Protein AF-A0A522YMT3-F1 (afdb_monomer)

Solvent-accessible surface area (backbone atoms only — not comparable to full-atom values): 23519 Å² total; per-residue (Å²): 140,83,77,77,66,69,64,59,54,52,54,52,51,53,52,50,52,50,51,50,51,53,52,51,53,53,52,53,56,50,51,54,50,54,50,53,52,52,52,50,53,54,42,41,54,51,7,38,56,36,5,52,51,39,43,53,51,49,51,53,46,39,51,68,35,76,82,63,41,25,32,60,92,71,73,17,79,80,50,38,48,77,54,80,50,92,79,24,22,24,40,31,32,35,45,77,33,61,83,97,36,57,79,24,37,34,39,40,6,37,3,15,26,50,30,82,94,62,53,82,31,46,20,41,36,37,40,39,32,39,58,51,71,77,81,43,22,29,38,21,71,42,34,40,36,33,36,65,15,64,87,40,62,54,36,40,34,46,26,35,28,20,56,26,28,31,36,79,80,81,86,70,63,57,42,78,79,66,24,26,22,73,50,90,80,36,27,74,37,43,91,52,89,85,45,46,44,43,78,35,81,57,84,79,43,44,73,40,64,67,52,47,44,58,72,20,56,89,40,55,45,83,70,49,46,76,40,58,60,70,88,34,59,46,76,79,48,75,46,29,41,32,37,70,49,86,49,74,53,59,68,61,57,91,96,41,57,52,65,39,30,28,41,37,36,51,49,87,63,86,80,63,81,90,48,82,74,44,66,67,35,43,22,26,31,68,41,77,78,46,38,36,33,34,31,43,44,68,76,58,92,86,66,86,82,72,94,70,87,90,61,79,90,57,50,30,35,42,31,29,44,41,45,62,38,79,66,49,63,50,34,19,32,56,23,31,39,36,43,36,19,68,87,35,41,26,37,32,30,20,39,37,24,63,23,38,38,36,44,43,40,56,30,77,37,32,39,34,30,60,59,95,64,31,53,52,42,27,37,33,24,52,62,15,37,41,40,23,74,42,54,47,33,68,81,54,70,71,50,26,14,63,27,29,28,30,57,19,32,36,40,20,61,64,11,40,34,34,38,22,27,34,28,33,18,32,44,32,21,20,34,37,38,39,27,43,30,37,39,32,52,48,51,74,79,34,55,51,52,53,42,45,51,32,71,77,53,63,82,50,76,50,86,106

pLDDT: mean 80.15, std 15.2, range [36.44, 97.12]

Mean predicted aligned error: 13.92 Å

Structure (mmCIF, N/CA/C/O backbone):
data_AF-A0A522YMT3-F1
#
_entry.id   AF-A0A522YMT3-F1
#
loop_
_atom_site.group_PDB
_atom_site.id
_atom_site.type_symbol
_atom_site.label_atom_id
_atom_site.label_alt_id
_atom_site.label_comp_id
_atom_site.label_asym_id
_atom_site.label_entity_id
_atom_site.label_seq_id
_atom_site.pdbx_PDB_ins_code
_atom_site.Cartn_x
_atom_site.Cartn_y
_atom_site.Cartn_z
_atom_site.occupancy
_atom_site.B_iso_or_equiv
_atom_site.auth_seq_id
_atom_site.auth_comp_id
_atom_site.auth_asym_id
_atom_site.auth_atom_id
_atom_site.pdbx_PDB_model_num
ATOM 1 N N . MET A 1 1 ? -97.194 -13.459 60.773 1.00 39.56 1 MET A N 1
ATOM 2 C CA . MET A 1 1 ? -95.753 -13.577 61.083 1.00 39.56 1 MET A CA 1
ATOM 3 C C . MET A 1 1 ? -94.976 -13.132 59.842 1.00 39.56 1 MET A C 1
ATOM 5 O O . MET A 1 1 ? -94.574 -13.954 59.036 1.00 39.56 1 MET A O 1
ATOM 9 N N . LEU A 1 2 ? -94.905 -11.817 59.603 1.00 44.44 2 LEU A N 1
ATOM 10 C CA . LEU A 1 2 ? -94.205 -11.226 58.455 1.00 44.44 2 LEU A CA 1
ATOM 11 C C . LEU A 1 2 ? -92.774 -10.915 58.904 1.00 44.44 2 LEU A C 1
ATOM 13 O O . LEU A 1 2 ? -92.545 -9.938 59.612 1.00 44.44 2 LEU A O 1
ATOM 17 N N . LEU A 1 3 ? -91.840 -11.805 58.567 1.00 50.72 3 LEU A N 1
ATOM 18 C CA . LEU A 1 3 ? -90.415 -11.624 58.831 1.00 50.72 3 LEU A CA 1
ATOM 19 C C . LEU A 1 3 ? -89.873 -10.420 58.043 1.00 50.72 3 LEU A C 1
ATOM 21 O O . LEU A 1 3 ? -90.204 -10.189 56.880 1.00 50.72 3 LEU A O 1
ATOM 25 N N . ASN A 1 4 ? -89.059 -9.626 58.728 1.00 55.38 4 ASN A N 1
ATOM 26 C CA . ASN A 1 4 ? -88.538 -8.329 58.319 1.00 55.38 4 ASN A CA 1
ATOM 27 C C . ASN A 1 4 ? -87.460 -8.457 57.214 1.00 55.38 4 ASN A C 1
ATOM 29 O O . ASN A 1 4 ? -86.267 -8.331 57.475 1.00 55.38 4 ASN A O 1
ATOM 33 N N . ASN A 1 5 ? -87.873 -8.699 55.965 1.00 58.09 5 AS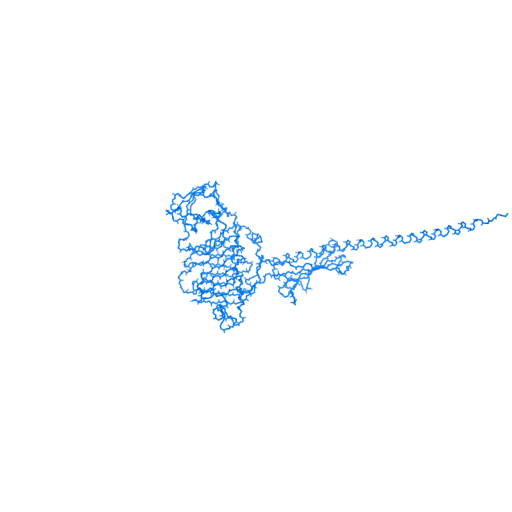N A N 1
ATOM 34 C CA . ASN A 1 5 ? -86.980 -8.882 54.803 1.00 58.09 5 ASN A CA 1
ATOM 35 C C . ASN A 1 5 ? -86.273 -7.596 54.317 1.00 58.09 5 ASN A C 1
ATOM 37 O O . ASN A 1 5 ? -85.415 -7.660 53.437 1.00 58.09 5 ASN A O 1
ATOM 41 N N . LYS A 1 6 ? -86.595 -6.420 54.878 1.00 58.47 6 LYS A N 1
ATOM 42 C CA . LYS A 1 6 ? -85.984 -5.138 54.475 1.00 58.47 6 LYS A CA 1
ATOM 43 C C . LYS A 1 6 ? -84.567 -4.942 55.033 1.00 58.47 6 LYS A C 1
ATOM 45 O O . LYS A 1 6 ? -83.756 -4.288 54.388 1.00 58.47 6 LYS A O 1
ATOM 50 N N . GLY A 1 7 ? -84.248 -5.543 56.185 1.00 63.38 7 GLY A N 1
ATOM 51 C CA . GLY A 1 7 ? -82.909 -5.463 56.786 1.00 63.38 7 GLY A CA 1
ATOM 52 C C . GLY A 1 7 ? -81.856 -6.291 56.040 1.00 63.38 7 GLY A C 1
ATOM 53 O O . GLY A 1 7 ? -80.730 -5.841 55.861 1.00 63.38 7 GLY A O 1
ATOM 54 N N . VAL A 1 8 ? -82.239 -7.470 55.536 1.00 74.75 8 VAL A N 1
ATOM 55 C CA . VAL A 1 8 ? -81.332 -8.374 54.804 1.00 74.75 8 VAL A CA 1
ATOM 56 C C . VAL A 1 8 ? -80.976 -7.812 53.423 1.00 74.75 8 VAL A C 1
ATOM 58 O O . VAL A 1 8 ? -79.814 -7.851 53.027 1.00 74.75 8 VAL A O 1
ATOM 61 N N . ALA A 1 9 ? -81.944 -7.221 52.715 1.00 78.19 9 ALA A N 1
ATOM 62 C CA . ALA A 1 9 ? -81.706 -6.601 51.411 1.00 78.19 9 ALA A CA 1
ATOM 63 C C . ALA A 1 9 ? -80.709 -5.428 51.485 1.00 78.19 9 ALA A C 1
ATOM 65 O O . ALA A 1 9 ? -79.844 -5.305 50.620 1.00 78.19 9 ALA A O 1
ATOM 66 N N . LEU A 1 10 ? -80.778 -4.603 52.538 1.00 80.12 10 LEU A N 1
ATOM 67 C CA . LEU A 1 10 ? -79.846 -3.489 52.744 1.00 80.12 10 LEU A CA 1
ATOM 68 C C . LEU A 1 10 ? -78.406 -3.982 52.949 1.00 80.12 10 LEU A C 1
ATOM 70 O O . LEU A 1 10 ? -77.478 -3.440 52.354 1.00 80.12 10 LEU A O 1
ATOM 74 N N . ILE A 1 11 ? -78.225 -5.034 53.753 1.00 83.56 11 ILE A N 1
ATOM 75 C CA . ILE A 1 11 ? -76.905 -5.617 54.028 1.00 83.56 11 ILE A CA 1
ATOM 76 C C . ILE A 1 11 ? -76.281 -6.162 52.738 1.00 83.56 11 ILE A C 1
ATOM 78 O O . ILE A 1 11 ? -75.111 -5.898 52.477 1.00 83.56 11 ILE A O 1
ATOM 82 N N . ILE A 1 12 ? -77.062 -6.851 51.899 1.00 85.88 12 ILE A N 1
ATOM 83 C CA . ILE A 1 12 ? -76.586 -7.387 50.613 1.00 85.88 12 ILE A CA 1
ATOM 84 C C . ILE A 1 12 ? -76.148 -6.258 49.671 1.00 85.88 12 ILE A C 1
ATOM 86 O O . ILE A 1 12 ? -75.102 -6.369 49.036 1.00 85.88 12 ILE A O 1
ATOM 90 N N . VAL A 1 13 ? -76.903 -5.157 49.601 1.00 89.19 13 VAL A N 1
ATOM 91 C CA . VAL A 1 13 ? -76.555 -4.005 48.751 1.00 89.19 13 VAL A CA 1
ATOM 92 C C . VAL A 1 13 ? -75.274 -3.323 49.230 1.00 89.19 13 VAL A C 1
ATOM 94 O O . VAL A 1 13 ? -74.415 -3.023 48.407 1.00 89.19 13 VAL A O 1
ATOM 97 N N . ILE A 1 14 ? -75.101 -3.131 50.541 1.00 87.69 14 ILE A N 1
ATOM 98 C CA . ILE A 1 14 ? -73.866 -2.562 51.105 1.00 87.69 14 ILE A CA 1
ATOM 99 C C . ILE A 1 14 ? -72.671 -3.472 50.799 1.00 87.69 14 ILE A C 1
ATOM 101 O O . ILE A 1 14 ? -71.615 -2.986 50.394 1.00 87.69 14 ILE A O 1
ATOM 105 N N . PHE A 1 15 ? -72.844 -4.789 50.931 1.00 91.38 15 PHE A N 1
ATOM 106 C CA . PHE A 1 15 ? -71.791 -5.758 50.632 1.00 91.38 15 PHE A CA 1
ATOM 107 C C . PHE A 1 15 ? -71.421 -5.762 49.144 1.00 91.38 15 PHE A C 1
ATOM 109 O O . PHE A 1 15 ? -70.242 -5.749 48.799 1.00 91.38 15 PHE A O 1
ATOM 116 N N . ALA A 1 16 ? -72.418 -5.710 48.256 1.00 89.25 16 ALA A N 1
ATOM 117 C CA . ALA A 1 16 ? -72.202 -5.603 46.818 1.00 89.25 16 ALA A CA 1
ATOM 118 C C . ALA A 1 16 ? -71.510 -4.282 46.445 1.00 89.25 16 ALA A C 1
ATOM 120 O O . ALA A 1 16 ? -70.560 -4.294 45.668 1.00 89.25 16 ALA A O 1
ATOM 121 N N . MET A 1 17 ? -71.923 -3.153 47.033 1.00 92.31 17 MET A N 1
ATOM 122 C CA . MET A 1 17 ? -71.279 -1.851 46.821 1.00 92.31 17 MET A CA 1
ATOM 123 C C . MET A 1 17 ? -69.824 -1.842 47.300 1.00 92.31 17 MET A C 1
ATOM 125 O O . MET A 1 17 ? -68.964 -1.335 46.585 1.00 92.31 17 MET A O 1
ATOM 129 N N . MET A 1 18 ? -69.521 -2.439 48.458 1.00 93.06 18 MET A N 1
ATOM 130 C CA . MET A 1 18 ? -68.135 -2.606 48.915 1.00 93.06 18 MET A CA 1
ATOM 131 C C . MET A 1 18 ? -67.325 -3.477 47.955 1.00 93.06 18 MET A C 1
ATOM 133 O O . MET A 1 18 ? -66.195 -3.131 47.623 1.00 93.06 18 MET A O 1
ATOM 137 N N . LEU A 1 19 ? -67.902 -4.576 47.472 1.00 93.75 19 LEU A N 1
ATOM 138 C CA . LEU A 1 19 ? -67.225 -5.477 46.544 1.00 93.75 19 LEU A CA 1
ATOM 139 C C . LEU A 1 19 ? -66.921 -4.783 45.206 1.00 93.75 19 LEU A C 1
ATOM 141 O O . LEU A 1 19 ? -65.804 -4.887 44.704 1.00 93.75 19 LEU A O 1
ATOM 145 N N . PHE A 1 20 ? -67.861 -3.998 44.673 1.00 92.31 20 PHE A N 1
ATOM 146 C CA . PHE A 1 20 ? -67.629 -3.178 43.481 1.00 92.31 20 PHE A CA 1
ATOM 147 C C . PHE A 1 20 ? -66.622 -2.049 43.717 1.00 92.31 20 PHE A C 1
ATOM 149 O O . PHE A 1 20 ? -65.826 -1.768 42.826 1.00 92.31 20 PHE A O 1
ATOM 156 N N . ALA A 1 21 ? -66.605 -1.430 44.900 1.00 91.62 21 ALA A N 1
ATOM 157 C CA . ALA A 1 21 ? -65.613 -0.410 45.236 1.00 91.62 21 ALA A CA 1
ATOM 158 C C . ALA A 1 21 ? -64.191 -0.994 45.275 1.00 91.62 21 ALA A C 1
ATOM 160 O O . ALA A 1 21 ? -63.265 -0.399 44.726 1.00 91.62 21 ALA A O 1
ATOM 161 N N . VAL A 1 22 ? -64.024 -2.188 45.856 1.00 91.19 22 VAL A N 1
ATOM 162 C CA . VAL A 1 22 ? -62.735 -2.895 45.882 1.00 91.19 22 VAL A CA 1
ATOM 163 C C . VAL A 1 22 ? -62.306 -3.308 44.470 1.00 91.19 22 VAL A C 1
ATOM 165 O O . VAL A 1 22 ? -61.157 -3.077 44.107 1.00 91.19 22 VAL A O 1
ATOM 168 N N . LEU A 1 23 ? -63.218 -3.848 43.651 1.00 90.56 23 LEU A N 1
ATOM 169 C CA . LEU A 1 23 ? -62.928 -4.209 42.255 1.00 90.56 23 LEU A CA 1
ATOM 170 C C . LEU A 1 23 ? -62.595 -2.993 41.378 1.00 90.56 23 LEU A C 1
ATOM 172 O O . LEU A 1 23 ? -61.711 -3.064 40.529 1.00 90.56 23 LEU A O 1
ATOM 176 N N . GLY A 1 24 ? -63.285 -1.869 41.575 1.00 89.56 24 GLY A N 1
ATOM 177 C CA . GLY A 1 24 ? -62.990 -0.625 40.865 1.00 89.56 24 GLY A CA 1
ATOM 178 C C . GLY A 1 24 ? -61.604 -0.089 41.221 1.00 89.56 24 GLY A C 1
ATOM 179 O O . GLY A 1 24 ? -60.842 0.295 40.337 1.00 89.56 24 GLY A O 1
ATOM 180 N N . TRP A 1 25 ? -61.243 -0.132 42.505 1.00 88.62 25 TRP A N 1
ATOM 181 C CA . TRP A 1 25 ? -59.925 0.286 42.978 1.00 88.62 25 TRP A CA 1
ATOM 182 C C . TRP A 1 25 ? -58.794 -0.587 42.421 1.00 88.62 25 TRP A C 1
ATOM 184 O O . TRP A 1 25 ? -57.767 -0.070 41.982 1.00 88.62 25 TRP A O 1
ATOM 194 N N . THR A 1 26 ? -58.966 -1.912 42.400 1.00 84.69 26 THR A N 1
ATOM 195 C CA . THR A 1 26 ? -57.947 -2.816 41.847 1.00 84.69 26 THR A CA 1
ATOM 196 C C . THR A 1 26 ? -57.768 -2.630 40.343 1.00 84.69 26 THR A C 1
ATOM 198 O O . THR A 1 26 ? -56.632 -2.625 39.876 1.00 84.69 26 THR A O 1
ATOM 201 N N . LEU A 1 27 ? -58.850 -2.410 39.589 1.00 86.56 27 LEU A N 1
ATOM 202 C CA . LEU A 1 27 ? -58.782 -2.187 38.142 1.00 86.56 27 LEU A CA 1
ATOM 203 C C . LEU A 1 27 ? -58.025 -0.897 37.782 1.00 86.56 27 LEU A C 1
ATOM 205 O O . LEU A 1 27 ? -57.193 -0.909 36.877 1.00 86.56 27 LEU A O 1
ATOM 209 N N . VAL A 1 28 ? -58.275 0.198 38.510 1.00 83.06 28 VAL A N 1
ATOM 210 C CA . VAL A 1 28 ? -57.586 1.485 38.297 1.00 83.06 28 VAL A CA 1
ATOM 211 C C . VAL A 1 28 ? -56.088 1.357 38.574 1.00 83.06 28 VAL A C 1
ATOM 213 O O . VAL A 1 28 ? -55.283 1.836 37.779 1.00 83.06 28 VAL A O 1
ATOM 216 N N . ASN A 1 29 ? -55.709 0.657 39.647 1.00 78.44 29 ASN A N 1
ATOM 217 C CA . ASN A 1 29 ? -54.298 0.449 39.983 1.00 78.44 29 ASN A CA 1
ATOM 218 C C . ASN A 1 29 ? -53.570 -0.465 38.983 1.00 78.44 29 ASN A C 1
ATOM 220 O O . ASN A 1 29 ? -52.380 -0.277 38.734 1.00 78.44 29 ASN A O 1
ATOM 224 N N . LEU A 1 30 ? -54.259 -1.451 38.398 1.00 77.19 30 LEU A N 1
ATOM 225 C CA . LEU A 1 30 ? -53.680 -2.295 37.349 1.00 77.19 30 LEU A CA 1
ATOM 226 C C . LEU A 1 30 ? -53.446 -1.487 36.068 1.00 77.19 30 LEU A C 1
ATOM 228 O O . LEU A 1 30 ? -52.342 -1.502 35.533 1.00 77.19 30 LEU A O 1
ATOM 232 N N . GLN A 1 31 ? -54.437 -0.701 35.635 1.00 76.75 31 GLN A N 1
ATOM 233 C CA . GLN A 1 31 ? -54.302 0.135 34.440 1.00 76.75 31 GLN A CA 1
ATOM 234 C C . GLN A 1 31 ? -53.188 1.177 34.576 1.00 76.75 31 GLN A C 1
ATOM 236 O O . GLN A 1 31 ? -52.403 1.340 33.645 1.00 76.75 31 GLN A O 1
ATOM 241 N N . SER A 1 32 ? -53.074 1.863 35.719 1.00 72.62 32 SER A N 1
ATOM 242 C CA . SER A 1 32 ? -51.990 2.834 35.929 1.00 72.62 32 SER A CA 1
ATOM 243 C C . SER A 1 32 ? -50.610 2.178 35.866 1.00 72.62 32 SER A C 1
ATOM 245 O O . SER A 1 32 ? -49.688 2.736 35.278 1.00 72.62 32 SER A O 1
ATOM 247 N N . THR A 1 33 ? -50.484 0.968 36.416 1.00 73.50 33 THR A N 1
ATOM 248 C CA . THR A 1 33 ? -49.226 0.209 36.408 1.00 73.50 33 THR A CA 1
ATOM 249 C C . THR A 1 33 ? -48.829 -0.206 34.987 1.00 73.50 33 THR A C 1
ATOM 251 O O . THR A 1 33 ? -47.665 -0.061 34.607 1.00 73.50 33 THR A O 1
ATOM 254 N N . ASP A 1 34 ? -49.790 -0.653 34.175 1.00 73.38 34 ASP A N 1
ATOM 255 C CA . ASP A 1 34 ? -49.546 -1.062 32.785 1.00 73.38 34 ASP A CA 1
ATOM 256 C C . ASP A 1 34 ? -49.177 0.125 31.878 1.00 73.38 34 ASP A C 1
ATOM 258 O O . ASP A 1 34 ? -48.291 0.012 31.022 1.00 73.38 34 ASP A O 1
ATOM 262 N N . PHE A 1 35 ? -49.807 1.290 32.080 1.00 76.94 35 PHE A N 1
ATOM 263 C CA . PHE A 1 35 ? -49.453 2.521 31.365 1.00 76.94 35 PHE A CA 1
ATOM 264 C C . PHE A 1 35 ? -48.043 3.001 31.716 1.00 76.94 35 PHE A C 1
ATOM 266 O O . PHE A 1 35 ? -47.268 3.314 30.810 1.00 76.94 35 PHE A O 1
ATOM 273 N N . ASP A 1 36 ? -47.681 3.010 32.999 1.00 77.81 36 ASP A N 1
ATOM 274 C CA . ASP A 1 36 ? -46.342 3.410 33.439 1.00 77.81 36 ASP A CA 1
ATOM 275 C C . ASP A 1 36 ? -45.262 2.450 32.922 1.00 77.81 36 ASP A C 1
ATOM 277 O O . ASP A 1 36 ? -44.194 2.892 32.490 1.00 77.81 36 ASP A O 1
ATOM 281 N N . SER A 1 37 ? -45.536 1.142 32.903 1.00 77.62 37 SER A N 1
ATOM 282 C CA . SER A 1 37 ? -44.632 0.149 32.311 1.00 77.62 37 SER A CA 1
ATOM 283 C C . SER A 1 37 ? -44.459 0.365 30.803 1.00 77.62 37 SER A C 1
ATOM 285 O O . SER A 1 37 ? -43.333 0.368 30.301 1.00 77.62 37 SER A O 1
ATOM 287 N N . SER A 1 38 ? -45.550 0.638 30.084 1.00 80.44 38 SER A N 1
ATOM 288 C CA . SER A 1 38 ? -45.520 0.890 28.639 1.00 80.44 38 SER A CA 1
ATOM 289 C C . SER A 1 38 ? -44.769 2.176 28.284 1.00 80.44 38 SER A C 1
ATOM 291 O O . SER A 1 38 ? -43.968 2.187 27.348 1.00 80.44 38 SER A O 1
ATOM 293 N N . LEU A 1 39 ? -44.976 3.253 29.050 1.00 82.19 39 LEU A N 1
ATOM 294 C CA . LEU A 1 39 ? -44.254 4.515 28.872 1.00 82.19 39 LEU A CA 1
ATOM 295 C C . LEU A 1 39 ? -42.759 4.353 29.142 1.00 82.19 39 LEU A C 1
ATOM 297 O O . LEU A 1 39 ? -41.946 4.870 28.377 1.00 82.19 39 LEU A O 1
ATOM 301 N N . ARG A 1 40 ? -42.389 3.592 30.178 1.00 82.94 40 ARG A N 1
ATOM 302 C CA . ARG A 1 40 ? -40.983 3.278 30.460 1.00 82.94 40 ARG A CA 1
ATOM 303 C C . ARG A 1 40 ? -40.341 2.510 29.318 1.00 82.94 40 ARG A C 1
ATOM 305 O O . ARG A 1 40 ? -39.268 2.911 28.890 1.00 82.94 40 ARG A O 1
ATOM 312 N N . ASN A 1 41 ? -40.998 1.482 28.781 1.00 85.94 41 ASN A N 1
ATOM 313 C CA . ASN A 1 41 ? -40.474 0.731 27.636 1.00 85.94 41 ASN A CA 1
ATOM 314 C C . ASN A 1 41 ? -40.274 1.635 26.414 1.00 85.94 41 ASN A C 1
ATOM 316 O O . ASN A 1 41 ? -39.229 1.594 25.772 1.00 85.94 41 ASN A O 1
ATOM 320 N N . PHE A 1 42 ? -41.235 2.511 26.128 1.00 88.62 42 PHE A N 1
ATOM 321 C CA . PHE A 1 42 ? -41.143 3.435 25.002 1.00 88.62 42 PHE A CA 1
ATOM 322 C C . PHE A 1 42 ? -40.020 4.472 25.153 1.00 88.62 42 PHE A C 1
ATOM 324 O O . PHE A 1 42 ? -39.274 4.728 24.207 1.00 88.62 42 PHE A O 1
ATOM 331 N N . ASP A 1 43 ? -39.867 5.060 26.339 1.00 89.94 43 ASP A N 1
ATOM 332 C CA . ASP A 1 43 ? -38.746 5.959 26.629 1.00 89.94 43 ASP A CA 1
ATOM 333 C C . ASP A 1 43 ? -37.404 5.223 26.612 1.00 89.94 43 ASP A C 1
ATOM 335 O O . ASP A 1 43 ? -36.387 5.801 26.234 1.00 89.94 43 ASP A O 1
ATOM 339 N N . SER A 1 44 ? -37.409 3.946 26.981 1.00 88.75 44 SER A N 1
ATOM 340 C CA . SER A 1 44 ? -36.240 3.079 26.960 1.00 88.75 44 SER A CA 1
ATOM 341 C C . SER A 1 44 ? -35.741 2.812 25.540 1.00 88.75 44 SER A C 1
ATOM 343 O O . SER A 1 44 ? -34.550 2.972 25.279 1.00 88.75 44 SER A O 1
ATOM 345 N N . GLU A 1 45 ? -36.637 2.525 24.594 1.00 90.06 45 GLU A N 1
ATOM 346 C CA . GLU A 1 45 ? -36.299 2.410 23.165 1.00 90.06 45 GLU A CA 1
ATOM 347 C C . GLU A 1 45 ? -35.812 3.743 22.576 1.00 90.06 45 GLU A C 1
ATOM 349 O O . GLU A 1 45 ? -34.858 3.794 21.800 1.00 90.06 45 GLU A O 1
ATOM 354 N N . ARG A 1 46 ? -36.415 4.865 22.984 1.00 90.81 46 ARG A N 1
ATOM 355 C CA . ARG A 1 46 ? -35.971 6.202 22.553 1.00 90.81 46 ARG A CA 1
ATOM 356 C C . ARG A 1 46 ? -34.578 6.549 23.068 1.00 90.81 46 ARG A C 1
ATOM 358 O O . ARG A 1 46 ? -33.771 7.093 22.318 1.00 90.81 46 ARG A O 1
ATOM 365 N N . ALA A 1 47 ? -34.297 6.240 24.332 1.00 92.00 47 ALA A N 1
ATOM 366 C CA . ALA A 1 47 ? -32.970 6.406 24.909 1.00 92.00 47 ALA A CA 1
ATOM 367 C C . ALA A 1 47 ? -31.942 5.526 24.181 1.00 92.00 47 ALA A C 1
ATOM 369 O O . ALA A 1 47 ? -30.826 5.982 23.939 1.00 92.00 47 ALA A O 1
ATOM 370 N N . LEU A 1 48 ? -32.318 4.307 23.774 1.00 91.88 48 LEU A N 1
ATOM 371 C CA . LEU A 1 48 ? -31.453 3.434 22.981 1.00 91.88 48 LEU A CA 1
ATOM 372 C C . LEU A 1 48 ? -31.145 4.042 21.608 1.00 91.88 48 LEU A C 1
ATOM 374 O O . LEU A 1 48 ? -29.976 4.161 21.256 1.00 91.88 48 LEU A O 1
ATOM 378 N N . GLY A 1 49 ? -32.159 4.517 20.881 1.00 90.88 49 GLY A N 1
ATOM 379 C CA . GLY A 1 49 ? -31.954 5.168 19.583 1.00 90.88 49 GLY A CA 1
ATOM 380 C C . GLY A 1 49 ? -31.045 6.403 19.660 1.00 90.88 49 GLY A C 1
ATOM 381 O O . GLY A 1 49 ? -30.232 6.635 18.766 1.00 90.88 49 GLY A O 1
ATOM 382 N N . LEU A 1 50 ? -31.119 7.176 20.751 1.00 93.94 50 LEU A N 1
ATOM 383 C CA . LEU A 1 50 ? -30.198 8.293 21.002 1.00 93.94 50 LEU A CA 1
ATOM 384 C C . LEU A 1 50 ? -28.761 7.819 21.274 1.00 93.94 50 LEU A C 1
ATOM 386 O O . LEU A 1 50 ? -27.819 8.425 20.764 1.00 93.94 50 LEU A O 1
ATOM 390 N N . ALA A 1 51 ? -28.587 6.744 22.048 1.00 92.12 51 ALA A N 1
ATOM 391 C CA . ALA A 1 51 ? -27.276 6.146 22.304 1.00 92.12 51 ALA A CA 1
ATOM 392 C C . ALA A 1 51 ? -26.640 5.595 21.011 1.00 92.12 51 ALA A C 1
ATOM 394 O O . ALA A 1 51 ? -25.463 5.824 20.740 1.00 92.12 51 ALA A O 1
ATOM 395 N N . GLU A 1 52 ? -27.419 4.919 20.165 1.00 89.88 52 GLU A N 1
ATOM 396 C CA . GLU A 1 52 ? -26.945 4.415 18.871 1.00 89.88 52 GLU A CA 1
ATOM 397 C C . GLU A 1 52 ? -26.553 5.550 17.921 1.00 89.88 52 GLU A C 1
ATOM 399 O O . GLU A 1 52 ? -25.510 5.470 17.2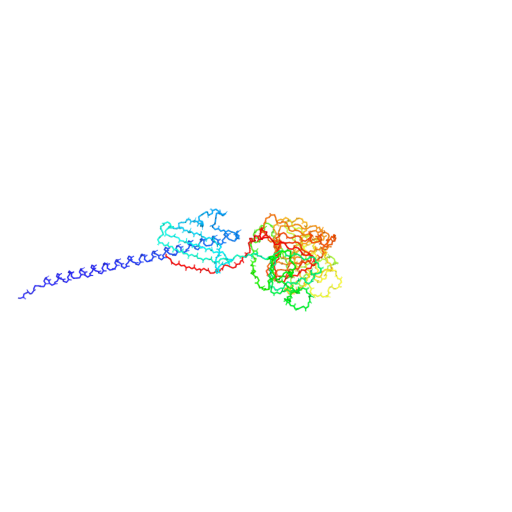68 1.00 89.88 52 GLU A O 1
ATOM 404 N N . ALA A 1 53 ? -27.329 6.638 17.882 1.00 89.88 53 ALA A N 1
ATOM 405 C CA . ALA A 1 53 ? -26.995 7.818 17.089 1.00 89.88 53 ALA A CA 1
ATOM 406 C C . ALA A 1 53 ? -25.659 8.443 17.525 1.00 89.88 53 ALA A C 1
ATOM 408 O O . ALA A 1 53 ? -24.825 8.780 16.680 1.00 89.88 53 ALA A O 1
ATOM 409 N N . GLY A 1 54 ? -25.418 8.553 18.836 1.00 91.69 54 GLY A N 1
ATOM 410 C CA . GLY A 1 54 ? -24.148 9.048 19.360 1.00 91.69 54 GLY A CA 1
ATOM 411 C C . GLY A 1 54 ? -22.970 8.138 19.022 1.00 91.69 54 GLY A C 1
ATOM 412 O O . GLY A 1 54 ? -21.919 8.624 18.601 1.00 91.69 54 GLY A O 1
ATOM 413 N N . ALA A 1 55 ? -23.158 6.823 19.121 1.00 88.06 55 ALA A N 1
ATOM 414 C CA . ALA A 1 55 ? -22.137 5.850 18.757 1.00 88.06 55 ALA A CA 1
ATOM 415 C C . ALA A 1 55 ? -21.813 5.873 17.248 1.00 88.06 55 ALA A C 1
ATOM 417 O O . ALA A 1 55 ? -20.642 5.853 16.869 1.00 88.06 55 ALA A O 1
ATOM 418 N N . GLN A 1 56 ? -22.823 5.992 16.377 1.00 86.31 56 GLN A N 1
ATOM 419 C CA . GLN A 1 56 ? -22.621 6.143 14.929 1.00 86.31 56 GLN A CA 1
ATOM 420 C C . GLN A 1 56 ? -21.884 7.436 14.579 1.00 86.31 56 GLN A C 1
ATOM 422 O O . GLN A 1 56 ? -20.979 7.422 13.743 1.00 86.31 56 GLN A O 1
ATOM 427 N N . TRP A 1 57 ? -22.230 8.543 15.238 1.00 89.25 57 TRP A N 1
ATOM 428 C CA . TRP A 1 57 ? -21.531 9.811 15.055 1.00 89.25 57 TRP A CA 1
ATOM 429 C C . TRP A 1 57 ? -20.055 9.708 15.461 1.00 89.25 57 TRP A C 1
ATOM 431 O O . TRP A 1 57 ? -19.187 10.178 14.733 1.00 89.25 57 TRP A O 1
ATOM 441 N N . ALA A 1 58 ? -19.750 9.031 16.570 1.00 88.06 58 ALA A N 1
ATOM 442 C CA . ALA A 1 58 ? -18.374 8.800 17.010 1.00 88.06 58 ALA A CA 1
ATOM 443 C C . ALA A 1 58 ? -17.568 7.969 16.006 1.00 88.06 58 ALA A C 1
ATOM 445 O O . ALA A 1 58 ? -16.427 8.298 15.703 1.00 88.06 58 ALA A O 1
ATOM 446 N N . ILE A 1 59 ? -18.173 6.910 15.459 1.00 81.06 59 ILE A N 1
ATOM 447 C CA . ILE A 1 59 ? -17.549 6.096 14.409 1.00 81.06 59 ILE A CA 1
ATOM 448 C C . ILE A 1 59 ? -17.272 6.950 13.169 1.00 81.06 59 ILE A C 1
ATOM 450 O O . ILE A 1 59 ? -16.229 6.793 12.546 1.00 81.06 59 ILE A O 1
ATOM 454 N N . PHE A 1 60 ? -18.181 7.855 12.804 1.00 77.94 60 PHE A N 1
ATOM 455 C CA . PHE A 1 60 ? -17.958 8.779 11.695 1.00 77.94 60 PHE A CA 1
ATOM 456 C C . PHE A 1 60 ? -16.773 9.725 11.954 1.00 77.94 60 PHE A C 1
ATOM 458 O O . PHE A 1 60 ? -15.951 9.914 11.058 1.00 77.94 60 PHE A O 1
ATOM 465 N N . GLN A 1 61 ? -16.637 10.256 13.176 1.00 80.88 61 GLN A N 1
ATOM 466 C CA . GLN A 1 61 ? -15.465 11.056 13.552 1.00 80.88 61 GLN A CA 1
ATOM 467 C C . GLN A 1 61 ? -14.177 10.232 13.461 1.00 80.88 61 GLN A C 1
ATOM 469 O O . GLN A 1 61 ? -13.259 10.640 12.765 1.00 80.88 61 GLN A O 1
ATOM 474 N N . LEU A 1 62 ? -14.153 9.025 14.039 1.00 72.62 62 LEU A N 1
ATOM 475 C CA . LEU A 1 62 ? -12.993 8.121 13.998 1.00 72.62 62 LEU A CA 1
ATOM 476 C C . LEU A 1 62 ? -12.593 7.676 12.584 1.00 72.62 62 LEU A C 1
ATOM 478 O O . LEU A 1 62 ? -11.438 7.341 12.344 1.00 72.62 62 LEU A O 1
ATOM 482 N N . LYS A 1 63 ? -13.542 7.637 11.642 1.00 61.38 63 LYS A N 1
ATOM 483 C CA . LYS A 1 63 ? -13.252 7.380 10.223 1.00 61.38 63 LYS A CA 1
ATOM 484 C C . LYS A 1 63 ? -12.592 8.569 9.532 1.00 61.38 63 LYS A C 1
ATOM 486 O O . LYS A 1 63 ? -11.842 8.363 8.585 1.00 61.38 63 LYS A O 1
ATOM 491 N N . THR A 1 64 ? -12.920 9.781 9.973 1.00 59.84 64 THR A N 1
ATOM 492 C CA . THR A 1 64 ? -12.419 11.038 9.400 1.00 59.84 64 THR A CA 1
ATOM 493 C C . THR A 1 64 ? -11.085 11.445 10.022 1.00 59.84 64 THR A C 1
ATOM 495 O O . THR A 1 64 ? -10.255 12.033 9.347 1.00 59.84 64 THR A O 1
ATOM 498 N N . ASP A 1 65 ? -10.882 11.127 11.296 1.00 62.56 65 ASP A N 1
ATOM 499 C CA . ASP A 1 65 ? -9.672 11.397 12.061 1.00 62.56 65 ASP A CA 1
ATOM 500 C C . ASP A 1 65 ? -9.460 10.227 13.030 1.00 62.56 65 ASP A C 1
ATOM 502 O O . ASP A 1 65 ? -10.219 10.030 13.985 1.00 62.56 65 ASP A O 1
ATOM 506 N N . SER A 1 66 ? -8.432 9.421 12.761 1.00 61.19 66 SER A N 1
ATOM 507 C CA . SER A 1 66 ? -8.128 8.226 13.553 1.00 61.19 66 SER A CA 1
ATOM 508 C C . SER A 1 66 ? -7.653 8.579 14.975 1.00 61.19 66 SER A C 1
ATOM 510 O O . SER A 1 66 ? -7.865 7.822 15.935 1.00 61.19 66 SER A O 1
ATOM 512 N N . GLY A 1 67 ? -7.076 9.771 15.142 1.00 67.38 67 GLY A N 1
ATOM 513 C CA . GLY A 1 67 ? -6.646 10.343 16.412 1.00 67.38 67 GLY A CA 1
ATOM 514 C C . GLY A 1 67 ? -7.783 10.938 17.241 1.00 67.38 67 GLY A C 1
ATOM 515 O O . GLY A 1 67 ? -7.575 11.214 18.423 1.00 67.38 67 GLY A O 1
ATOM 516 N N . TRP A 1 68 ? -8.993 11.072 16.686 1.00 79.81 68 TRP A N 1
ATOM 517 C CA . TRP A 1 68 ? -10.095 11.759 17.355 1.00 79.81 68 TRP A CA 1
ATOM 518 C C . TRP A 1 68 ? -10.473 11.119 18.694 1.00 79.81 68 TRP A C 1
ATOM 520 O O . TRP A 1 68 ? -10.832 9.938 18.776 1.00 79.81 68 TRP A O 1
ATOM 530 N N . ARG A 1 69 ? -10.458 11.916 19.761 1.00 85.75 69 ARG A N 1
ATOM 531 C CA . ARG A 1 69 ? -10.917 11.530 21.103 1.00 85.75 69 ARG A CA 1
ATOM 532 C C . ARG A 1 69 ? -11.809 12.621 21.671 1.00 85.75 69 ARG A C 1
ATOM 534 O O . ARG A 1 69 ? -11.734 13.780 21.275 1.00 85.75 69 ARG A O 1
ATOM 541 N N . THR A 1 70 ? -12.635 12.283 22.658 1.00 89.44 70 THR A N 1
ATOM 542 C CA . THR A 1 70 ? -13.353 13.311 23.424 1.00 89.44 70 THR A CA 1
ATOM 543 C C . THR A 1 70 ? -12.427 13.899 24.485 1.00 89.44 70 THR A C 1
ATOM 545 O O . THR A 1 70 ? -12.655 13.714 25.677 1.00 89.44 70 THR A O 1
ATOM 548 N N . ASP A 1 71 ? -11.360 14.567 24.054 1.00 84.00 71 ASP A N 1
ATOM 549 C CA . ASP A 1 71 ? -10.352 15.193 24.908 1.00 84.00 71 ASP A CA 1
ATOM 550 C C . ASP A 1 71 ? -10.236 16.704 24.644 1.00 84.00 71 ASP A C 1
ATOM 552 O O . ASP A 1 71 ? -10.922 17.279 23.797 1.00 84.00 71 ASP A O 1
ATOM 556 N N . SER A 1 72 ? -9.353 17.377 25.381 1.00 81.56 72 SER A N 1
ATOM 557 C CA . SER A 1 72 ? -9.120 18.811 25.212 1.00 81.56 72 SER A CA 1
ATOM 558 C C . SER A 1 72 ? -8.503 19.185 23.863 1.00 81.56 72 SER A C 1
ATOM 560 O O . SER A 1 72 ? -8.722 20.310 23.417 1.00 81.56 72 SER A O 1
ATOM 562 N N . ALA A 1 73 ? -7.744 18.286 23.225 1.00 70.69 73 ALA A N 1
ATOM 563 C CA . ALA A 1 73 ? -7.126 18.554 21.926 1.00 70.69 73 ALA A CA 1
ATOM 564 C C . ALA A 1 73 ? -8.192 18.708 20.831 1.00 70.69 73 ALA A C 1
ATOM 566 O O . ALA A 1 73 ? -8.054 19.555 19.954 1.00 70.69 73 ALA A O 1
ATOM 567 N N . HIS A 1 74 ? -9.308 17.989 20.969 1.00 77.06 74 HIS A N 1
ATOM 568 C CA . HIS A 1 74 ? -10.452 18.045 20.058 1.00 77.06 74 HIS A CA 1
ATOM 569 C C . HIS A 1 74 ? -11.600 18.933 20.576 1.00 77.06 74 HIS A C 1
ATOM 571 O O . HIS A 1 74 ? -12.728 18.851 20.094 1.00 77.06 74 HIS A O 1
ATOM 577 N N . GLY A 1 75 ? -11.333 19.800 21.563 1.00 81.56 75 GLY A N 1
ATOM 578 C CA . GLY A 1 75 ? -12.299 20.784 22.072 1.00 81.56 75 GLY A CA 1
ATOM 579 C C . GLY A 1 75 ? -13.248 20.283 23.170 1.00 81.56 75 GLY A C 1
ATOM 580 O O . GLY A 1 75 ? -14.143 21.021 23.585 1.00 81.56 75 GLY A O 1
ATOM 581 N N . TYR A 1 76 ? -13.040 19.076 23.699 1.00 85.81 76 TYR A N 1
ATOM 582 C CA . TYR A 1 76 ? -13.859 18.446 24.740 1.00 85.81 76 TYR A CA 1
ATOM 583 C C . TYR A 1 76 ? -13.122 18.383 26.084 1.00 85.81 76 TYR A C 1
ATOM 585 O O . TYR A 1 76 ? -12.793 17.315 26.600 1.00 85.81 76 TYR A O 1
ATOM 593 N N . GLY A 1 77 ? -12.901 19.543 26.710 1.00 73.69 77 GLY A N 1
ATOM 594 C CA . GLY A 1 77 ? -12.219 19.635 28.012 1.00 73.69 77 GLY A CA 1
ATOM 595 C C . GLY A 1 77 ? -12.906 18.889 29.169 1.00 73.69 77 GLY A C 1
ATOM 596 O O . GLY A 1 77 ? -12.296 18.687 30.215 1.00 73.69 77 GLY A O 1
ATOM 597 N N . SER A 1 78 ? -14.159 18.463 28.994 1.00 75.81 78 SER A N 1
ATOM 598 C CA . SER A 1 78 ? -14.923 17.670 29.963 1.00 75.81 78 SER A CA 1
ATOM 599 C C . SER A 1 78 ? -14.765 16.153 29.807 1.00 75.81 78 SER A C 1
ATOM 601 O O . SER A 1 78 ? -15.327 15.415 30.615 1.00 75.81 78 SER A O 1
ATOM 603 N N . GLY A 1 79 ? -14.043 15.671 28.788 1.00 84.19 79 GLY A N 1
ATOM 604 C CA . GLY A 1 79 ? -13.896 14.234 28.527 1.00 84.19 79 GLY A CA 1
ATOM 605 C C . GLY A 1 79 ? -15.087 13.598 27.794 1.00 84.19 79 GLY A C 1
ATOM 606 O O . GLY A 1 79 ? -15.182 12.373 27.714 1.00 84.19 79 GLY A O 1
ATOM 607 N N . TYR A 1 80 ? -16.042 14.405 27.315 1.00 87.75 80 TYR A N 1
ATOM 608 C CA . TYR A 1 80 ? -17.234 13.930 26.611 1.00 87.75 80 TYR A CA 1
ATOM 609 C C . TYR A 1 80 ? -17.796 14.980 25.645 1.00 87.75 80 TYR A C 1
ATOM 611 O O . TYR A 1 80 ? -17.690 16.183 25.889 1.00 87.75 80 TYR A O 1
ATOM 619 N N . ALA A 1 81 ? -18.466 14.515 24.592 1.00 90.44 81 ALA A N 1
ATOM 620 C CA . ALA A 1 81 ? -19.319 15.315 23.720 1.00 90.44 81 ALA A CA 1
ATOM 621 C C . ALA A 1 81 ? -20.792 15.155 24.134 1.00 90.44 81 ALA A C 1
ATOM 623 O O . ALA A 1 81 ? -21.209 14.077 24.562 1.00 90.44 81 ALA A O 1
ATOM 624 N N . ARG A 1 82 ? -21.596 16.217 24.017 1.00 91.00 82 ARG A N 1
ATOM 625 C CA . ARG A 1 82 ? -23.034 16.182 24.325 1.00 91.00 82 ARG A CA 1
ATOM 626 C C . ARG A 1 82 ? -23.828 16.824 23.203 1.00 91.00 82 ARG A C 1
ATOM 628 O O . ARG A 1 82 ? -23.540 17.957 22.831 1.00 91.00 82 ARG A O 1
ATOM 635 N N . HIS A 1 83 ? -24.859 16.128 22.736 1.00 92.31 83 HIS A N 1
ATOM 636 C CA . HIS A 1 83 ? -25.781 16.647 21.733 1.00 92.31 83 HIS A CA 1
ATOM 637 C C . HIS A 1 83 ? -27.224 16.404 22.167 1.00 92.31 83 HIS A C 1
ATOM 639 O O . HIS A 1 83 ? -27.585 15.305 22.591 1.00 92.31 83 HIS A O 1
ATOM 645 N N . SER A 1 84 ? -28.049 17.440 22.044 1.00 89.88 84 SER A N 1
ATOM 646 C CA . SER A 1 84 ? -29.444 17.421 22.477 1.00 89.88 84 SER A CA 1
ATOM 647 C C . SER A 1 84 ? -30.375 17.447 21.267 1.00 89.88 84 SER A C 1
ATOM 649 O O . SER A 1 84 ? -30.219 18.265 20.361 1.00 89.88 84 SER A O 1
ATOM 651 N N . PHE A 1 85 ? -31.369 16.565 21.277 1.00 85.81 85 PHE A N 1
ATOM 652 C CA . PHE A 1 85 ? -32.411 16.439 20.266 1.00 85.81 85 PHE A CA 1
ATOM 653 C C . PHE A 1 85 ? -33.783 16.430 20.956 1.00 85.81 85 PHE A C 1
ATOM 655 O O . PHE A 1 85 ? -33.901 16.294 22.171 1.00 85.81 85 PHE A O 1
ATOM 662 N N . SER A 1 86 ? -34.869 16.583 20.205 1.00 83.56 86 SER A N 1
ATOM 663 C CA . SER A 1 86 ? -36.186 16.218 20.737 1.00 83.56 86 SER A CA 1
ATOM 664 C C . SER A 1 86 ? -36.394 14.730 20.445 1.00 83.56 86 SER A C 1
ATOM 666 O O . SER A 1 86 ? -36.233 14.353 19.284 1.00 83.56 86 SER A O 1
ATOM 668 N N . PRO A 1 87 ? -36.720 13.860 21.420 1.00 83.25 87 PRO A N 1
ATOM 669 C CA . PRO A 1 87 ? -37.187 14.131 22.784 1.00 83.25 87 PRO A CA 1
ATOM 670 C C . PRO A 1 87 ? -36.129 13.994 23.904 1.00 83.25 87 PRO A C 1
ATOM 672 O O . PRO A 1 87 ? -36.513 13.976 25.074 1.00 83.25 87 PRO A O 1
ATOM 675 N N . GLY A 1 88 ? -34.834 13.885 23.588 1.00 92.06 88 GLY A N 1
ATOM 676 C CA . GLY A 1 88 ? -33.786 13.915 24.608 1.00 92.06 88 GLY A CA 1
ATOM 677 C C . GLY A 1 88 ? -32.358 14.030 24.085 1.00 92.06 88 GLY A C 1
ATOM 678 O O . GLY A 1 88 ? -32.133 14.438 22.953 1.00 92.06 88 GLY A O 1
ATOM 679 N N . GLU A 1 89 ? -31.362 13.708 24.901 1.00 94.62 89 GLU A N 1
ATOM 680 C CA . GLU A 1 89 ? -29.955 13.966 24.567 1.00 94.62 89 GLU A CA 1
ATOM 681 C C . GLU A 1 89 ? -29.075 12.735 24.700 1.00 94.62 89 GLU A C 1
ATOM 683 O O . GLU A 1 89 ? -29.413 11.803 25.425 1.00 94.62 89 GLU A O 1
ATOM 688 N N . TYR A 1 90 ? -27.932 12.738 24.019 1.00 94.62 90 TYR A N 1
ATOM 689 C CA . TYR A 1 90 ? -26.892 11.748 24.254 1.00 94.62 90 TYR A CA 1
ATOM 690 C C . TYR A 1 90 ? -25.597 12.400 24.724 1.00 94.62 90 TYR A C 1
ATOM 692 O O . TYR A 1 90 ? -25.252 13.525 24.351 1.00 94.62 90 TYR A O 1
ATOM 700 N N . GLN A 1 91 ? -24.870 11.650 25.542 1.00 94.56 91 GLN A N 1
ATOM 701 C CA . GLN A 1 91 ? -23.496 11.925 25.920 1.00 94.56 91 GLN A CA 1
ATOM 702 C C . GLN A 1 91 ? -22.603 10.855 25.304 1.00 94.56 91 GLN A C 1
ATOM 704 O O . GLN A 1 91 ? -22.972 9.686 25.235 1.00 94.56 91 GLN A O 1
ATOM 709 N N . LEU A 1 92 ? -21.437 11.265 24.835 1.00 94.06 92 LEU A N 1
ATOM 710 C CA . LEU A 1 92 ? -20.492 10.405 24.155 1.00 94.06 92 LEU A CA 1
ATOM 711 C C . LEU A 1 92 ? -19.108 10.587 24.759 1.00 94.06 92 LEU A C 1
ATOM 713 O O . LEU A 1 92 ? -18.652 11.716 24.912 1.00 94.06 92 LEU A O 1
ATOM 717 N N . THR A 1 93 ? -18.422 9.482 25.005 1.00 93.56 93 THR A N 1
ATOM 718 C CA . THR A 1 93 ? -17.015 9.458 25.383 1.00 93.56 93 THR A CA 1
ATOM 719 C C . THR A 1 93 ? -16.258 8.537 24.434 1.00 93.56 93 THR A C 1
ATOM 721 O O . THR A 1 93 ? -16.667 7.401 24.202 1.00 93.56 93 THR A O 1
ATOM 724 N N . CYS A 1 94 ? -15.155 9.036 23.888 1.00 90.81 94 CYS A N 1
ATOM 725 C CA . CYS A 1 94 ? -14.231 8.307 23.033 1.00 90.81 94 CYS A CA 1
ATOM 726 C C . CYS A 1 94 ? -12.834 8.386 23.649 1.00 90.81 94 CYS A C 1
ATOM 728 O O . CYS A 1 94 ? -12.296 9.483 23.815 1.00 90.81 94 CYS A O 1
ATOM 730 N N . LEU A 1 95 ? -12.275 7.235 24.019 1.00 88.81 95 LEU A N 1
ATOM 731 C CA . LEU A 1 95 ? -11.006 7.127 24.741 1.00 88.81 95 LEU A CA 1
ATOM 732 C C . LEU A 1 95 ? -10.201 5.910 24.288 1.00 88.81 95 LEU A C 1
ATOM 734 O O . LEU A 1 95 ? -10.759 4.948 23.757 1.00 88.81 95 LEU A O 1
ATOM 738 N N . ASP A 1 96 ? -8.895 5.937 24.533 1.00 80.75 96 ASP A N 1
ATOM 739 C CA . ASP A 1 96 ? -8.042 4.772 24.312 1.00 80.75 96 ASP A CA 1
ATOM 740 C C . ASP A 1 96 ? -8.341 3.675 25.339 1.00 80.75 96 ASP A C 1
ATOM 742 O O . ASP A 1 96 ? -8.500 3.921 26.539 1.00 80.75 96 ASP A O 1
ATOM 746 N N . GLY A 1 97 ? -8.426 2.440 24.857 1.00 74.69 97 GLY A N 1
ATOM 747 C CA . GLY A 1 97 ? -8.667 1.270 25.680 1.00 74.69 97 GLY A CA 1
ATOM 748 C C . GLY A 1 97 ? -7.486 0.949 26.592 1.00 74.69 97 GLY A C 1
ATOM 749 O O . GLY A 1 97 ? -6.321 1.195 26.283 1.00 74.69 97 GLY A O 1
ATOM 750 N N . SER A 1 98 ? -7.797 0.366 27.748 1.00 73.62 98 SER A N 1
ATOM 751 C CA . SER A 1 98 ? -6.815 -0.066 28.745 1.00 73.62 98 SER A CA 1
ATOM 752 C C . SER A 1 98 ? -7.043 -1.531 29.131 1.00 73.62 98 SER A C 1
ATOM 754 O O . SER A 1 98 ? -8.089 -2.115 28.839 1.00 73.62 98 SER A O 1
ATOM 756 N N . GLY A 1 99 ? -6.046 -2.167 29.752 1.00 75.81 99 GLY A N 1
ATOM 757 C CA . GLY A 1 99 ? -6.119 -3.584 30.126 1.00 75.81 99 GLY A CA 1
ATOM 758 C C . GLY A 1 99 ? -6.284 -4.512 28.914 1.00 75.81 99 GLY A C 1
ATOM 759 O O . GLY A 1 99 ? -5.407 -4.581 28.061 1.00 75.81 99 GLY A O 1
ATOM 760 N N . ALA A 1 100 ? -7.407 -5.232 28.834 1.00 63.69 100 ALA A N 1
ATOM 761 C CA . ALA A 1 100 ? -7.707 -6.151 27.726 1.00 63.69 100 ALA A CA 1
ATOM 762 C C . ALA A 1 100 ? -8.059 -5.443 26.397 1.00 63.69 100 ALA A C 1
ATOM 764 O O . ALA A 1 100 ? -8.142 -6.092 25.352 1.00 63.69 100 ALA A O 1
ATOM 765 N N . ASP A 1 101 ? -8.260 -4.122 26.435 1.00 61.78 101 ASP A N 1
ATOM 766 C CA . ASP A 1 101 ? -8.595 -3.287 25.278 1.00 61.78 101 ASP A CA 1
ATOM 767 C C . ASP A 1 101 ? -7.432 -2.381 24.832 1.00 61.78 101 ASP A C 1
ATOM 769 O O . ASP A 1 101 ? -7.644 -1.448 24.063 1.00 61.78 101 ASP A O 1
ATOM 773 N N . ILE A 1 102 ? -6.197 -2.649 25.282 1.00 60.75 102 ILE A N 1
ATOM 774 C CA . ILE A 1 102 ? -4.998 -1.936 24.802 1.00 60.75 102 ILE A CA 1
ATOM 775 C C . ILE A 1 102 ? -4.909 -2.031 23.270 1.00 60.75 102 ILE A C 1
ATOM 777 O O . ILE A 1 102 ? -5.073 -3.110 22.698 1.00 60.75 102 ILE A O 1
ATOM 781 N N . GLY A 1 103 ? -4.647 -0.896 22.613 1.00 54.78 103 GLY A N 1
ATOM 782 C CA . GLY A 1 103 ? -4.581 -0.795 21.148 1.00 54.78 103 GLY A CA 1
ATOM 783 C C . GLY A 1 103 ? -5.946 -0.681 20.458 1.00 54.78 103 GLY A C 1
ATOM 784 O O . GLY A 1 103 ? -6.030 -0.760 19.235 1.00 54.78 103 GLY A O 1
ATOM 785 N N . LYS A 1 104 ? -7.026 -0.504 21.224 1.00 70.00 104 LYS A N 1
ATOM 786 C CA . LYS A 1 104 ? -8.374 -0.245 20.709 1.00 70.00 104 LYS A CA 1
ATOM 787 C C . LYS A 1 104 ? -8.866 1.111 21.200 1.00 70.00 104 LYS A C 1
ATOM 789 O O . LYS A 1 104 ? -8.405 1.618 22.216 1.00 70.00 104 LYS A O 1
ATOM 794 N N . VAL A 1 105 ? -9.853 1.655 20.511 1.00 79.88 105 VAL A N 1
ATOM 795 C CA . VAL A 1 105 ? -10.626 2.820 20.926 1.00 79.88 105 VAL A CA 1
ATOM 796 C C . VAL A 1 105 ? -11.959 2.358 21.478 1.00 79.88 105 VAL A C 1
ATOM 798 O O . VAL A 1 105 ? -12.643 1.517 20.896 1.00 79.88 105 VAL A O 1
ATOM 801 N N . ILE A 1 106 ? -12.331 2.906 22.624 1.00 87.50 106 ILE A N 1
ATOM 802 C CA . ILE A 1 106 ? -13.597 2.624 23.278 1.00 87.50 106 ILE A CA 1
ATOM 803 C C . ILE A 1 106 ? -14.508 3.825 23.074 1.00 87.50 106 ILE A C 1
ATOM 805 O O . ILE A 1 106 ? -14.207 4.936 23.508 1.00 87.50 106 ILE A O 1
ATOM 809 N N . VAL A 1 107 ? -15.648 3.563 22.449 1.00 90.25 107 VAL A N 1
ATOM 810 C CA . VAL A 1 107 ? -16.738 4.511 22.266 1.00 90.25 107 VAL A CA 1
ATOM 811 C C . VAL A 1 107 ? -17.859 4.126 23.223 1.00 90.25 107 VAL A C 1
ATOM 813 O O . VAL A 1 107 ? -18.417 3.035 23.129 1.00 90.25 107 VAL A O 1
ATOM 816 N N . ILE A 1 108 ? -18.197 5.019 24.145 1.00 92.69 108 ILE A N 1
ATOM 817 C CA . ILE A 1 108 ? -19.320 4.863 25.070 1.00 92.69 108 ILE A CA 1
ATOM 818 C C . ILE A 1 108 ? -20.315 5.966 24.756 1.00 92.69 108 ILE A C 1
ATOM 820 O O . ILE A 1 108 ? -19.995 7.143 24.909 1.00 92.69 108 ILE A O 1
ATOM 824 N N . SER A 1 109 ? -21.514 5.596 24.317 1.00 94.50 109 SER A N 1
ATOM 825 C CA . SER A 1 109 ? -22.602 6.543 24.119 1.00 94.50 109 SER A CA 1
ATOM 826 C C . SER A 1 109 ? -23.766 6.221 25.040 1.00 94.50 109 SER A C 1
ATOM 828 O O . SER A 1 109 ? -24.282 5.106 25.042 1.00 94.50 109 SER A O 1
ATOM 830 N N . THR A 1 110 ? -24.190 7.216 25.811 1.00 94.44 110 THR A N 1
ATOM 831 C CA . THR A 1 110 ? -25.321 7.121 26.727 1.00 94.44 110 THR A CA 1
ATOM 832 C C . THR A 1 110 ? -26.433 8.039 26.239 1.00 94.44 110 THR A C 1
ATOM 834 O O . THR A 1 110 ? -26.246 9.252 26.163 1.00 94.44 110 THR A O 1
ATOM 837 N N . GLY A 1 111 ? -27.591 7.478 25.911 1.00 94.50 111 GLY A N 1
ATOM 838 C CA . GLY A 1 111 ? -28.799 8.221 25.574 1.00 94.50 111 GLY A CA 1
ATOM 839 C C . GLY A 1 111 ? -29.669 8.441 26.808 1.00 94.50 111 GLY A C 1
ATOM 840 O O . GLY A 1 111 ? -29.834 7.540 27.633 1.00 94.50 111 GLY A O 1
ATOM 841 N N . TYR A 1 112 ? -30.238 9.636 26.929 1.00 94.19 112 TYR A N 1
ATOM 842 C CA . TYR A 1 112 ? -31.050 10.077 28.057 1.00 94.19 112 TYR A CA 1
ATOM 843 C C . TYR A 1 112 ? -32.394 10.610 27.579 1.00 94.19 112 TYR A C 1
ATOM 845 O O . TYR A 1 112 ? -32.466 11.429 26.662 1.00 94.19 112 TYR A O 1
ATOM 853 N N . ILE A 1 113 ? -33.458 10.215 28.275 1.00 92.06 113 ILE A N 1
ATOM 854 C CA . ILE A 1 113 ? -34.788 10.804 28.120 1.00 92.06 113 ILE A CA 1
ATOM 855 C C . ILE A 1 113 ? -35.240 11.373 29.472 1.00 92.06 113 ILE A C 1
ATOM 857 O O . ILE A 1 113 ? -35.285 10.619 30.444 1.00 92.06 113 ILE A O 1
ATOM 861 N N . PRO A 1 114 ? -35.632 12.658 29.571 1.00 90.00 114 PRO A N 1
ATOM 862 C CA . PRO A 1 114 ? -35.490 13.697 28.550 1.00 90.00 114 PRO A CA 1
ATOM 863 C C . PRO A 1 114 ? -34.078 14.306 28.509 1.00 90.00 114 PRO A C 1
ATOM 865 O O . PRO A 1 114 ? -33.642 14.738 27.453 1.00 90.00 114 PRO A O 1
ATOM 868 N N . THR A 1 115 ? -33.355 14.374 29.630 1.00 91.25 115 THR A N 1
ATOM 869 C CA . THR A 1 115 ? -32.021 15.000 29.688 1.00 91.25 115 THR A CA 1
ATOM 870 C C . THR A 1 115 ? -31.090 14.251 30.637 1.00 91.25 115 THR A C 1
ATOM 872 O O . THR A 1 115 ? -31.542 13.594 31.572 1.00 91.25 115 THR A O 1
ATOM 875 N N . ALA A 1 116 ? -29.781 14.375 30.440 1.00 87.81 116 ALA A N 1
ATOM 876 C CA . ALA A 1 116 ? -28.741 13.801 31.289 1.00 87.81 116 ALA A CA 1
ATOM 877 C C . ALA A 1 116 ? -28.731 14.407 32.698 1.00 87.81 116 ALA A C 1
ATOM 879 O O . ALA A 1 116 ? -28.343 13.743 33.654 1.00 87.81 116 ALA A O 1
ATOM 880 N N . ALA A 1 117 ? -29.176 15.659 32.847 1.00 88.75 117 ALA A N 1
ATOM 881 C CA . ALA A 1 117 ? -29.292 16.311 34.152 1.00 88.75 117 ALA A CA 1
ATOM 882 C C . ALA A 1 117 ? -30.446 15.748 35.000 1.00 88.75 117 ALA A C 1
ATOM 884 O O . ALA A 1 117 ? -30.426 15.854 36.225 1.00 88.75 117 ALA A O 1
ATOM 885 N N . SER A 1 118 ? -31.482 15.188 34.370 1.00 88.50 118 SER A N 1
ATOM 886 C CA . SER A 1 118 ? -32.650 14.626 35.057 1.00 88.50 118 SER A CA 1
ATOM 887 C C . SER A 1 118 ? -33.273 13.495 34.230 1.00 88.50 118 SER A C 1
ATOM 889 O O . SER A 1 118 ? -34.366 13.663 33.678 1.00 88.50 118 SER A O 1
ATOM 891 N N . PRO A 1 119 ? -32.584 12.346 34.106 1.00 88.69 119 PRO A N 1
ATOM 892 C CA . PRO A 1 119 ? -33.050 11.268 33.255 1.00 88.69 119 PRO A CA 1
ATOM 893 C C . PRO A 1 119 ? -34.171 10.490 33.936 1.00 88.69 119 PRO A C 1
ATOM 895 O O . PRO A 1 119 ? -34.065 10.080 35.090 1.00 88.69 119 PRO A O 1
ATOM 898 N N . ARG A 1 120 ? -35.244 10.252 33.185 1.00 88.00 120 ARG A N 1
ATOM 899 C CA . ARG A 1 120 ? -36.267 9.259 33.517 1.00 88.00 120 ARG A CA 1
ATOM 900 C C . ARG A 1 120 ? -35.818 7.863 33.095 1.00 88.00 120 ARG A C 1
ATOM 902 O O . ARG A 1 120 ? -36.054 6.910 33.827 1.00 88.00 120 ARG A O 1
ATOM 909 N N . VAL A 1 121 ? -35.175 7.762 31.931 1.00 88.75 121 VAL A N 1
ATOM 910 C CA . VAL A 1 121 ? -34.552 6.534 31.423 1.00 88.75 121 VAL A CA 1
ATOM 911 C C . VAL A 1 121 ? -33.190 6.875 30.828 1.00 88.75 121 VAL A C 1
ATOM 913 O O . VAL A 1 121 ? -33.026 7.938 30.217 1.00 88.75 121 VAL A O 1
ATOM 916 N N . LYS A 1 122 ? -32.221 5.973 31.002 1.00 92.06 122 LYS A N 1
ATOM 917 C CA . LYS A 1 122 ? -30.920 6.026 30.337 1.00 92.06 122 LYS A CA 1
ATOM 918 C C . LYS A 1 122 ? -30.584 4.680 29.698 1.00 92.06 122 LYS A C 1
ATOM 920 O O . LYS A 1 122 ? -30.927 3.624 30.223 1.00 92.06 122 LYS A O 1
ATOM 925 N N . ARG A 1 123 ? -29.906 4.730 28.556 1.00 90.75 123 ARG A N 1
ATOM 926 C CA . ARG A 1 123 ? -29.399 3.559 27.835 1.00 90.75 123 ARG A CA 1
ATOM 927 C C . ARG A 1 123 ? -27.967 3.798 27.438 1.00 90.75 123 ARG A C 1
ATOM 929 O O . ARG A 1 123 ? -27.644 4.895 27.000 1.00 90.75 123 ARG A O 1
ATOM 936 N N . GLU A 1 124 ? -27.136 2.777 27.565 1.00 92.19 124 GLU A N 1
ATOM 937 C CA . GLU A 1 124 ? -25.732 2.861 27.191 1.00 92.19 124 GLU A CA 1
ATOM 938 C C . GLU A 1 124 ? -25.395 1.831 26.117 1.00 92.19 124 GLU A C 1
ATOM 940 O O . GLU A 1 124 ? -25.779 0.661 26.202 1.00 92.19 124 GLU A O 1
ATOM 945 N N . VAL A 1 125 ? -24.664 2.301 25.112 1.00 89.12 125 VAL A N 1
ATOM 946 C CA . VAL A 1 125 ? -24.059 1.508 24.052 1.00 89.12 125 VAL A CA 1
ATOM 947 C C . VAL A 1 125 ? -22.552 1.676 24.165 1.00 89.12 125 VAL A C 1
ATOM 949 O O . VAL A 1 125 ? -22.027 2.784 24.038 1.00 89.12 125 VAL A O 1
ATOM 952 N N . LYS A 1 126 ? -21.850 0.563 24.379 1.00 88.56 126 LYS A N 1
ATOM 953 C CA . LYS A 1 126 ? -20.390 0.504 24.300 1.00 88.56 126 LYS A CA 1
ATOM 954 C C . LYS A 1 126 ? -19.985 -0.194 23.006 1.00 88.56 126 LYS A C 1
ATOM 956 O O . LYS A 1 126 ? -20.430 -1.313 22.751 1.00 88.56 126 LYS A O 1
ATOM 961 N N . ILE A 1 127 ? -19.130 0.462 22.227 1.00 84.00 127 ILE A N 1
ATOM 962 C CA . ILE A 1 127 ? -18.506 -0.075 21.017 1.00 84.00 127 ILE A CA 1
ATOM 963 C C . ILE A 1 127 ? -16.997 -0.053 21.208 1.00 84.00 127 ILE A C 1
ATOM 965 O O . ILE A 1 127 ? -16.421 0.972 21.575 1.00 84.00 127 ILE A O 1
ATOM 969 N N . THR A 1 128 ? -16.353 -1.174 20.912 1.00 79.88 128 THR A N 1
ATOM 970 C CA . THR A 1 128 ? -14.900 -1.236 20.832 1.00 79.88 128 THR A CA 1
ATOM 971 C C . THR A 1 128 ? -14.482 -1.211 19.363 1.00 79.88 128 THR A C 1
ATOM 973 O O . THR A 1 128 ? -14.819 -2.090 18.566 1.00 79.88 128 THR A O 1
ATOM 976 N N . VAL A 1 129 ? -13.758 -0.164 18.991 1.00 71.06 129 VAL A N 1
ATOM 977 C CA . VAL A 1 129 ? -13.220 0.050 17.651 1.00 71.06 129 VAL A CA 1
ATOM 978 C C . VAL A 1 129 ? -11.745 -0.305 17.697 1.00 71.06 129 VAL A C 1
ATOM 980 O O . VAL A 1 129 ? -10.972 0.322 18.411 1.00 71.06 129 VAL A O 1
ATOM 983 N N . THR A 1 130 ? -11.320 -1.318 16.956 1.00 63.38 130 THR A N 1
ATOM 984 C CA . THR A 1 130 ? -9.891 -1.451 16.675 1.00 63.38 130 THR A CA 1
ATOM 985 C C . THR A 1 130 ? -9.566 -0.391 15.628 1.00 63.38 130 THR A C 1
ATOM 987 O O . THR A 1 130 ? -10.300 -0.262 14.656 1.00 63.38 130 THR A O 1
ATOM 990 N N . LEU A 1 131 ? -8.533 0.417 15.858 1.00 60.19 131 LEU A N 1
ATOM 991 C CA . LEU A 1 131 ? -7.973 1.271 14.813 1.00 60.19 131 LEU A CA 1
ATOM 992 C C . LEU A 1 131 ? -6.796 0.529 14.191 1.00 60.19 131 LEU A C 1
ATOM 994 O O . LEU A 1 131 ? -6.091 -0.217 14.872 1.00 60.19 131 LEU A O 1
ATOM 998 N N . GLY A 1 132 ? -6.602 0.679 12.884 1.00 53.84 132 GLY A N 1
ATOM 999 C CA . GLY A 1 132 ? -5.413 0.163 12.222 1.00 53.84 132 GLY A CA 1
ATOM 1000 C C . GLY A 1 132 ? -4.207 0.984 12.655 1.00 53.84 132 GLY A C 1
ATOM 1001 O O . GLY A 1 132 ? -3.906 1.983 12.020 1.00 53.84 132 GLY A O 1
ATOM 1002 N N . THR A 1 133 ? -3.530 0.612 13.740 1.00 54.03 133 THR A N 1
ATOM 1003 C CA . THR A 1 133 ? -2.283 1.283 14.114 1.00 54.03 133 THR A CA 1
ATOM 1004 C C . THR A 1 133 ? -1.149 0.723 13.277 1.00 54.03 133 THR A C 1
ATOM 1006 O O . THR A 1 133 ? -0.818 -0.460 13.379 1.00 54.03 133 THR A O 1
ATOM 1009 N N . PHE A 1 134 ? -0.521 1.575 12.479 1.00 68.62 134 PHE A N 1
ATOM 1010 C CA . PHE A 1 134 ? 0.794 1.281 11.936 1.00 68.62 134 PHE A CA 1
ATOM 1011 C C . PHE A 1 134 ? 1.774 1.531 13.076 1.00 68.62 134 PHE A C 1
ATOM 1013 O O . PHE A 1 134 ? 1.830 2.640 13.592 1.00 68.62 134 PHE A O 1
ATOM 1020 N N . THR A 1 135 ? 2.447 0.487 13.558 1.00 70.81 135 THR A N 1
ATOM 1021 C CA . THR A 1 135 ? 3.462 0.587 14.630 1.00 70.81 135 THR A CA 1
ATOM 1022 C C . THR A 1 135 ? 4.846 0.160 14.162 1.00 70.81 135 THR A C 1
ATOM 1024 O O . THR A 1 135 ? 5.841 0.371 14.857 1.00 70.81 135 THR A O 1
ATOM 1027 N N . ASP A 1 136 ? 4.897 -0.452 12.982 1.00 83.69 136 ASP A N 1
ATOM 1028 C CA . ASP A 1 136 ? 6.062 -1.126 12.445 1.00 83.69 136 ASP A CA 1
ATOM 1029 C C . ASP A 1 136 ? 6.479 -0.448 11.138 1.00 83.69 136 ASP A C 1
ATOM 1031 O O . ASP A 1 136 ? 5.648 -0.065 10.314 1.00 83.69 136 ASP A O 1
ATOM 1035 N N . SER A 1 137 ? 7.791 -0.349 10.920 1.00 89.44 137 SER A N 1
ATOM 1036 C CA . SER A 1 137 ? 8.360 0.073 9.634 1.00 89.44 137 SER A CA 1
ATOM 1037 C C . SER A 1 137 ? 7.962 -0.867 8.502 1.00 89.44 137 SER A C 1
ATOM 1039 O O . SER A 1 137 ? 7.809 -0.445 7.357 1.00 89.44 137 SER A O 1
ATOM 1041 N N . MET A 1 138 ? 7.787 -2.150 8.822 1.00 92.06 138 MET A N 1
ATOM 1042 C CA . MET A 1 138 ? 7.260 -3.129 7.894 1.00 92.06 138 MET A CA 1
ATOM 1043 C C . MET A 1 138 ? 6.377 -4.132 8.612 1.00 92.06 138 MET A C 1
ATOM 1045 O O . MET A 1 138 ? 6.785 -4.731 9.609 1.00 92.06 138 MET A O 1
ATOM 1049 N N . GLN A 1 139 ? 5.208 -4.375 8.037 1.00 91.00 139 GLN A N 1
ATOM 1050 C CA . GLN A 1 139 ? 4.324 -5.440 8.471 1.00 91.00 139 GLN A CA 1
ATOM 1051 C C . GLN A 1 139 ? 3.987 -6.329 7.281 1.00 91.00 139 GLN A C 1
ATOM 1053 O O . GLN A 1 139 ? 3.530 -5.844 6.245 1.00 91.00 139 GLN A O 1
ATOM 1058 N N . ILE A 1 140 ? 4.243 -7.631 7.406 1.00 93.31 140 ILE A N 1
ATOM 1059 C CA . ILE A 1 140 ? 4.263 -8.552 6.260 1.00 93.31 140 ILE A CA 1
ATOM 1060 C C . ILE A 1 140 ? 3.367 -9.764 6.546 1.00 93.31 140 ILE A C 1
ATOM 1062 O O . ILE A 1 140 ? 3.468 -10.346 7.623 1.00 93.31 140 ILE A O 1
ATOM 1066 N N . LYS A 1 141 ? 2.445 -10.129 5.633 1.00 91.62 141 LYS A N 1
ATOM 1067 C CA . LYS A 1 141 ? 1.484 -11.228 5.896 1.00 91.62 141 LYS A CA 1
ATOM 1068 C C . LYS A 1 141 ? 2.108 -12.608 5.746 1.00 91.62 141 LYS A C 1
ATOM 1070 O O . LYS A 1 141 ? 1.573 -13.561 6.299 1.00 91.62 141 LYS A O 1
ATOM 1075 N N . ASN A 1 142 ? 3.169 -12.734 4.955 1.00 94.50 142 ASN A N 1
ATOM 1076 C CA . ASN A 1 142 ? 3.754 -14.026 4.629 1.00 94.50 142 ASN A CA 1
ATOM 1077 C C . ASN A 1 142 ? 5.283 -14.022 4.701 1.00 94.50 142 ASN A C 1
ATOM 1079 O O . ASN A 1 142 ? 5.827 -14.619 5.626 1.00 94.50 142 ASN A O 1
ATOM 1083 N N . LEU A 1 143 ? 5.969 -13.373 3.755 1.00 95.38 143 LEU A N 1
ATOM 1084 C CA . LEU A 1 143 ? 7.423 -13.490 3.593 1.00 95.38 143 LEU A CA 1
ATOM 1085 C C . LEU A 1 143 ? 8.099 -12.132 3.397 1.00 95.38 143 LEU A C 1
ATOM 1087 O O . LEU A 1 143 ? 7.723 -11.379 2.497 1.00 95.38 143 LEU A O 1
ATOM 1091 N N . LEU A 1 144 ? 9.126 -11.862 4.203 1.00 96.94 144 LEU A N 1
ATOM 1092 C CA . LEU A 1 144 ? 10.144 -10.853 3.932 1.00 96.94 144 LEU A CA 1
ATOM 1093 C C . LEU A 1 144 ? 11.360 -11.513 3.280 1.00 96.94 144 LEU A C 1
ATOM 1095 O O . LEU A 1 144 ? 12.148 -12.162 3.966 1.00 96.94 144 LEU A O 1
ATOM 1099 N N . ASP A 1 145 ? 11.540 -11.291 1.983 1.00 96.62 145 ASP A N 1
ATOM 1100 C CA . ASP A 1 145 ? 12.751 -11.681 1.264 1.00 96.62 145 ASP A CA 1
ATOM 1101 C C . ASP A 1 145 ? 13.656 -10.461 1.085 1.00 96.62 145 ASP A C 1
ATOM 1103 O O . ASP A 1 145 ? 13.334 -9.509 0.369 1.00 96.62 145 ASP A O 1
ATOM 1107 N N . TRP A 1 146 ? 14.806 -10.482 1.748 1.00 95.62 146 TRP A N 1
ATOM 1108 C CA . TRP A 1 146 ? 15.834 -9.451 1.618 1.00 95.62 146 TRP A CA 1
ATOM 1109 C C . TRP A 1 146 ? 17.174 -10.029 1.154 1.00 95.62 146 TRP A C 1
ATOM 1111 O O . TRP A 1 146 ? 18.202 -9.354 1.246 1.00 95.62 146 TRP A O 1
ATOM 1121 N N . THR A 1 147 ? 17.161 -11.235 0.579 1.00 94.94 147 THR A N 1
ATOM 1122 C CA . THR A 1 147 ? 18.347 -11.948 0.077 1.00 94.94 147 THR A CA 1
ATOM 1123 C C . THR A 1 147 ? 19.156 -11.094 -0.890 1.00 94.94 147 THR A C 1
ATOM 1125 O O . THR A 1 147 ? 20.367 -10.924 -0.756 1.00 94.94 147 THR A O 1
ATOM 1128 N N . SER A 1 148 ? 18.468 -10.479 -1.853 1.00 93.38 148 SER A N 1
ATOM 1129 C CA . SER A 1 148 ? 19.107 -9.628 -2.863 1.00 93.38 148 SER A CA 1
ATOM 1130 C C . SER A 1 148 ? 19.574 -8.280 -2.305 1.00 93.38 148 SER A C 1
ATOM 1132 O O . SER A 1 148 ? 20.451 -7.645 -2.890 1.00 93.38 148 SER A O 1
ATOM 1134 N N . ALA A 1 149 ? 18.998 -7.818 -1.194 1.00 93.25 149 ALA A N 1
ATOM 1135 C CA . ALA A 1 149 ? 19.392 -6.581 -0.524 1.00 93.25 149 ALA A CA 1
ATOM 1136 C C . ALA A 1 149 ? 20.539 -6.787 0.478 1.00 93.25 149 ALA A C 1
ATOM 1138 O O . ALA A 1 149 ? 21.252 -5.832 0.776 1.00 93.25 149 ALA A O 1
ATOM 1139 N N . ALA A 1 150 ? 20.773 -8.012 0.961 1.00 87.44 150 ALA A N 1
ATOM 1140 C CA . ALA A 1 150 ? 21.804 -8.318 1.956 1.00 87.44 150 ALA A CA 1
ATOM 1141 C C . ALA A 1 150 ? 23.233 -7.949 1.504 1.00 87.44 150 ALA A C 1
ATOM 1143 O O . ALA A 1 150 ? 24.088 -7.646 2.335 1.00 87.44 150 ALA A O 1
ATOM 1144 N N . ALA A 1 151 ? 23.485 -7.918 0.190 1.00 88.69 151 ALA A N 1
ATOM 1145 C CA . ALA A 1 151 ? 24.754 -7.477 -0.397 1.00 88.69 151 ALA A CA 1
ATOM 1146 C C . ALA A 1 151 ? 24.930 -5.940 -0.446 1.00 88.69 151 ALA A C 1
ATOM 1148 O O . ALA A 1 151 ? 25.979 -5.451 -0.868 1.00 88.69 151 ALA A O 1
ATOM 1149 N N . TYR A 1 152 ? 23.919 -5.170 -0.036 1.00 92.75 152 TYR A N 1
ATOM 1150 C CA . TYR A 1 152 ? 23.866 -3.711 -0.133 1.00 92.75 152 TYR A CA 1
ATOM 1151 C C . TYR A 1 152 ? 23.660 -3.053 1.239 1.00 92.75 152 TYR A C 1
ATOM 1153 O O . TYR A 1 152 ? 23.495 -3.699 2.271 1.00 92.75 152 TYR A O 1
ATOM 1161 N N . SER A 1 153 ? 23.666 -1.716 1.262 1.00 91.31 153 SER A N 1
ATOM 1162 C CA . SER A 1 153 ? 23.317 -0.959 2.465 1.00 91.31 153 SER A CA 1
ATOM 1163 C C . SER A 1 153 ? 21.813 -1.059 2.732 1.00 91.31 153 SER A C 1
ATOM 1165 O O . SER A 1 153 ? 21.019 -0.480 1.985 1.00 91.31 153 SER A O 1
ATOM 1167 N N . VAL A 1 154 ? 21.462 -1.773 3.805 1.00 92.12 154 VAL A N 1
ATOM 1168 C CA . VAL A 1 154 ? 20.109 -1.906 4.359 1.00 92.12 154 VAL A CA 1
ATOM 1169 C C . VAL A 1 154 ? 20.074 -1.228 5.725 1.00 92.12 154 VAL A C 1
ATOM 1171 O O . VAL A 1 154 ? 20.842 -1.585 6.616 1.00 92.12 154 VAL A O 1
ATOM 1174 N N . ASN A 1 155 ? 19.199 -0.241 5.888 1.00 92.38 155 ASN A N 1
ATOM 1175 C CA . ASN A 1 155 ? 18.937 0.424 7.159 1.00 92.38 155 ASN A CA 1
ATOM 1176 C C . ASN A 1 155 ? 17.427 0.552 7.360 1.00 92.38 155 ASN A C 1
ATOM 1178 O O . ASN A 1 155 ? 16.778 1.325 6.662 1.00 92.38 155 ASN A O 1
ATOM 1182 N N . ILE A 1 156 ? 16.870 -0.199 8.304 1.00 93.19 156 ILE A N 1
ATOM 1183 C CA . ILE A 1 156 ? 15.431 -0.196 8.575 1.00 93.19 156 ILE A CA 1
ATOM 1184 C C . ILE A 1 156 ? 15.217 0.223 10.021 1.00 93.19 156 ILE A C 1
ATOM 1186 O O . ILE A 1 156 ? 15.433 -0.575 10.934 1.00 93.19 156 ILE A O 1
ATOM 1190 N N . ARG A 1 157 ? 14.831 1.489 10.204 1.00 90.75 157 ARG A N 1
ATOM 1191 C CA . ARG A 1 157 ? 14.509 2.078 11.504 1.00 90.75 157 ARG A CA 1
ATOM 1192 C C . ARG A 1 157 ? 13.029 1.889 11.790 1.00 90.75 157 ARG A C 1
ATOM 1194 O O . ARG A 1 157 ? 12.198 2.351 11.011 1.00 90.75 157 ARG A O 1
ATOM 1201 N N . GLY A 1 158 ? 12.739 1.253 12.912 1.00 89.06 158 GLY A N 1
ATOM 1202 C CA . GLY A 1 158 ? 11.422 0.796 13.321 1.00 89.06 158 GLY A CA 1
ATOM 1203 C C . GLY A 1 158 ? 11.341 -0.728 13.380 1.00 89.06 158 GLY A C 1
ATOM 1204 O O . GLY A 1 158 ? 12.236 -1.461 12.939 1.00 89.06 158 GLY A O 1
ATOM 1205 N N . ASN A 1 159 ? 10.246 -1.208 13.959 1.00 90.44 159 ASN A N 1
ATOM 1206 C CA . ASN A 1 159 ? 9.988 -2.634 14.102 1.00 90.44 159 ASN A CA 1
ATOM 1207 C C . ASN A 1 159 ? 9.671 -3.278 12.750 1.00 90.44 159 ASN A C 1
ATOM 1209 O O . ASN A 1 159 ? 9.210 -2.607 11.822 1.00 90.44 159 ASN A O 1
ATOM 1213 N N . ILE A 1 160 ? 9.928 -4.578 12.645 1.00 93.00 160 ILE A N 1
ATOM 1214 C CA . ILE A 1 160 ? 9.462 -5.415 11.539 1.00 93.00 160 ILE A CA 1
ATOM 1215 C C . ILE A 1 160 ? 8.703 -6.591 12.141 1.00 93.00 160 ILE A C 1
ATOM 1217 O O . ILE A 1 160 ? 9.225 -7.252 13.043 1.00 93.00 160 ILE A O 1
ATOM 1221 N N . THR A 1 161 ? 7.525 -6.879 11.596 1.00 92.38 161 THR A N 1
ATOM 1222 C CA . THR A 1 161 ? 6.760 -8.088 11.909 1.00 92.38 161 THR A CA 1
ATOM 1223 C C . THR A 1 161 ? 6.471 -8.858 10.625 1.00 92.38 161 THR A C 1
ATOM 1225 O O . THR A 1 161 ? 5.840 -8.333 9.705 1.00 92.38 161 THR A O 1
ATOM 1228 N N . ALA A 1 162 ? 6.932 -10.107 10.559 1.00 94.38 162 ALA A N 1
ATOM 1229 C CA . ALA A 1 162 ? 6.699 -11.008 9.433 1.00 94.38 162 ALA A CA 1
ATOM 1230 C C . ALA A 1 162 ? 6.640 -12.467 9.918 1.00 94.38 162 ALA A C 1
ATOM 1232 O O . ALA A 1 162 ? 7.415 -12.834 10.801 1.00 94.38 162 ALA A O 1
ATOM 1233 N N . PRO A 1 163 ? 5.778 -13.332 9.357 1.00 94.69 163 PRO A N 1
ATOM 1234 C CA . PRO A 1 163 ? 5.791 -14.756 9.690 1.00 94.69 163 PRO A CA 1
ATOM 1235 C C . PRO A 1 163 ? 7.046 -15.482 9.209 1.00 94.69 163 PRO A C 1
ATOM 1237 O O . PRO A 1 163 ? 7.483 -16.429 9.859 1.00 94.69 163 PRO A O 1
ATOM 1240 N N . ASN A 1 164 ? 7.619 -15.050 8.083 1.00 96.75 164 ASN A N 1
ATOM 1241 C CA . ASN A 1 164 ? 8.809 -15.651 7.494 1.00 96.75 164 ASN A CA 1
ATOM 1242 C C . ASN A 1 164 ? 9.812 -14.575 7.067 1.00 96.75 164 ASN A C 1
ATOM 1244 O O . ASN A 1 164 ? 9.432 -13.581 6.445 1.00 96.75 164 ASN A O 1
ATOM 1248 N N . TYR A 1 165 ? 11.085 -14.811 7.367 1.00 97.12 165 TYR A N 1
ATOM 1249 C CA . TYR A 1 165 ? 12.236 -14.039 6.907 1.00 97.12 165 TYR A CA 1
ATOM 1250 C C . TYR A 1 165 ? 13.149 -14.941 6.071 1.00 97.12 165 TYR A C 1
ATOM 1252 O O . TYR A 1 165 ? 13.352 -16.096 6.438 1.00 97.12 165 TYR A O 1
ATOM 1260 N N . GLU A 1 166 ? 13.715 -14.394 4.996 1.00 96.31 166 GLU A N 1
ATOM 1261 C CA . GLU A 1 166 ? 14.656 -15.061 4.085 1.00 96.31 166 GLU A CA 1
ATOM 1262 C C . GLU A 1 166 ? 15.767 -14.074 3.684 1.00 96.31 166 GLU A C 1
ATOM 1264 O O . GLU A 1 166 ? 15.479 -12.958 3.230 1.00 96.31 166 GLU A O 1
ATOM 1269 N N . ALA A 1 167 ? 17.030 -14.455 3.894 1.00 94.81 167 ALA A N 1
ATOM 1270 C CA . ALA A 1 167 ? 18.200 -13.617 3.609 1.00 94.81 167 ALA A CA 1
ATOM 1271 C C . ALA A 1 167 ? 19.280 -14.279 2.745 1.00 94.81 167 ALA A C 1
ATOM 1273 O O . ALA A 1 167 ? 20.259 -13.610 2.394 1.00 94.81 167 ALA A O 1
ATOM 1274 N N . ASN A 1 168 ? 19.179 -15.574 2.451 1.00 93.69 168 ASN A N 1
ATOM 1275 C CA . ASN A 1 168 ? 20.250 -16.339 1.810 1.00 93.69 168 ASN A CA 1
ATOM 1276 C C . ASN A 1 168 ? 19.792 -17.136 0.571 1.00 93.69 168 ASN A C 1
ATOM 1278 O O . ASN A 1 168 ? 20.640 -17.635 -0.173 1.00 93.69 168 ASN A O 1
ATOM 1282 N N . GLY A 1 169 ? 18.485 -17.208 0.316 1.00 92.62 169 GLY A N 1
ATOM 1283 C CA . GLY A 1 169 ? 17.878 -17.869 -0.833 1.00 92.62 169 GLY A CA 1
ATOM 1284 C C . GLY A 1 169 ? 17.932 -19.396 -0.778 1.00 92.62 169 GLY A C 1
ATOM 1285 O O . GLY A 1 169 ? 17.875 -20.035 -1.831 1.00 92.62 169 GLY A O 1
ATOM 1286 N N . ASN A 1 170 ? 18.086 -19.994 0.407 1.00 94.38 170 ASN A N 1
ATOM 1287 C CA . ASN A 1 170 ? 18.161 -21.446 0.573 1.00 94.38 170 ASN A CA 1
ATOM 1288 C C . ASN A 1 170 ? 16.774 -22.109 0.719 1.00 94.38 170 ASN A C 1
ATOM 1290 O O . ASN A 1 170 ? 16.692 -23.340 0.684 1.00 94.38 170 ASN A O 1
ATOM 1294 N N . GLY A 1 171 ? 15.695 -21.324 0.854 1.00 91.94 171 GLY A N 1
ATOM 1295 C CA . GLY A 1 171 ? 14.322 -21.819 0.983 1.00 91.94 171 GLY A CA 1
ATOM 1296 C C . GLY A 1 171 ? 13.959 -22.324 2.384 1.00 91.94 171 GLY A C 1
ATOM 1297 O O . GLY A 1 171 ? 12.888 -22.906 2.565 1.00 91.94 171 GLY A O 1
ATOM 1298 N N . THR A 1 172 ? 14.838 -22.122 3.365 1.00 95.12 172 THR A N 1
ATOM 1299 C CA . THR A 1 172 ? 14.594 -22.317 4.795 1.00 95.12 172 THR A CA 1
ATOM 1300 C C . THR A 1 172 ? 14.392 -20.947 5.416 1.00 95.12 172 THR A C 1
ATOM 1302 O O . THR A 1 172 ? 15.227 -20.072 5.261 1.00 95.12 172 THR A O 1
ATOM 1305 N N . TYR A 1 173 ? 13.277 -20.757 6.116 1.00 95.94 173 TYR A N 1
ATOM 1306 C CA . TYR A 1 173 ? 12.920 -19.452 6.667 1.00 95.94 173 TYR A CA 1
ATOM 1307 C C . TYR A 1 173 ? 13.174 -19.374 8.168 1.00 95.94 173 TYR A C 1
ATOM 1309 O O . TYR A 1 173 ? 13.070 -20.373 8.885 1.00 95.94 173 TYR A O 1
ATOM 1317 N N . ASN A 1 174 ? 13.364 -18.147 8.654 1.00 95.69 174 ASN A N 1
ATOM 1318 C CA . ASN A 1 174 ? 13.503 -17.822 10.075 1.00 95.69 174 ASN A CA 1
ATOM 1319 C C . ASN A 1 174 ? 14.733 -18.463 10.745 1.00 95.69 174 ASN A C 1
ATOM 1321 O O . ASN A 1 174 ? 14.702 -18.805 11.930 1.00 95.69 174 ASN A O 1
ATOM 1325 N N . GLU A 1 175 ? 15.842 -18.602 10.027 1.00 94.56 175 GLU A N 1
ATOM 1326 C CA . GLU A 1 175 ? 17.117 -19.008 10.607 1.00 94.56 175 GLU A CA 1
ATOM 1327 C C . GLU A 1 175 ? 17.688 -17.868 11.479 1.00 94.56 175 GLU A C 1
ATOM 1329 O O . GLU A 1 175 ? 18.110 -16.817 10.984 1.00 94.56 175 GLU A O 1
ATOM 1334 N N . ILE A 1 176 ? 17.707 -18.051 12.806 1.00 93.00 176 ILE A N 1
ATOM 1335 C CA . ILE A 1 176 ? 18.217 -17.040 13.751 1.00 93.00 176 ILE A CA 1
ATOM 1336 C C . ILE A 1 176 ? 19.689 -16.733 13.460 1.00 93.00 176 ILE A C 1
ATOM 1338 O O . ILE A 1 176 ? 20.530 -17.623 13.363 1.00 93.00 176 ILE A O 1
ATOM 1342 N N . GLY A 1 177 ? 20.018 -15.447 13.372 1.00 90.19 177 GLY A N 1
ATOM 1343 C CA . GLY A 1 177 ? 21.363 -14.972 13.068 1.00 90.19 177 GLY A CA 1
ATOM 1344 C C . GLY A 1 177 ? 21.724 -15.065 11.586 1.00 90.19 177 GLY A C 1
ATOM 1345 O O . GLY A 1 177 ? 22.803 -14.601 11.217 1.00 90.19 177 GLY A O 1
ATOM 1346 N N . ILE A 1 178 ? 20.839 -15.584 10.730 1.00 92.25 178 ILE A N 1
ATOM 1347 C CA . ILE A 1 178 ? 21.004 -15.653 9.275 1.00 92.25 178 ILE A CA 1
ATOM 1348 C C . ILE A 1 178 ? 19.919 -14.802 8.609 1.00 92.25 178 ILE A C 1
ATOM 1350 O O . ILE A 1 178 ? 20.256 -13.726 8.111 1.00 92.25 178 ILE A O 1
ATOM 1354 N N . ASP A 1 179 ? 18.655 -15.216 8.710 1.00 91.94 179 ASP A N 1
ATOM 1355 C CA . ASP A 1 179 ? 17.501 -14.547 8.098 1.00 91.94 179 ASP A CA 1
ATOM 1356 C C . ASP A 1 179 ? 16.988 -13.387 8.934 1.00 91.94 179 ASP A C 1
ATOM 1358 O O . ASP A 1 179 ? 16.668 -12.312 8.417 1.00 91.94 179 ASP A O 1
ATOM 1362 N N . TYR A 1 180 ? 16.934 -13.612 10.248 1.00 92.00 180 TYR A N 1
ATOM 1363 C CA . TYR A 1 180 ? 16.486 -12.625 11.214 1.00 92.00 180 TYR A CA 1
ATOM 1364 C C . TYR A 1 180 ? 17.299 -12.680 12.507 1.00 92.00 180 TYR A C 1
ATOM 1366 O O . TYR A 1 180 ? 17.943 -13.676 12.831 1.00 92.00 180 TYR A O 1
ATOM 1374 N N . SER A 1 181 ? 17.291 -11.585 13.261 1.00 89.06 181 SER A N 1
ATOM 1375 C CA . SER A 1 181 ? 17.845 -11.540 14.614 1.00 89.06 181 SER A CA 1
ATOM 1376 C C . SER A 1 181 ? 17.042 -10.561 15.452 1.00 89.06 181 SER A C 1
ATOM 1378 O O . SER A 1 181 ? 16.849 -9.419 15.034 1.00 89.06 181 SER A O 1
ATOM 1380 N N . SER A 1 182 ? 16.611 -10.999 16.635 1.00 80.19 182 SER A N 1
ATOM 1381 C CA . SER A 1 182 ? 15.953 -10.160 17.642 1.00 80.19 182 SER A CA 1
ATOM 1382 C C . SER A 1 182 ? 16.942 -9.517 18.623 1.00 80.19 182 SER A C 1
ATOM 1384 O O . SER A 1 182 ? 16.534 -8.776 19.512 1.00 80.19 182 SER A O 1
ATOM 1386 N N . THR A 1 183 ? 18.239 -9.806 18.485 1.00 80.56 183 THR A N 1
ATOM 1387 C CA . THR A 1 183 ? 19.325 -9.202 19.266 1.00 80.56 183 THR A CA 1
ATOM 1388 C C . THR A 1 183 ? 20.310 -8.487 18.345 1.00 80.56 183 THR A C 1
ATOM 1390 O O . THR A 1 183 ? 20.410 -8.786 17.155 1.00 80.56 183 THR A O 1
ATOM 1393 N N . VAL A 1 184 ? 21.035 -7.504 18.879 1.00 77.62 184 VAL A N 1
ATOM 1394 C CA . VAL A 1 184 ? 22.022 -6.736 18.108 1.00 77.62 184 VAL A CA 1
ATOM 1395 C C . VAL A 1 184 ? 23.246 -7.618 17.786 1.00 77.62 184 VAL A C 1
ATOM 1397 O O . VAL A 1 184 ? 23.771 -8.252 18.701 1.00 77.62 184 VAL A O 1
ATOM 1400 N N . PRO A 1 185 ? 23.753 -7.632 16.535 1.00 81.75 185 PRO A N 1
ATOM 1401 C CA . PRO A 1 185 ? 23.251 -6.898 15.373 1.00 81.75 185 PRO A CA 1
ATOM 1402 C C . PRO A 1 185 ? 21.941 -7.489 14.832 1.00 81.75 185 PRO A C 1
ATOM 1404 O O . PRO A 1 185 ? 21.855 -8.681 14.538 1.00 81.75 185 PRO A O 1
ATOM 1407 N N . LEU A 1 186 ? 20.929 -6.628 14.675 1.00 84.69 186 LEU A N 1
ATOM 1408 C CA . LEU A 1 186 ? 19.626 -7.020 14.140 1.00 84.69 186 LEU A CA 1
ATOM 1409 C C . LEU A 1 186 ? 19.752 -7.458 12.677 1.00 84.69 186 LEU A C 1
ATOM 1411 O O . LEU A 1 186 ? 20.595 -6.953 11.930 1.00 84.69 186 LEU A O 1
ATOM 1415 N N . LYS A 1 187 ? 18.867 -8.365 12.264 1.00 88.44 187 LYS A N 1
ATOM 1416 C CA . LYS A 1 187 ? 18.710 -8.793 10.872 1.00 88.44 187 LYS A CA 1
ATOM 1417 C C . LYS A 1 187 ? 17.219 -8.808 10.512 1.00 88.44 187 LYS A C 1
ATOM 1419 O O . LYS A 1 187 ? 16.460 -9.423 11.260 1.00 88.44 187 LYS A O 1
ATOM 1424 N N . PRO A 1 188 ? 16.782 -8.131 9.433 1.00 91.44 188 PRO A N 1
ATOM 1425 C CA . PRO A 1 188 ? 17.513 -7.116 8.663 1.00 91.44 188 PRO A CA 1
ATOM 1426 C C . PRO A 1 188 ? 18.072 -5.963 9.531 1.00 91.44 188 PRO A C 1
ATOM 1428 O O . PRO A 1 188 ? 17.467 -5.647 10.562 1.00 91.44 188 PRO A O 1
ATOM 1431 N N . PRO A 1 189 ? 19.186 -5.308 9.144 1.00 90.44 189 PRO A N 1
ATOM 1432 C CA . PRO A 1 189 ? 19.862 -4.323 9.994 1.00 90.44 189 PRO A CA 1
ATOM 1433 C C . PRO A 1 189 ? 19.024 -3.081 10.346 1.00 90.44 189 PRO A C 1
ATOM 1435 O O . PRO A 1 189 ? 18.281 -2.553 9.516 1.00 90.44 189 PRO A O 1
ATOM 1438 N N . SER A 1 190 ? 19.201 -2.581 11.574 1.00 88.12 190 SER A N 1
ATOM 1439 C CA . SER A 1 190 ? 18.768 -1.247 12.024 1.00 88.12 190 SER A CA 1
ATOM 1440 C C . SER A 1 190 ? 19.931 -0.505 12.680 1.00 88.12 190 SER A C 1
ATOM 1442 O O . SER A 1 190 ? 20.804 -1.122 13.291 1.00 88.12 190 SER A O 1
ATOM 1444 N N . THR A 1 191 ? 19.917 0.827 12.601 1.00 80.31 191 THR A N 1
ATOM 1445 C CA . THR A 1 191 ? 20.785 1.698 13.410 1.00 80.31 191 THR A CA 1
ATOM 1446 C C . THR A 1 191 ? 20.260 1.956 14.827 1.00 80.31 191 THR A C 1
ATOM 1448 O O . THR A 1 191 ? 20.960 2.583 15.616 1.00 80.31 191 THR A O 1
ATOM 1451 N N . SER A 1 192 ? 19.031 1.542 15.146 1.00 82.06 192 SER A N 1
ATOM 1452 C CA . SER A 1 192 ? 18.390 1.743 16.450 1.00 82.06 192 SER A CA 1
ATOM 1453 C C . SER A 1 192 ? 18.401 0.443 17.253 1.00 82.06 192 SER A C 1
ATOM 1455 O O . SER A 1 192 ? 17.981 -0.607 16.771 1.00 82.06 192 SER A O 1
ATOM 1457 N N . SER A 1 193 ? 18.888 0.509 18.494 1.00 77.06 193 SER A N 1
A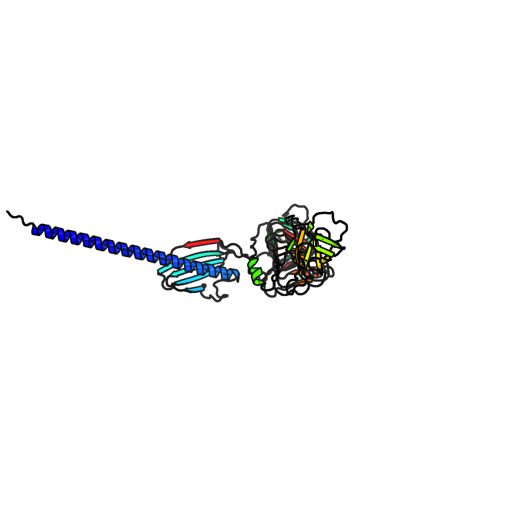TOM 1458 C CA . SER A 1 193 ? 18.971 -0.647 19.393 1.00 77.06 193 SER A CA 1
ATOM 1459 C C . SER A 1 193 ? 17.648 -0.991 20.083 1.00 77.06 193 SER A C 1
ATOM 1461 O O . SER A 1 193 ? 17.584 -2.010 20.761 1.00 77.06 193 SER A O 1
ATOM 1463 N N . SER A 1 194 ? 16.625 -0.137 19.965 1.00 82.88 194 SER A N 1
ATOM 1464 C CA . SER A 1 194 ? 15.278 -0.390 20.499 1.00 82.88 194 SER A CA 1
ATOM 1465 C C . SER A 1 194 ? 14.356 -1.090 19.503 1.00 82.88 194 SER A C 1
ATOM 1467 O O . SER A 1 194 ? 13.255 -1.485 19.875 1.00 82.88 194 SER A O 1
ATOM 1469 N N . ASP A 1 195 ? 14.775 -1.214 18.244 1.00 87.88 195 ASP A N 1
ATOM 1470 C CA . ASP A 1 195 ? 13.958 -1.822 17.200 1.00 87.88 195 ASP A CA 1
ATOM 1471 C C . ASP A 1 195 ? 13.903 -3.344 17.356 1.00 87.88 195 ASP A C 1
ATOM 1473 O O . ASP A 1 195 ? 14.861 -3.980 17.797 1.00 87.88 195 ASP A O 1
ATOM 1477 N N . MET A 1 196 ? 12.794 -3.942 16.925 1.00 88.62 196 MET A N 1
ATOM 1478 C CA . MET A 1 196 ? 12.583 -5.387 16.981 1.00 88.62 196 MET A CA 1
ATOM 1479 C C . MET A 1 196 ? 12.382 -6.012 15.596 1.00 88.62 196 MET A C 1
ATOM 1481 O O . MET A 1 196 ? 12.006 -5.352 14.622 1.00 88.62 196 MET A O 1
ATOM 1485 N N . ARG A 1 197 ? 12.665 -7.317 15.523 1.00 92.44 197 ARG A N 1
ATOM 1486 C CA . ARG A 1 197 ? 12.439 -8.202 14.372 1.00 92.44 197 ARG A CA 1
ATOM 1487 C C . ARG A 1 197 ? 11.621 -9.381 14.868 1.00 92.44 197 ARG A C 1
ATOM 1489 O O . ARG A 1 197 ? 12.160 -10.314 15.463 1.00 92.44 197 ARG A O 1
ATOM 1496 N N . THR A 1 198 ? 10.313 -9.272 14.712 1.00 90.94 198 THR A N 1
ATOM 1497 C CA . THR A 1 198 ? 9.354 -10.207 15.285 1.00 90.94 198 THR A CA 1
ATOM 1498 C C . THR A 1 198 ? 8.955 -11.223 14.230 1.00 90.94 198 THR A C 1
ATOM 1500 O O . THR A 1 198 ? 8.518 -10.854 13.136 1.00 90.94 198 THR A O 1
ATOM 1503 N N . VAL A 1 199 ? 9.094 -12.505 14.571 1.00 92.12 199 VAL A N 1
ATOM 1504 C CA . VAL A 1 199 ? 8.484 -13.600 13.815 1.00 92.12 199 VAL A CA 1
ATOM 1505 C C . VAL A 1 199 ? 7.047 -13.743 14.294 1.00 92.12 199 VAL A C 1
ATOM 1507 O O . VAL A 1 199 ? 6.804 -14.097 15.447 1.00 92.12 199 VAL A O 1
ATOM 1510 N N . GLY A 1 200 ? 6.088 -13.419 13.433 1.00 87.88 200 GLY A N 1
ATOM 1511 C CA . GLY A 1 200 ? 4.678 -13.424 13.800 1.00 87.88 200 GLY A CA 1
ATOM 1512 C C . GLY A 1 200 ? 3.788 -12.741 12.775 1.00 87.88 200 GLY A C 1
ATOM 1513 O O . GLY A 1 200 ? 4.256 -12.135 11.816 1.00 87.88 200 GLY A O 1
ATOM 1514 N N . SER A 1 201 ? 2.479 -12.855 12.979 1.00 77.19 201 SER A N 1
ATOM 1515 C CA . SER A 1 201 ? 1.483 -12.157 12.165 1.00 77.19 201 SER A CA 1
ATOM 1516 C C . SER A 1 201 ? 1.159 -10.803 12.794 1.00 77.19 201 SER A C 1
ATOM 1518 O O . SER A 1 201 ? 0.739 -10.754 13.948 1.00 77.19 201 SER A O 1
ATOM 1520 N N . GLY A 1 202 ? 1.354 -9.718 12.044 1.00 67.12 202 GLY A N 1
ATOM 1521 C CA . GLY A 1 202 ? 0.903 -8.383 12.443 1.00 67.12 202 GLY A CA 1
ATOM 1522 C C . GLY A 1 202 ? -0.585 -8.154 12.150 1.00 67.12 202 GLY A C 1
ATOM 1523 O O . GLY A 1 202 ? -1.221 -8.938 11.441 1.00 67.12 202 GLY A O 1
ATOM 1524 N N . SER A 1 203 ? -1.155 -7.073 12.682 1.00 70.94 203 SER A N 1
ATOM 1525 C CA . SER A 1 203 ? -2.546 -6.671 12.433 1.00 70.94 203 SER A CA 1
ATOM 1526 C C . SER A 1 203 ? -2.677 -5.913 11.116 1.00 70.94 203 SER A C 1
ATOM 1528 O O . SER A 1 203 ? -2.273 -4.756 11.025 1.00 70.94 203 SER A O 1
ATOM 1530 N N . PHE A 1 204 ? -3.225 -6.535 10.076 1.00 75.38 204 PHE A N 1
ATOM 1531 C CA . PHE A 1 204 ? -3.369 -5.890 8.768 1.00 75.38 204 PHE A CA 1
ATOM 1532 C C . PHE A 1 204 ? -4.708 -5.156 8.651 1.00 75.38 204 PHE A C 1
ATOM 1534 O O . PHE A 1 204 ? -5.734 -5.833 8.569 1.00 75.38 204 PHE A O 1
ATOM 1541 N N . PRO A 1 205 ? -4.732 -3.809 8.632 1.00 76.00 205 PRO A N 1
ATOM 1542 C CA . PRO A 1 205 ? -5.948 -3.073 8.318 1.00 76.00 205 PRO A CA 1
ATOM 1543 C C . PRO A 1 205 ? -6.403 -3.346 6.891 1.00 76.00 205 PRO A C 1
ATOM 1545 O O . PRO A 1 205 ? -5.570 -3.595 6.023 1.00 76.00 205 PRO A O 1
ATOM 1548 N N . THR A 1 206 ? -7.711 -3.265 6.654 1.00 80.81 206 THR A N 1
ATOM 1549 C CA . THR A 1 206 ? -8.302 -3.294 5.312 1.00 80.81 206 THR A CA 1
ATOM 1550 C C . THR A 1 206 ? -8.410 -1.865 4.797 1.00 80.81 206 THR A C 1
ATOM 1552 O O . THR A 1 206 ? -8.881 -0.969 5.503 1.00 80.81 206 THR A O 1
ATOM 1555 N N . ILE A 1 207 ? -7.994 -1.654 3.553 1.00 78.94 207 ILE A N 1
ATOM 1556 C CA . ILE A 1 207 ? -8.129 -0.362 2.885 1.00 78.94 207 ILE A CA 1
ATOM 1557 C C . ILE A 1 207 ? -9.575 -0.133 2.417 1.00 78.94 207 ILE A C 1
ATOM 1559 O O . ILE A 1 207 ? -10.173 -0.994 1.760 1.00 78.94 207 ILE A O 1
ATOM 1563 N N . ASN A 1 208 ? -10.153 1.032 2.727 1.00 80.44 208 ASN A N 1
ATOM 1564 C CA . ASN A 1 208 ? -11.442 1.442 2.178 1.00 80.44 208 ASN A CA 1
ATOM 1565 C C . ASN A 1 208 ? -11.254 2.183 0.847 1.00 80.44 208 ASN A C 1
ATOM 1567 O O . ASN A 1 208 ? -11.133 3.405 0.794 1.00 80.44 208 ASN A O 1
ATOM 1571 N N . MET A 1 209 ? -11.266 1.426 -0.250 1.00 81.50 209 MET A N 1
ATOM 1572 C CA . MET A 1 209 ? -11.090 1.965 -1.603 1.00 81.50 209 MET A CA 1
ATOM 1573 C C . MET A 1 209 ? -12.131 3.042 -1.966 1.00 81.50 209 MET A C 1
ATOM 1575 O O . MET A 1 209 ? -11.799 4.003 -2.651 1.00 81.50 209 MET A O 1
ATOM 1579 N N . ALA A 1 210 ? -13.370 2.925 -1.473 1.00 79.81 210 ALA A N 1
ATOM 1580 C CA . ALA A 1 210 ? -14.438 3.882 -1.776 1.00 79.81 210 ALA A CA 1
ATOM 1581 C C . ALA A 1 210 ? -14.210 5.260 -1.127 1.00 79.81 210 ALA A C 1
ATOM 1583 O O . ALA A 1 210 ? -14.579 6.285 -1.709 1.00 79.81 210 ALA A O 1
ATOM 1584 N N . ASP A 1 211 ? -13.577 5.294 0.049 1.00 78.75 211 ASP A N 1
ATOM 1585 C CA . ASP A 1 211 ? -13.216 6.552 0.707 1.00 78.75 211 ASP A CA 1
ATOM 1586 C C . ASP A 1 211 ? -12.147 7.274 -0.122 1.00 78.75 211 ASP A C 1
ATOM 1588 O O . ASP A 1 211 ? -12.320 8.446 -0.449 1.00 78.75 211 ASP A O 1
ATOM 1592 N N . TYR A 1 212 ? -11.112 6.560 -0.579 1.00 82.06 212 TYR A N 1
ATOM 1593 C CA . TYR A 1 212 ? -10.080 7.139 -1.447 1.00 82.06 212 TYR A CA 1
ATOM 1594 C C . TYR A 1 212 ? -10.608 7.568 -2.820 1.00 82.06 212 TYR A C 1
ATOM 1596 O O . TYR A 1 212 ? -10.176 8.600 -3.331 1.00 82.06 212 TYR A O 1
ATOM 1604 N N . GLU A 1 213 ? -11.563 6.838 -3.409 1.00 84.50 213 GLU A N 1
ATOM 1605 C CA . GLU A 1 213 ? -12.248 7.286 -4.630 1.00 84.50 213 GLU A CA 1
ATOM 1606 C C . GLU A 1 213 ? -12.960 8.627 -4.399 1.00 84.50 213 GLU A C 1
ATOM 1608 O O . GLU A 1 213 ? -12.869 9.534 -5.227 1.00 84.50 213 GLU A O 1
ATOM 1613 N N . THR A 1 214 ? -13.623 8.775 -3.249 1.00 79.88 214 THR A N 1
ATOM 1614 C CA . THR A 1 214 ? -14.323 10.011 -2.874 1.00 79.88 214 THR A CA 1
ATOM 1615 C C . THR A 1 214 ? -13.341 11.157 -2.616 1.00 79.88 214 THR A C 1
ATOM 1617 O O . THR A 1 214 ? -13.546 12.262 -3.118 1.00 79.88 214 THR A O 1
ATOM 1620 N N . MET A 1 215 ? -12.254 10.899 -1.880 1.00 80.56 215 MET A N 1
ATOM 1621 C CA . MET A 1 215 ? -11.221 11.893 -1.553 1.00 80.56 215 MET A CA 1
ATOM 1622 C C . MET A 1 215 ? -10.454 12.373 -2.789 1.00 80.56 215 MET A C 1
ATOM 1624 O O . MET A 1 215 ? -10.105 13.549 -2.868 1.00 80.56 215 MET A O 1
ATOM 1628 N N . ALA A 1 216 ? -10.232 11.502 -3.779 1.00 85.38 216 ALA A N 1
ATOM 1629 C CA . ALA A 1 216 ? -9.588 11.881 -5.036 1.00 85.38 216 ALA A CA 1
ATOM 1630 C C . ALA A 1 216 ? -10.415 12.902 -5.844 1.00 85.38 216 ALA A C 1
ATOM 1632 O O . ALA A 1 216 ? -9.869 13.607 -6.696 1.00 85.38 216 ALA A O 1
ATOM 1633 N N . GLY A 1 217 ? -11.725 13.017 -5.591 1.00 85.12 217 GLY A N 1
ATOM 1634 C CA . GLY A 1 217 ? -12.588 14.024 -6.204 1.00 85.12 217 GLY A CA 1
ATOM 1635 C C . GLY A 1 217 ? -12.570 13.959 -7.735 1.00 85.12 217 GLY A C 1
ATOM 1636 O O . GLY A 1 217 ? -13.063 13.009 -8.338 1.00 85.12 217 GLY A O 1
ATOM 1637 N N . SER A 1 218 ? -12.010 14.980 -8.392 1.00 87.75 218 SER A N 1
ATOM 1638 C CA . SER A 1 218 ? -11.885 15.012 -9.858 1.00 87.75 218 SER A CA 1
ATOM 1639 C C . SER A 1 218 ? -10.765 14.126 -10.418 1.00 87.75 218 SER A C 1
ATOM 1641 O O . SER A 1 218 ? -10.739 13.889 -11.625 1.00 87.75 218 SER A O 1
ATOM 1643 N N . ASN A 1 219 ? -9.856 13.624 -9.580 1.00 89.62 219 ASN A N 1
ATOM 1644 C CA . ASN A 1 219 ? -8.696 12.817 -9.975 1.00 89.62 219 ASN A CA 1
ATOM 1645 C C . ASN A 1 219 ? -9.000 11.309 -9.972 1.00 89.62 219 ASN A C 1
ATOM 1647 O O . ASN A 1 219 ? -8.188 10.484 -9.545 1.00 89.62 219 ASN A O 1
ATOM 1651 N N . VAL A 1 220 ? -10.191 10.941 -10.444 1.00 90.62 220 VAL A N 1
ATOM 1652 C CA . VAL A 1 220 ? -10.620 9.546 -10.582 1.00 90.62 220 VAL A CA 1
ATOM 1653 C C . VAL A 1 220 ? -10.461 9.108 -12.035 1.00 90.62 220 VAL A C 1
ATOM 1655 O O . VAL A 1 220 ? -11.101 9.647 -12.939 1.00 90.62 220 VAL A O 1
ATOM 1658 N N . TRP A 1 221 ? -9.644 8.081 -12.272 1.00 89.88 221 TRP A N 1
ATOM 1659 C CA . TRP A 1 221 ? -9.520 7.445 -13.581 1.00 89.88 221 TRP A CA 1
ATOM 1660 C C . TRP A 1 221 ? -10.336 6.153 -13.629 1.00 89.88 221 TRP A C 1
ATOM 1662 O O . TRP A 1 221 ? -9.990 5.155 -13.004 1.00 89.88 221 TRP A O 1
ATOM 1672 N N . ASN A 1 222 ? -11.421 6.156 -14.402 1.00 84.88 222 ASN A N 1
ATOM 1673 C CA . ASN A 1 222 ? -12.419 5.082 -14.446 1.00 84.88 222 ASN A CA 1
ATOM 1674 C C . ASN A 1 222 ? -12.488 4.365 -15.807 1.00 84.88 222 ASN A C 1
ATOM 1676 O O . ASN A 1 222 ? -13.564 3.974 -16.258 1.00 84.88 222 ASN A O 1
ATOM 1680 N N . ARG A 1 223 ? -11.349 4.233 -16.499 1.00 75.00 223 ARG A N 1
ATOM 1681 C CA . ARG A 1 223 ? -11.307 3.768 -17.898 1.00 75.00 223 ARG A CA 1
ATOM 1682 C C . ARG A 1 223 ? -10.619 2.430 -18.111 1.00 75.00 223 ARG A C 1
ATOM 1684 O O . ARG A 1 223 ? -10.372 2.073 -19.268 1.00 75.00 223 ARG A O 1
ATOM 1691 N N . ALA A 1 224 ? -10.335 1.683 -17.047 1.00 69.44 224 ALA A N 1
ATOM 1692 C CA . ALA A 1 224 ? -9.852 0.326 -17.228 1.00 69.44 224 ALA A CA 1
ATOM 1693 C C . ALA A 1 224 ? -10.877 -0.453 -18.038 1.00 69.44 224 ALA A C 1
ATOM 1695 O O . ALA A 1 224 ? -12.039 -0.606 -17.666 1.00 69.44 224 ALA A O 1
ATOM 1696 N N . THR A 1 225 ? -10.431 -0.885 -19.206 1.00 72.00 225 THR A N 1
ATOM 1697 C CA . THR A 1 225 ? -11.230 -1.664 -20.132 1.00 72.00 225 THR A CA 1
ATOM 1698 C C . THR A 1 225 ? -10.475 -2.949 -20.376 1.00 72.00 225 THR A C 1
ATOM 1700 O O . THR A 1 225 ? -9.271 -2.935 -20.645 1.00 72.00 225 THR A O 1
ATOM 1703 N N . LYS A 1 226 ? -11.202 -4.057 -20.284 1.00 71.88 226 LYS A N 1
ATOM 1704 C CA . LYS A 1 226 ? -10.683 -5.400 -20.508 1.00 71.88 226 LYS A CA 1
ATOM 1705 C C . LYS A 1 226 ? -11.292 -5.950 -21.785 1.00 71.88 226 LYS A C 1
ATOM 1707 O O . LYS A 1 226 ? -12.499 -5.847 -22.000 1.00 71.88 226 LYS A O 1
ATOM 1712 N N . ILE A 1 227 ? -10.462 -6.532 -22.640 1.00 69.12 227 ILE A N 1
ATOM 1713 C CA . ILE A 1 227 ? -10.917 -7.312 -23.790 1.00 69.12 227 ILE A CA 1
ATOM 1714 C C . ILE A 1 227 ? -10.606 -8.762 -23.500 1.00 69.12 227 ILE A C 1
ATOM 1716 O O . ILE A 1 227 ? -9.444 -9.141 -23.415 1.00 69.12 227 ILE A O 1
ATOM 1720 N N . THR A 1 228 ? -11.647 -9.576 -23.412 1.00 64.00 228 THR A N 1
ATOM 1721 C CA . THR A 1 228 ? -11.546 -11.018 -23.164 1.00 64.00 228 THR A CA 1
ATOM 1722 C C . THR A 1 228 ? -11.526 -11.839 -24.455 1.00 64.00 228 THR A C 1
ATOM 1724 O O . THR A 1 228 ? -11.118 -12.994 -24.448 1.00 64.00 228 THR A O 1
ATOM 1727 N N . THR A 1 229 ? -11.939 -11.268 -25.595 1.00 64.25 229 THR A N 1
ATOM 1728 C CA . THR A 1 229 ? -12.042 -12.002 -26.870 1.00 64.25 229 THR A CA 1
ATOM 1729 C C . THR A 1 229 ? -10.777 -11.852 -27.736 1.00 64.25 229 THR A C 1
ATOM 1731 O O . THR A 1 229 ? -10.522 -10.756 -28.244 1.00 64.25 229 THR A O 1
ATOM 1734 N N . PRO A 1 230 ? -10.013 -12.933 -28.007 1.00 57.03 230 PRO A N 1
ATOM 1735 C CA . PRO A 1 230 ? -8.740 -12.858 -28.739 1.00 57.03 230 PRO A CA 1
ATOM 1736 C C . PRO A 1 230 ? -8.866 -12.401 -30.200 1.00 57.03 230 PRO A C 1
ATOM 1738 O O . PRO A 1 230 ? -7.935 -11.815 -30.753 1.00 57.03 230 PRO A O 1
ATOM 1741 N N . SER A 1 231 ? -10.010 -12.657 -30.847 1.00 60.72 231 SER A N 1
ATOM 1742 C CA . SER A 1 231 ? -10.272 -12.248 -32.237 1.00 60.72 231 SER A CA 1
ATOM 1743 C C . SER A 1 231 ? -10.381 -10.735 -32.407 1.00 60.72 231 SER A C 1
ATOM 1745 O O . SER A 1 231 ? -10.352 -10.248 -33.535 1.00 60.72 231 SER A O 1
ATOM 1747 N N . ASN A 1 232 ? -10.488 -9.990 -31.301 1.00 64.19 232 ASN A N 1
ATOM 1748 C CA . ASN A 1 232 ? -10.638 -8.547 -31.339 1.00 64.19 232 ASN A CA 1
ATOM 1749 C C . ASN A 1 232 ? -9.320 -7.778 -31.451 1.00 64.19 232 ASN A C 1
ATOM 1751 O O . ASN A 1 232 ? -9.351 -6.552 -31.455 1.00 64.19 232 ASN A O 1
ATOM 1755 N N . VAL A 1 233 ? -8.178 -8.461 -31.554 1.00 70.69 233 VAL A N 1
ATOM 1756 C CA . VAL A 1 233 ? -6.849 -7.841 -31.586 1.00 70.69 233 VAL A CA 1
ATOM 1757 C C . VAL A 1 233 ? -6.112 -8.263 -32.848 1.00 70.69 233 VAL A C 1
ATOM 1759 O O . VAL A 1 233 ? -5.807 -9.439 -33.046 1.00 70.69 233 VAL A O 1
ATOM 1762 N N . ASN A 1 234 ? -5.788 -7.291 -33.693 1.00 73.56 234 ASN A N 1
ATOM 1763 C CA . ASN A 1 234 ? -5.021 -7.478 -34.915 1.00 73.56 234 ASN A CA 1
ATOM 1764 C C . ASN A 1 234 ? -3.853 -6.490 -34.929 1.00 73.56 234 ASN A C 1
ATOM 1766 O O . ASN A 1 234 ? -4.051 -5.280 -34.966 1.00 73.56 234 ASN A O 1
ATOM 1770 N N . VAL A 1 235 ? -2.625 -6.990 -34.894 1.00 70.56 235 VAL A N 1
ATOM 1771 C CA . VAL A 1 235 ? -1.444 -6.132 -34.939 1.00 70.56 235 VAL A CA 1
ATOM 1772 C C . VAL A 1 235 ? -1.083 -5.881 -36.408 1.00 70.56 235 VAL A C 1
ATOM 1774 O O . VAL A 1 235 ? -0.771 -6.804 -37.152 1.00 70.56 235 VAL A O 1
ATOM 1777 N N . GLN A 1 236 ? -1.159 -4.621 -36.838 1.00 70.31 236 GLN A N 1
ATOM 1778 C CA . GLN A 1 236 ? -1.019 -4.226 -38.244 1.00 70.31 236 GLN A CA 1
ATOM 1779 C C . GLN A 1 236 ? 0.432 -3.943 -38.657 1.00 70.31 236 GLN A C 1
ATOM 1781 O O . GLN A 1 236 ? 0.760 -4.037 -39.835 1.00 70.31 236 GLN A O 1
ATOM 1786 N N . ALA A 1 237 ? 1.285 -3.556 -37.706 1.00 69.88 237 ALA A N 1
ATOM 1787 C CA . ALA A 1 237 ? 2.717 -3.314 -37.898 1.00 69.88 237 ALA A CA 1
ATOM 1788 C C . ALA A 1 237 ? 3.462 -3.472 -36.561 1.00 69.88 237 ALA A C 1
ATOM 1790 O O . ALA A 1 237 ? 2.829 -3.631 -35.520 1.00 69.88 237 ALA A O 1
ATOM 1791 N N . ALA A 1 238 ? 4.798 -3.380 -36.559 1.00 67.31 238 ALA A N 1
ATOM 1792 C CA . ALA A 1 238 ? 5.631 -3.606 -35.368 1.00 67.31 238 ALA A CA 1
ATOM 1793 C C . ALA A 1 238 ? 5.222 -2.788 -34.123 1.00 67.31 238 ALA A C 1
ATOM 1795 O O . ALA A 1 238 ? 5.433 -3.249 -33.005 1.00 67.31 238 ALA A O 1
ATOM 1796 N N . ASN A 1 239 ? 4.642 -1.601 -34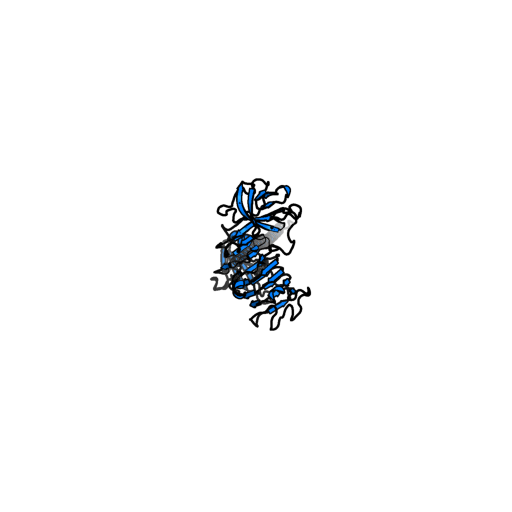.317 1.00 74.31 239 ASN A N 1
ATOM 1797 C CA . ASN A 1 239 ? 4.173 -0.692 -33.271 1.00 74.31 239 ASN A CA 1
ATOM 1798 C C . ASN A 1 239 ? 2.715 -0.241 -33.482 1.00 74.31 239 ASN A C 1
ATOM 1800 O O . ASN A 1 239 ? 2.313 0.762 -32.909 1.00 74.31 239 ASN A O 1
ATOM 1804 N N . ARG A 1 240 ? 1.923 -0.917 -34.326 1.00 81.38 240 ARG A N 1
ATOM 1805 C CA . ARG A 1 240 ? 0.553 -0.489 -34.657 1.00 81.38 240 ARG A CA 1
ATOM 1806 C C . ARG A 1 240 ? -0.439 -1.601 -34.385 1.00 81.38 240 ARG A C 1
ATOM 1808 O O . ARG A 1 240 ? -0.354 -2.667 -34.992 1.00 81.38 240 ARG A O 1
ATOM 1815 N N . ILE A 1 241 ? -1.412 -1.322 -33.527 1.00 80.19 241 ILE A N 1
ATOM 1816 C CA . ILE A 1 241 ? -2.433 -2.280 -33.111 1.00 80.19 241 ILE A CA 1
ATOM 1817 C C . ILE A 1 241 ? -3.803 -1.821 -33.596 1.00 80.19 241 ILE A C 1
ATOM 1819 O O . ILE A 1 241 ? -4.145 -0.640 -33.535 1.00 80.19 241 ILE A O 1
ATOM 1823 N N . ARG A 1 242 ? -4.594 -2.772 -34.081 1.00 80.38 242 ARG A N 1
ATOM 1824 C CA . ARG A 1 242 ? -6.015 -2.618 -34.353 1.00 80.38 242 ARG A CA 1
ATOM 1825 C C . ARG A 1 242 ? -6.793 -3.443 -33.346 1.00 80.38 242 ARG A C 1
ATOM 1827 O O . ARG A 1 242 ? -6.573 -4.644 -33.226 1.00 80.38 242 ARG A O 1
ATOM 1834 N N . ILE A 1 243 ? -7.743 -2.806 -32.686 1.00 77.94 243 ILE A N 1
ATOM 1835 C CA . ILE A 1 243 ? -8.695 -3.460 -31.805 1.00 77.94 243 ILE A CA 1
ATOM 1836 C C . ILE A 1 243 ? -10.075 -3.353 -32.450 1.00 77.94 243 ILE A C 1
ATOM 1838 O O . ILE A 1 243 ? -10.567 -2.254 -32.685 1.00 77.94 243 ILE A O 1
ATOM 1842 N N . THR A 1 244 ? -10.681 -4.485 -32.813 1.00 74.06 244 THR A N 1
ATOM 1843 C CA . THR A 1 244 ? -11.972 -4.523 -33.526 1.00 74.06 244 THR A CA 1
ATOM 1844 C C . THR A 1 244 ? -13.178 -4.454 -32.594 1.00 74.06 244 THR A C 1
ATOM 1846 O O . THR A 1 244 ? -14.303 -4.360 -33.083 1.00 74.06 244 THR A O 1
ATOM 1849 N N . ALA A 1 245 ? -12.962 -4.453 -31.274 1.00 73.44 245 ALA A N 1
ATOM 1850 C CA . ALA A 1 245 ? -13.993 -4.062 -30.320 1.00 73.44 245 ALA A CA 1
ATOM 1851 C C . ALA A 1 245 ? -14.407 -2.612 -30.618 1.00 73.44 245 ALA A C 1
ATOM 1853 O O . ALA A 1 245 ? -13.566 -1.712 -30.643 1.00 73.44 245 ALA A O 1
ATOM 1854 N N . ASN A 1 246 ? -15.691 -2.409 -30.920 1.00 68.75 246 ASN A N 1
ATOM 1855 C CA . ASN A 1 246 ? -16.173 -1.158 -31.494 1.00 68.75 246 ASN A CA 1
ATOM 1856 C C . ASN A 1 246 ? -15.863 0.036 -30.581 1.00 68.75 246 ASN A C 1
ATOM 1858 O O . ASN A 1 246 ? -16.378 0.121 -29.469 1.00 68.75 246 ASN A O 1
ATOM 1862 N N . GLY A 1 247 ? -15.045 0.968 -31.073 1.00 66.50 247 GLY A N 1
ATOM 1863 C CA . GLY A 1 247 ? -14.795 2.233 -30.396 1.00 66.50 247 GLY A CA 1
ATOM 1864 C C . GLY A 1 247 ? -13.819 2.153 -29.226 1.00 66.50 247 GLY A C 1
ATOM 1865 O O . GLY A 1 247 ? -13.822 3.059 -28.396 1.00 66.50 247 GLY A O 1
ATOM 1866 N N . PHE A 1 248 ? -12.961 1.130 -29.169 1.00 77.25 248 PHE A N 1
ATOM 1867 C CA . PHE A 1 248 ? -11.969 0.978 -28.097 1.00 77.25 248 PHE A CA 1
ATOM 1868 C C . PHE A 1 248 ? -11.105 2.236 -27.893 1.00 77.25 248 PHE A C 1
ATOM 1870 O O . PHE A 1 248 ? -10.842 2.638 -26.764 1.00 77.25 248 PHE A O 1
ATOM 1877 N N . PHE A 1 249 ? -10.744 2.919 -28.985 1.00 79.38 249 PHE A N 1
ATOM 1878 C CA . PHE A 1 249 ? -10.018 4.191 -28.971 1.00 79.38 249 PHE A CA 1
ATOM 1879 C C . PHE A 1 249 ? -10.904 5.425 -29.224 1.00 79.38 249 PHE A C 1
ATOM 1881 O O . PHE A 1 249 ? -10.389 6.488 -29.566 1.00 79.38 249 PHE A O 1
ATOM 1888 N N . ALA A 1 250 ? -12.234 5.330 -29.131 1.00 73.44 250 ALA A N 1
ATOM 1889 C CA . ALA A 1 250 ? -13.132 6.388 -29.611 1.00 73.44 250 ALA A CA 1
ATOM 1890 C C . ALA A 1 250 ? -13.059 7.697 -28.803 1.00 73.44 250 ALA A C 1
ATOM 1892 O O . ALA A 1 250 ? -13.124 8.771 -29.403 1.00 73.44 250 ALA A O 1
ATOM 1893 N N . ASN A 1 251 ? -12.837 7.624 -27.487 1.00 68.56 251 ASN A N 1
ATOM 1894 C CA . ASN A 1 251 ? -12.837 8.787 -26.591 1.00 68.56 251 ASN A CA 1
ATOM 1895 C C . ASN A 1 251 ? -11.547 8.798 -25.758 1.00 68.56 251 ASN A C 1
ATOM 1897 O O . ASN A 1 251 ? -11.335 7.819 -25.062 1.00 68.56 251 ASN A O 1
ATOM 1901 N N . PRO A 1 252 ? -10.650 9.797 -25.787 1.00 64.06 252 PRO A N 1
ATOM 1902 C CA . PRO A 1 252 ? -9.742 10.043 -24.657 1.00 64.06 252 PRO A CA 1
ATOM 1903 C C . PRO A 1 252 ? -10.553 10.555 -23.448 1.00 64.06 252 PRO A C 1
ATOM 1905 O O . PRO A 1 252 ? -11.691 10.993 -23.630 1.00 64.06 252 PRO A O 1
ATOM 1908 N N . ALA A 1 253 ? -10.024 10.475 -22.220 1.00 57.69 253 ALA A N 1
ATOM 1909 C CA . ALA A 1 253 ? -10.730 11.109 -21.102 1.00 57.69 253 ALA A CA 1
ATOM 1910 C C . ALA A 1 253 ? -10.668 12.637 -21.295 1.00 57.69 253 ALA A C 1
ATOM 1912 O O . ALA A 1 253 ? -9.713 13.122 -21.915 1.00 57.69 253 ALA A O 1
ATOM 1913 N N . PRO A 1 254 ? -11.641 13.414 -20.791 1.00 47.88 254 PRO A N 1
ATOM 1914 C CA . PRO A 1 254 ? -11.488 14.862 -20.726 1.00 47.88 254 PRO A CA 1
ATOM 1915 C C . PRO A 1 254 ? -10.172 15.170 -19.997 1.00 47.88 254 PRO A C 1
ATOM 1917 O O . PRO A 1 254 ? -9.974 14.706 -18.880 1.00 47.88 254 PRO A O 1
ATOM 1920 N N . ASN A 1 255 ? -9.263 15.895 -20.651 1.00 55.75 255 ASN A N 1
ATOM 1921 C CA . ASN A 1 255 ? -7.937 16.284 -20.142 1.00 55.75 255 ASN A CA 1
ATOM 1922 C C . ASN A 1 255 ? -6.866 15.180 -20.042 1.00 55.75 255 ASN A C 1
ATOM 1924 O O . ASN A 1 255 ? -5.735 15.489 -19.677 1.00 55.75 255 ASN A O 1
ATOM 1928 N N . ASP A 1 256 ? -7.159 13.936 -20.433 1.00 65.56 256 ASP A N 1
ATOM 1929 C CA . ASP A 1 256 ? -6.192 12.833 -20.394 1.00 65.56 256 ASP A CA 1
ATOM 1930 C C . ASP A 1 256 ? -6.051 12.214 -21.789 1.00 65.56 256 ASP A C 1
ATOM 1932 O O . ASP A 1 256 ? -6.850 11.384 -22.242 1.00 65.56 256 ASP A O 1
ATOM 1936 N N . GLY A 1 257 ? -5.060 12.716 -22.529 1.00 74.62 257 GLY A N 1
ATOM 1937 C CA . GLY A 1 257 ? -4.732 12.233 -23.864 1.00 74.62 257 GLY A CA 1
ATOM 1938 C C . GLY A 1 257 ? -4.329 10.756 -23.854 1.00 74.62 257 GLY A C 1
ATOM 1939 O O . GLY A 1 257 ? -3.888 10.207 -22.847 1.00 74.62 257 GLY A O 1
ATOM 1940 N N . TRP A 1 258 ? -4.435 10.100 -25.011 1.00 81.00 258 TRP A N 1
ATOM 1941 C CA . TRP A 1 258 ? -4.069 8.686 -25.165 1.00 81.00 258 TRP A CA 1
ATOM 1942 C C . TRP A 1 258 ? -2.608 8.378 -24.790 1.00 81.00 258 TRP A C 1
ATOM 1944 O O . TRP A 1 258 ? -2.320 7.270 -24.352 1.00 81.00 258 TRP A O 1
ATOM 1954 N N . SER A 1 259 ? -1.713 9.370 -24.856 1.00 81.25 259 SER A N 1
ATOM 1955 C CA . SER A 1 259 ? -0.312 9.266 -24.415 1.00 81.25 259 SER A CA 1
ATOM 1956 C C . SER A 1 259 ? -0.145 8.804 -22.972 1.00 81.25 259 SER A C 1
ATOM 1958 O O . SER A 1 259 ? 0.901 8.251 -22.619 1.00 81.25 259 SER A O 1
ATOM 1960 N N . ASN A 1 260 ? -1.171 9.015 -22.148 1.00 86.94 260 ASN A N 1
ATOM 1961 C CA . ASN A 1 260 ? -1.142 8.683 -20.738 1.00 86.94 260 ASN A CA 1
ATOM 1962 C C . ASN A 1 260 ? -1.944 7.401 -20.421 1.00 86.94 260 ASN A C 1
ATOM 1964 O O . ASN A 1 260 ? -2.252 7.093 -19.269 1.00 86.94 260 ASN A O 1
ATOM 1968 N N . VAL A 1 261 ? -2.282 6.632 -21.452 1.00 86.56 261 VAL A N 1
ATOM 1969 C CA . VAL A 1 261 ? -2.934 5.331 -21.340 1.00 86.56 261 VAL A CA 1
ATOM 1970 C C . VAL A 1 261 ? -1.924 4.252 -21.694 1.00 86.56 261 VAL A C 1
ATOM 1972 O O . VAL A 1 261 ? -1.318 4.281 -22.769 1.00 86.56 261 VAL A O 1
ATOM 1975 N N . ILE A 1 262 ? -1.772 3.285 -20.795 1.00 84.31 262 ILE A N 1
ATOM 1976 C CA . ILE A 1 262 ? -1.005 2.067 -21.048 1.00 84.31 262 ILE A CA 1
ATOM 1977 C C . ILE A 1 262 ? -1.930 0.941 -21.501 1.00 84.31 262 ILE A C 1
ATOM 1979 O O . ILE A 1 262 ? -3.095 0.873 -21.111 1.00 84.31 262 ILE A O 1
ATOM 1983 N N . ILE A 1 263 ? -1.392 0.052 -22.328 1.00 79.94 263 ILE A N 1
ATOM 1984 C CA . ILE A 1 263 ? -2.056 -1.142 -22.831 1.00 79.94 263 ILE A CA 1
ATOM 1985 C C . ILE A 1 263 ? -1.130 -2.331 -22.616 1.00 79.94 263 ILE A C 1
ATOM 1987 O O . ILE A 1 263 ? 0.048 -2.307 -22.992 1.00 79.94 263 ILE A O 1
ATOM 1991 N N . ARG A 1 264 ? -1.689 -3.387 -22.035 1.00 74.50 264 ARG A N 1
ATOM 1992 C CA . ARG A 1 264 ? -1.016 -4.657 -21.780 1.00 74.50 264 ARG A CA 1
ATOM 1993 C C . ARG A 1 264 ? -1.499 -5.717 -22.760 1.00 74.50 264 ARG A C 1
ATOM 1995 O O . ARG A 1 264 ? -2.701 -5.861 -22.970 1.00 74.50 264 ARG A O 1
ATOM 2002 N N . ASN A 1 265 ? -0.566 -6.491 -23.312 1.00 69.81 265 ASN A N 1
ATOM 2003 C CA . ASN A 1 265 ? -0.877 -7.731 -24.021 1.00 69.81 265 ASN A CA 1
ATOM 2004 C C . ASN A 1 265 ? -0.791 -8.917 -23.048 1.00 69.81 265 ASN A C 1
ATOM 2006 O O . ASN A 1 265 ? 0.273 -9.169 -22.480 1.00 69.81 265 ASN A O 1
ATOM 2010 N N . ARG A 1 266 ? -1.901 -9.637 -22.861 1.00 66.44 266 ARG A N 1
ATOM 2011 C CA . ARG A 1 266 ? -1.997 -10.840 -22.015 1.00 66.44 266 ARG A CA 1
ATOM 2012 C C . ARG A 1 266 ? -2.126 -12.139 -22.829 1.00 66.44 266 ARG A C 1
ATOM 2014 O O . ARG A 1 266 ? -2.388 -13.196 -22.265 1.00 66.44 266 ARG A O 1
ATOM 2021 N N . ARG A 1 267 ? -1.973 -12.092 -24.157 1.00 61.09 267 ARG A N 1
ATOM 2022 C CA . ARG A 1 267 ? -2.124 -13.282 -25.004 1.00 61.09 267 ARG A CA 1
ATOM 2023 C C . ARG A 1 267 ? -0.995 -14.279 -24.732 1.00 61.09 267 ARG A C 1
ATOM 2025 O O . ARG A 1 267 ? 0.155 -14.023 -25.079 1.00 61.09 267 ARG A O 1
ATOM 2032 N N . ASP A 1 268 ? -1.350 -15.441 -24.190 1.00 52.72 268 ASP A N 1
ATOM 2033 C CA . ASP A 1 268 ? -0.407 -16.517 -23.845 1.00 52.72 268 ASP A CA 1
ATOM 2034 C C . ASP A 1 268 ? 0.052 -17.364 -25.046 1.00 52.72 268 ASP A C 1
ATOM 2036 O O . ASP A 1 268 ? 0.760 -18.357 -24.918 1.00 52.72 268 ASP A O 1
ATOM 2040 N N . GLN A 1 269 ? -0.347 -16.980 -26.258 1.00 49.44 269 GLN A N 1
ATOM 2041 C CA . GLN A 1 269 ? -0.007 -17.736 -27.453 1.00 49.44 269 GLN A CA 1
ATOM 2042 C C . GLN A 1 269 ? 1.251 -17.183 -28.110 1.00 49.44 269 GLN A C 1
ATOM 2044 O O . GLN A 1 269 ? 1.246 -16.117 -28.729 1.00 49.44 269 GLN A O 1
ATOM 2049 N N . ALA A 1 270 ? 2.300 -17.998 -28.047 1.00 43.62 270 ALA A N 1
ATOM 2050 C CA . ALA A 1 270 ? 3.534 -17.946 -28.824 1.00 43.62 270 ALA A CA 1
ATOM 2051 C C . ALA A 1 270 ? 3.330 -17.957 -30.362 1.00 43.62 270 ALA A C 1
ATOM 2053 O O . ALA A 1 270 ? 4.256 -18.257 -31.101 1.00 43.62 270 ALA A O 1
ATOM 2054 N N . GLU A 1 271 ? 2.143 -17.644 -30.887 1.00 45.53 271 GLU A N 1
ATOM 2055 C CA . GLU A 1 271 ? 1.817 -17.752 -32.316 1.00 45.53 271 GLU A CA 1
ATOM 2056 C C . GLU A 1 271 ? 1.825 -16.410 -33.062 1.00 45.53 271 GLU A C 1
ATOM 2058 O O . GLU A 1 271 ? 1.660 -16.376 -34.278 1.00 45.53 271 GLU A O 1
ATOM 2063 N N . VAL A 1 272 ? 2.118 -15.293 -32.385 1.00 47.25 272 VAL A N 1
ATOM 2064 C CA . VAL A 1 272 ? 2.377 -13.996 -33.047 1.00 47.25 272 VAL A CA 1
ATOM 2065 C C . VAL A 1 272 ? 3.878 -13.653 -32.985 1.00 47.25 272 VAL A C 1
ATOM 2067 O O . VAL A 1 272 ? 4.288 -12.532 -32.696 1.00 47.25 272 VAL A O 1
ATOM 2070 N N . MET A 1 273 ? 4.728 -14.652 -33.244 1.00 42.97 273 MET A N 1
ATOM 2071 C CA . MET A 1 273 ? 6.197 -14.636 -33.081 1.00 42.97 273 MET A CA 1
ATOM 2072 C C . MET A 1 273 ? 6.991 -13.842 -34.138 1.00 42.97 273 MET A C 1
ATOM 2074 O O . MET A 1 273 ? 8.197 -14.013 -34.257 1.00 42.97 273 MET A O 1
ATOM 2078 N N . ASN A 1 274 ? 6.361 -12.925 -34.876 1.00 46.28 274 ASN A N 1
ATOM 2079 C CA . ASN A 1 274 ? 7.078 -11.984 -35.753 1.00 46.28 274 ASN A CA 1
ATOM 2080 C C . ASN A 1 274 ? 6.991 -10.524 -35.270 1.00 46.28 274 ASN A C 1
ATOM 2082 O O . ASN A 1 274 ? 7.266 -9.600 -36.036 1.00 46.28 274 ASN A O 1
ATOM 2086 N N . MET A 1 275 ? 6.587 -10.281 -34.015 1.00 50.09 275 MET A N 1
ATOM 2087 C CA . MET A 1 275 ? 6.244 -8.936 -33.530 1.00 50.09 275 MET A CA 1
ATOM 2088 C C . MET A 1 275 ? 6.943 -8.570 -32.219 1.00 50.09 275 MET A C 1
ATOM 2090 O O . MET A 1 275 ? 7.109 -9.398 -31.332 1.00 50.09 275 MET A O 1
ATOM 2094 N N . LYS A 1 276 ? 7.307 -7.286 -32.076 1.00 54.41 276 LYS A N 1
ATOM 2095 C CA . LYS A 1 276 ? 7.959 -6.709 -30.882 1.00 54.41 276 LYS A CA 1
ATOM 2096 C C . LYS A 1 276 ? 7.031 -6.565 -29.657 1.00 54.41 276 LYS A C 1
ATOM 2098 O O . LYS A 1 276 ? 7.495 -6.162 -28.593 1.00 54.41 276 LYS A O 1
ATOM 2103 N N . TRP A 1 277 ? 5.741 -6.897 -29.778 1.00 57.88 277 TRP A N 1
ATOM 2104 C CA . TRP A 1 277 ? 4.770 -6.854 -28.675 1.00 57.88 277 TRP A CA 1
ATOM 2105 C C . TRP A 1 277 ? 4.522 -8.251 -28.093 1.00 57.88 277 TRP A C 1
ATOM 2107 O O . TRP A 1 277 ? 3.450 -8.833 -28.268 1.00 57.88 277 TRP A O 1
ATOM 2117 N N . ALA A 1 278 ? 5.551 -8.806 -27.452 1.00 56.44 278 ALA A N 1
ATOM 2118 C CA . ALA A 1 278 ? 5.489 -10.118 -26.817 1.00 56.44 278 ALA A CA 1
ATOM 2119 C C . ALA A 1 278 ? 4.471 -10.153 -25.660 1.00 56.44 278 ALA A C 1
ATOM 2121 O O . ALA A 1 278 ? 4.044 -9.111 -25.153 1.00 56.44 278 ALA A O 1
ATOM 2122 N N . ASN A 1 279 ? 4.084 -11.365 -25.248 1.00 53.78 279 ASN A N 1
ATOM 2123 C CA . ASN A 1 279 ? 3.279 -11.591 -24.047 1.00 53.78 279 ASN A CA 1
ATOM 2124 C C . ASN A 1 279 ? 3.889 -10.813 -22.867 1.00 53.78 279 ASN A C 1
ATOM 2126 O O . ASN A 1 279 ? 5.106 -10.825 -22.691 1.00 53.78 279 ASN A O 1
ATOM 2130 N N . ARG A 1 280 ? 3.049 -10.146 -22.067 1.00 56.69 280 ARG A N 1
ATOM 2131 C CA . ARG A 1 280 ? 3.433 -9.364 -20.876 1.00 56.69 280 ARG A CA 1
ATOM 2132 C C . ARG A 1 280 ? 4.146 -8.031 -21.154 1.00 56.69 280 ARG A C 1
ATOM 2134 O O . ARG A 1 280 ? 4.419 -7.307 -20.200 1.00 56.69 280 ARG A O 1
ATOM 2141 N N . ASN A 1 281 ? 4.365 -7.649 -22.417 1.00 64.38 281 ASN A N 1
ATOM 2142 C CA . ASN A 1 281 ? 4.916 -6.334 -22.752 1.00 64.38 281 ASN A CA 1
ATOM 2143 C C . ASN A 1 281 ? 3.860 -5.231 -22.592 1.00 64.38 281 ASN A C 1
ATOM 2145 O O . ASN A 1 281 ? 2.756 -5.300 -23.148 1.00 64.38 281 ASN A O 1
ATOM 2149 N N . TRP A 1 282 ? 4.250 -4.166 -21.900 1.00 70.62 282 TRP A N 1
ATOM 2150 C CA . TRP A 1 282 ? 3.474 -2.939 -21.796 1.00 70.62 282 TRP A CA 1
ATOM 2151 C C . TRP A 1 282 ? 3.905 -1.931 -22.851 1.00 70.62 282 TRP A C 1
ATOM 2153 O O . TRP A 1 282 ? 5.087 -1.792 -23.180 1.00 70.62 282 TRP A O 1
ATOM 2163 N N . GLY A 1 283 ? 2.938 -1.178 -23.351 1.00 78.81 283 GLY A N 1
ATOM 2164 C CA . GLY A 1 283 ? 3.212 0.024 -24.117 1.00 78.81 283 GLY A CA 1
ATOM 2165 C C . GLY A 1 283 ? 2.164 1.085 -23.855 1.00 78.81 283 GLY A C 1
ATOM 2166 O O . GLY A 1 283 ? 1.069 0.783 -23.390 1.00 78.81 283 GLY A O 1
ATOM 2167 N N . TYR A 1 284 ? 2.502 2.333 -24.141 1.00 85.44 284 TYR A N 1
ATOM 2168 C CA . TYR A 1 284 ? 1.546 3.430 -24.095 1.00 85.44 284 TYR A CA 1
ATOM 2169 C C . TYR A 1 284 ? 1.082 3.795 -25.497 1.00 85.44 284 TYR A C 1
ATOM 2171 O O . TYR A 1 284 ? 1.804 3.586 -26.477 1.00 85.44 284 TYR A O 1
ATOM 2179 N N . VAL A 1 285 ? -0.124 4.350 -25.600 1.00 85.62 285 VAL A N 1
ATOM 2180 C CA . VAL A 1 285 ? -0.662 4.803 -26.885 1.00 85.62 285 VAL A CA 1
ATOM 2181 C C . VAL A 1 285 ? 0.018 6.109 -27.283 1.00 85.62 285 VAL A C 1
ATOM 2183 O O . VAL A 1 285 ? -0.362 7.183 -26.831 1.00 85.62 285 VAL A O 1
ATOM 2186 N N . SER A 1 286 ? 1.034 6.034 -28.137 1.00 86.06 286 SER A N 1
ATOM 2187 C CA . SER A 1 286 ? 1.785 7.211 -28.580 1.00 86.06 286 SER A CA 1
ATOM 2188 C C . SER A 1 286 ? 1.027 8.043 -29.606 1.00 86.06 286 SER A C 1
ATOM 2190 O O . SER A 1 286 ? 1.185 9.261 -29.643 1.00 86.06 286 SER A O 1
ATOM 2192 N N . ASN A 1 287 ? 0.178 7.406 -30.414 1.00 85.75 287 ASN A N 1
ATOM 2193 C CA . ASN A 1 287 ? -0.630 8.095 -31.409 1.00 85.75 287 ASN A CA 1
ATOM 2194 C C . ASN A 1 287 ? -1.926 7.329 -31.698 1.00 85.75 287 ASN A C 1
ATOM 2196 O O . ASN A 1 287 ? -1.909 6.133 -31.981 1.00 85.75 287 ASN A O 1
ATOM 2200 N N . ARG A 1 288 ? -3.070 8.015 -31.674 1.00 86.44 288 ARG A N 1
ATOM 2201 C CA . ARG A 1 288 ? -4.349 7.436 -32.105 1.00 86.44 288 ARG A CA 1
ATOM 2202 C C . ARG A 1 288 ? -4.555 7.743 -33.582 1.00 86.44 288 ARG A C 1
ATOM 2204 O O . ARG A 1 288 ? -4.685 8.901 -33.958 1.00 86.44 288 ARG A O 1
ATOM 2211 N N . ILE A 1 289 ? -4.699 6.701 -34.397 1.00 85.62 289 ILE A N 1
ATOM 2212 C CA . ILE A 1 289 ? -4.976 6.852 -35.831 1.00 85.62 289 ILE A CA 1
ATOM 2213 C C . ILE A 1 289 ? -6.482 6.973 -36.075 1.00 85.62 289 ILE A C 1
ATOM 2215 O O . ILE A 1 289 ? -6.926 7.816 -36.847 1.00 85.62 289 ILE A O 1
ATOM 2219 N N . ASN A 1 290 ? -7.286 6.120 -35.433 1.00 86.19 290 ASN A N 1
ATOM 2220 C CA . ASN A 1 290 ? -8.750 6.174 -35.487 1.00 86.19 290 ASN A CA 1
ATOM 2221 C C . ASN A 1 290 ? -9.369 5.457 -34.270 1.00 86.19 290 ASN A C 1
ATOM 2223 O O . ASN A 1 290 ? -8.660 5.069 -33.349 1.00 86.19 290 ASN A O 1
ATOM 2227 N N . ASN A 1 291 ? -10.694 5.272 -34.248 1.00 84.88 291 ASN A N 1
ATOM 2228 C CA . ASN A 1 291 ? -11.430 4.661 -33.125 1.00 84.88 291 ASN A CA 1
ATOM 2229 C C . ASN A 1 291 ? -11.026 3.220 -32.794 1.00 84.88 291 ASN A C 1
ATOM 2231 O O . ASN A 1 291 ? -11.353 2.740 -31.716 1.00 84.88 291 ASN A O 1
ATOM 2235 N N . ASN A 1 292 ? -10.343 2.538 -33.708 1.00 83.62 292 ASN A N 1
ATOM 2236 C CA . ASN A 1 292 ? -10.003 1.126 -33.597 1.00 83.62 292 ASN A CA 1
ATOM 2237 C C . ASN A 1 292 ? -8.510 0.875 -33.845 1.00 83.62 292 ASN A C 1
ATOM 2239 O O . ASN A 1 292 ? -8.095 -0.275 -33.810 1.00 83.62 292 ASN A O 1
ATOM 2243 N N . VAL A 1 293 ? -7.702 1.903 -34.130 1.00 84.50 293 VAL A N 1
ATOM 2244 C CA . VAL A 1 293 ? -6.280 1.753 -34.474 1.00 84.50 293 VAL A CA 1
ATOM 2245 C C . VAL A 1 293 ? -5.439 2.783 -33.733 1.00 84.50 293 VAL A C 1
ATOM 2247 O O . VAL A 1 293 ? -5.718 3.984 -33.789 1.00 84.50 293 VAL A O 1
ATOM 2250 N N . ALA A 1 294 ? -4.368 2.301 -33.112 1.00 85.31 294 ALA A N 1
ATOM 2251 C CA . ALA A 1 294 ? -3.410 3.101 -32.369 1.00 85.31 294 ALA A CA 1
ATOM 2252 C C . ALA A 1 294 ? -1.971 2.635 -32.624 1.00 85.31 294 ALA A C 1
ATOM 2254 O O . ALA A 1 294 ? -1.717 1.461 -32.905 1.00 85.31 294 ALA A O 1
ATOM 2255 N N . GLU A 1 295 ? -1.033 3.565 -32.512 1.00 85.81 295 GLU A N 1
ATOM 2256 C CA . GLU A 1 295 ? 0.395 3.290 -32.425 1.00 85.81 295 GLU A CA 1
ATOM 2257 C C . GLU A 1 295 ? 0.801 3.207 -30.956 1.00 85.81 295 GLU A C 1
ATOM 2259 O O . GLU A 1 295 ? 0.350 3.997 -30.123 1.00 85.81 295 GLU A O 1
ATOM 2264 N N . ILE A 1 296 ? 1.625 2.213 -3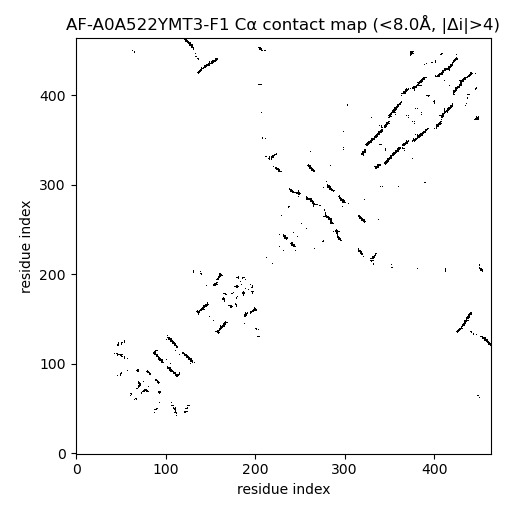0.648 1.00 82.75 296 ILE A N 1
ATOM 2265 C CA . ILE A 1 296 ? 2.047 1.849 -29.305 1.00 82.75 296 ILE A CA 1
ATOM 2266 C C . ILE A 1 296 ? 3.554 2.016 -29.214 1.00 82.75 296 ILE A C 1
ATOM 2268 O O . ILE A 1 296 ? 4.299 1.446 -30.012 1.00 82.75 296 ILE A O 1
ATOM 2272 N N . THR A 1 297 ? 4.006 2.756 -28.212 1.00 82.19 297 THR A N 1
ATOM 2273 C CA . THR A 1 297 ? 5.417 2.779 -27.837 1.00 82.19 297 THR A CA 1
ATOM 2274 C C . THR A 1 297 ? 5.611 1.865 -26.638 1.00 82.19 297 THR A C 1
ATOM 2276 O O . THR A 1 297 ? 4.971 2.046 -25.604 1.00 82.19 297 THR A O 1
ATOM 2279 N N . PHE A 1 298 ? 6.478 0.864 -26.780 1.00 76.50 298 PHE A N 1
ATOM 2280 C CA . PHE A 1 298 ? 6.773 -0.081 -25.705 1.00 76.50 298 PHE A CA 1
ATOM 2281 C C . PHE A 1 298 ? 7.581 0.596 -24.606 1.00 76.50 298 PHE A C 1
ATOM 2283 O O . PHE A 1 298 ? 8.512 1.345 -24.898 1.00 76.50 298 PHE A O 1
ATOM 2290 N N . LEU A 1 299 ? 7.197 0.336 -23.358 1.00 69.50 299 LEU A N 1
ATOM 2291 C CA . LEU A 1 299 ? 7.816 0.976 -22.203 1.00 69.50 299 LEU A CA 1
ATOM 2292 C C . LEU A 1 299 ? 9.182 0.364 -21.893 1.00 69.50 299 LEU A C 1
ATOM 2294 O O . LEU A 1 299 ? 10.086 1.104 -21.564 1.00 69.50 299 LEU A O 1
ATOM 2298 N N . ASP A 1 300 ? 9.387 -0.937 -22.087 1.00 61.91 300 ASP A N 1
ATOM 2299 C CA . ASP A 1 300 ? 10.704 -1.587 -22.050 1.00 61.91 300 ASP A CA 1
ATOM 2300 C C . ASP A 1 300 ? 10.523 -3.053 -22.481 1.00 61.91 300 ASP A C 1
ATOM 2302 O O . ASP A 1 300 ? 9.499 -3.654 -22.162 1.00 61.91 300 ASP A O 1
ATOM 2306 N N . SER A 1 301 ? 11.485 -3.642 -23.193 1.00 50.50 301 SER A N 1
ATOM 2307 C CA . SER A 1 301 ? 11.481 -5.073 -23.545 1.00 50.50 301 SER A CA 1
ATOM 2308 C C . SER A 1 301 ? 12.434 -5.917 -22.692 1.00 50.50 301 SER A C 1
ATOM 2310 O O . SER A 1 301 ? 12.557 -7.114 -22.939 1.00 50.50 301 SER A O 1
ATOM 2312 N N . THR A 1 302 ? 13.171 -5.309 -21.758 1.00 43.19 302 THR A N 1
ATOM 2313 C CA . THR A 1 302 ? 14.319 -5.943 -21.083 1.00 43.19 302 THR A CA 1
ATOM 2314 C C . THR A 1 302 ? 14.054 -6.409 -19.653 1.00 43.19 302 THR A C 1
ATOM 2316 O O . THR A 1 302 ? 14.911 -7.067 -19.067 1.00 43.19 302 THR A O 1
ATOM 2319 N N . VAL A 1 303 ? 12.868 -6.147 -19.099 1.00 41.53 303 VAL A N 1
ATOM 2320 C CA . VAL A 1 303 ? 12.541 -6.493 -17.709 1.00 41.53 303 VAL A CA 1
ATOM 2321 C C . VAL A 1 303 ? 11.257 -7.307 -17.658 1.00 41.53 303 VAL A C 1
ATOM 2323 O O . VAL A 1 303 ? 10.221 -6.895 -18.172 1.00 41.53 303 VAL A O 1
ATOM 2326 N N . ASN A 1 304 ? 11.348 -8.485 -17.044 1.00 44.12 304 ASN A N 1
ATOM 2327 C CA . ASN A 1 304 ? 10.246 -9.420 -16.869 1.00 44.12 304 ASN A CA 1
ATOM 2328 C C . ASN A 1 304 ? 9.267 -8.831 -15.842 1.00 44.12 304 ASN A C 1
ATOM 2330 O O . ASN A 1 304 ? 9.582 -8.772 -14.660 1.00 44.12 304 ASN A O 1
ATOM 2334 N N . MET A 1 305 ? 8.130 -8.306 -16.302 1.00 50.81 305 MET A N 1
ATOM 2335 C CA . MET A 1 305 ? 7.352 -7.354 -15.501 1.00 50.81 305 MET A CA 1
ATOM 2336 C C . MET A 1 305 ? 6.550 -7.950 -14.332 1.00 50.81 305 MET A C 1
ATOM 2338 O O . MET A 1 305 ? 5.994 -7.156 -13.590 1.00 50.81 305 MET A O 1
ATOM 2342 N N . PHE A 1 306 ? 6.469 -9.274 -14.123 1.00 52.22 306 PHE A N 1
ATOM 2343 C CA . PHE A 1 306 ? 5.743 -9.856 -12.975 1.00 52.22 306 PHE A CA 1
ATOM 2344 C C . PHE A 1 306 ? 6.268 -11.249 -12.588 1.00 52.22 306 PHE A C 1
ATOM 2346 O O . PHE A 1 306 ? 6.545 -12.071 -13.463 1.00 52.22 306 PHE A O 1
ATOM 2353 N N . GLY A 1 307 ? 6.354 -11.509 -11.277 1.00 37.31 307 GLY A N 1
ATOM 2354 C CA . GLY A 1 307 ? 6.831 -12.757 -10.664 1.00 37.31 307 GLY A CA 1
ATOM 2355 C C . GLY A 1 307 ? 5.754 -13.737 -10.171 1.00 37.31 307 GLY A C 1
ATOM 2356 O O . GLY A 1 307 ? 6.115 -14.753 -9.588 1.00 37.31 307 GLY A O 1
ATOM 2357 N N . SER A 1 308 ? 4.456 -13.502 -10.390 1.00 39.88 308 SER A N 1
ATOM 2358 C CA . SER A 1 308 ? 3.425 -14.497 -10.055 1.00 39.88 308 SER A CA 1
ATOM 2359 C C . SER A 1 308 ? 2.168 -14.373 -10.929 1.00 39.88 308 SER A C 1
ATOM 2361 O O . SER A 1 308 ? 1.688 -13.280 -11.232 1.00 39.88 308 SER A O 1
ATOM 2363 N N . ASP A 1 309 ? 1.637 -15.519 -11.364 1.00 41.41 309 ASP A N 1
ATOM 2364 C CA . ASP A 1 309 ? 0.456 -15.666 -12.229 1.00 41.41 309 ASP A CA 1
ATOM 2365 C C . ASP A 1 309 ? -0.872 -15.485 -11.455 1.00 41.41 309 ASP A C 1
ATOM 2367 O O . ASP A 1 309 ? -1.820 -16.249 -11.625 1.00 41.41 309 ASP A O 1
ATOM 2371 N N . ALA A 1 310 ? -0.978 -14.476 -10.583 1.00 36.44 310 ALA A N 1
ATOM 2372 C CA . ALA A 1 310 ? -2.164 -14.262 -9.740 1.00 36.44 310 ALA A CA 1
ATOM 2373 C C . ALA A 1 310 ? -3.381 -13.646 -10.475 1.00 36.44 310 ALA A C 1
ATOM 2375 O O . ALA A 1 310 ? -4.277 -13.097 -9.840 1.00 36.44 310 ALA A O 1
ATOM 2376 N N . TRP A 1 311 ? -3.451 -13.740 -11.807 1.00 41.91 311 TRP A N 1
ATOM 2377 C CA . TRP A 1 311 ? -4.504 -13.108 -12.607 1.00 41.91 311 TRP A CA 1
ATOM 2378 C C . TRP A 1 311 ? -5.301 -14.127 -13.427 1.00 41.91 311 TRP A C 1
ATOM 2380 O O . TRP A 1 311 ? -4.730 -15.000 -14.077 1.00 41.91 311 TRP A O 1
ATOM 2390 N N . VAL A 1 312 ? -6.631 -13.981 -13.434 1.00 40.91 312 VAL A N 1
ATOM 2391 C CA . VAL A 1 312 ? -7.565 -14.829 -14.195 1.00 40.91 312 VAL A CA 1
ATOM 2392 C C . VAL A 1 312 ? -7.184 -14.837 -15.683 1.00 40.91 312 VAL A C 1
ATOM 2394 O O . VAL A 1 312 ? -7.069 -13.796 -16.327 1.00 40.91 312 VAL A O 1
ATOM 2397 N N . THR A 1 313 ? -7.004 -16.035 -16.235 1.00 48.00 313 THR A N 1
ATOM 2398 C CA . THR A 1 313 ? -6.405 -16.344 -17.549 1.00 48.00 313 THR A CA 1
ATOM 2399 C C . THR A 1 313 ? -7.257 -15.972 -18.773 1.00 48.00 313 THR A C 1
ATOM 2401 O O . THR A 1 313 ? -6.935 -16.359 -19.896 1.00 48.00 313 THR A O 1
ATOM 2404 N N . THR A 1 314 ? -8.355 -15.234 -18.595 1.00 49.81 314 THR A N 1
ATOM 2405 C CA . THR A 1 314 ? -9.329 -14.957 -19.667 1.00 49.81 314 THR A CA 1
ATOM 2406 C C . THR A 1 314 ? -9.166 -13.591 -20.336 1.00 49.81 314 THR A C 1
ATOM 2408 O O . THR A 1 314 ? -9.675 -13.398 -21.440 1.00 49.81 314 THR A O 1
ATOM 2411 N N . ASP A 1 315 ? -8.460 -12.644 -19.715 1.00 52.69 315 ASP A N 1
ATOM 2412 C CA . ASP A 1 315 ? -8.255 -11.299 -20.267 1.00 52.69 315 ASP A CA 1
ATOM 2413 C C . ASP A 1 315 ? -7.123 -11.302 -21.312 1.00 52.69 315 ASP A C 1
ATOM 2415 O O . ASP A 1 315 ? -6.050 -11.846 -21.072 1.00 52.69 315 ASP A O 1
ATOM 2419 N N . GLN A 1 316 ? -7.345 -10.691 -22.481 1.00 63.00 316 GLN A N 1
ATOM 2420 C CA . GLN A 1 316 ? -6.397 -10.651 -23.610 1.00 63.00 316 GLN A CA 1
ATOM 2421 C C . GLN A 1 316 ? -5.692 -9.296 -23.739 1.00 63.00 316 GLN A C 1
ATOM 2423 O O . GLN A 1 316 ? -4.498 -9.245 -24.038 1.00 63.00 316 GLN A O 1
ATOM 2428 N N . ILE A 1 317 ? -6.424 -8.200 -23.516 1.00 70.69 317 ILE A N 1
ATOM 2429 C CA . ILE A 1 317 ? -5.884 -6.837 -23.434 1.00 70.69 317 ILE A CA 1
ATOM 2430 C C . ILE A 1 317 ? -6.488 -6.125 -22.236 1.00 70.69 317 ILE A C 1
ATOM 2432 O O . ILE A 1 317 ? -7.692 -6.217 -22.003 1.00 70.69 317 ILE A O 1
ATOM 2436 N N . GLU A 1 318 ? -5.657 -5.351 -21.550 1.00 74.44 318 GLU A N 1
ATOM 2437 C CA . GLU A 1 318 ? -6.071 -4.489 -20.451 1.00 74.44 318 GLU A CA 1
ATOM 2438 C C . GLU A 1 318 ? -5.492 -3.089 -20.603 1.00 74.44 318 GLU A C 1
ATOM 2440 O O . GLU A 1 318 ? -4.376 -2.912 -21.104 1.00 74.44 318 GLU A O 1
ATOM 2445 N N . MET A 1 319 ? -6.280 -2.099 -20.195 1.00 80.69 319 MET A N 1
ATOM 2446 C CA . MET A 1 319 ? -5.872 -0.703 -20.145 1.00 80.69 319 MET A CA 1
ATOM 2447 C C . MET A 1 319 ? -5.589 -0.283 -18.711 1.00 80.69 319 MET A C 1
ATOM 2449 O O . MET A 1 319 ? -6.379 -0.572 -17.815 1.00 80.69 319 MET A O 1
ATOM 2453 N N . GLY A 1 320 ? -4.525 0.488 -18.540 1.00 85.38 320 GLY A N 1
ATOM 2454 C CA . GLY A 1 320 ? -4.193 1.151 -17.287 1.00 85.38 320 GLY A CA 1
ATOM 2455 C C . GLY A 1 320 ? -3.851 2.622 -17.496 1.00 85.38 320 GLY A C 1
ATOM 2456 O O . GLY A 1 320 ? -3.883 3.155 -18.615 1.00 85.38 320 GLY A O 1
ATOM 2457 N N . ARG A 1 321 ? -3.456 3.268 -16.406 1.00 89.69 321 ARG A N 1
ATOM 2458 C CA . ARG A 1 321 ? -3.040 4.667 -16.355 1.00 89.69 321 ARG A CA 1
ATOM 2459 C C . ARG A 1 321 ? -1.516 4.781 -16.377 1.00 89.69 321 ARG A C 1
ATOM 2461 O O . ARG A 1 321 ? -0.829 4.148 -15.584 1.00 89.69 321 ARG A O 1
ATOM 2468 N N . ARG A 1 322 ? -0.980 5.632 -17.251 1.00 90.69 322 ARG A N 1
ATOM 2469 C CA . ARG A 1 322 ? 0.427 6.055 -17.247 1.00 90.69 322 ARG A CA 1
ATOM 2470 C C . ARG A 1 322 ? 0.568 7.416 -16.585 1.00 90.69 322 ARG A C 1
ATOM 2472 O O . ARG A 1 322 ? -0.110 8.362 -16.984 1.00 90.69 322 ARG A O 1
ATOM 2479 N N . PHE A 1 323 ? 1.519 7.541 -15.680 1.00 92.06 323 PHE A N 1
ATOM 2480 C CA . PHE A 1 323 ? 1.877 8.800 -15.054 1.00 92.06 323 PHE A CA 1
ATOM 2481 C C . PHE A 1 323 ? 3.332 9.172 -15.357 1.00 92.06 323 PHE A C 1
ATOM 2483 O O . PHE A 1 323 ? 4.225 8.326 -15.302 1.00 92.06 323 PHE A O 1
ATOM 2490 N N . THR A 1 324 ? 3.551 10.446 -15.683 1.00 91.06 324 THR A N 1
ATOM 2491 C CA . THR A 1 324 ? 4.855 11.048 -16.006 1.00 91.06 324 THR A CA 1
ATOM 2492 C C . THR A 1 324 ? 4.863 12.500 -15.541 1.00 91.06 324 THR A C 1
ATOM 2494 O O . THR A 1 324 ? 3.839 13.169 -15.686 1.00 91.06 324 THR A O 1
ATOM 2497 N N . GLY A 1 325 ? 6.004 13.023 -15.094 1.00 91.19 325 GLY A N 1
ATOM 2498 C CA . GLY A 1 325 ? 6.113 14.414 -14.656 1.00 91.19 325 GLY A CA 1
ATOM 2499 C C . GLY A 1 325 ? 5.488 14.654 -13.281 1.00 91.19 325 GLY A C 1
ATOM 2500 O O . GLY A 1 325 ? 5.349 13.737 -12.474 1.00 91.19 325 GLY A O 1
ATOM 2501 N N . ASN A 1 326 ? 5.110 15.905 -13.022 1.00 90.88 326 ASN A N 1
ATOM 2502 C CA . ASN A 1 326 ? 4.434 16.285 -11.786 1.00 90.88 326 ASN A CA 1
ATOM 2503 C C . ASN A 1 326 ? 2.920 16.059 -11.914 1.00 90.88 326 ASN A C 1
ATOM 2505 O O . ASN A 1 326 ? 2.265 16.660 -12.767 1.00 90.88 326 ASN A O 1
ATOM 2509 N N . ILE A 1 327 ? 2.396 15.177 -11.070 1.00 87.31 327 ILE A N 1
ATOM 2510 C CA . ILE A 1 327 ? 1.009 14.702 -11.063 1.00 87.31 327 ILE A CA 1
ATOM 2511 C C . ILE A 1 327 ? 0.165 15.477 -10.039 1.00 87.31 327 ILE A C 1
ATOM 2513 O O . ILE A 1 327 ? -1.053 15.569 -10.197 1.00 87.31 327 ILE A O 1
ATOM 2517 N N . GLY A 1 328 ? 0.807 16.074 -9.030 1.00 83.06 328 GLY A N 1
ATOM 2518 C CA . GLY A 1 328 ? 0.142 16.795 -7.947 1.00 83.06 328 GLY A CA 1
ATOM 2519 C C . GLY A 1 328 ? -0.549 15.857 -6.958 1.00 83.06 328 GLY A C 1
ATOM 2520 O O . GLY A 1 328 ? 0.085 14.943 -6.434 1.00 83.06 328 GLY A O 1
ATOM 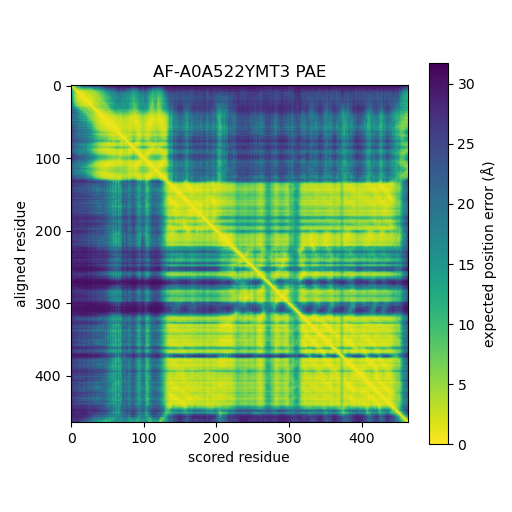2521 N N . SER A 1 329 ? -1.835 16.109 -6.715 1.00 85.56 329 SER A N 1
ATOM 2522 C CA . SER A 1 329 ? -2.615 15.562 -5.602 1.00 85.56 329 SER A CA 1
ATOM 2523 C C . SER A 1 329 ? -2.935 14.064 -5.675 1.00 85.56 329 SER A C 1
ATOM 2525 O O . SER A 1 329 ? -2.466 13.360 -6.567 1.00 85.56 329 SER A O 1
ATOM 2527 N N . LEU A 1 330 ? -3.716 13.552 -4.715 1.00 87.75 330 LEU A N 1
ATOM 2528 C CA . LEU A 1 330 ? -4.191 12.164 -4.690 1.00 87.75 330 LEU A CA 1
ATOM 2529 C C . LEU A 1 330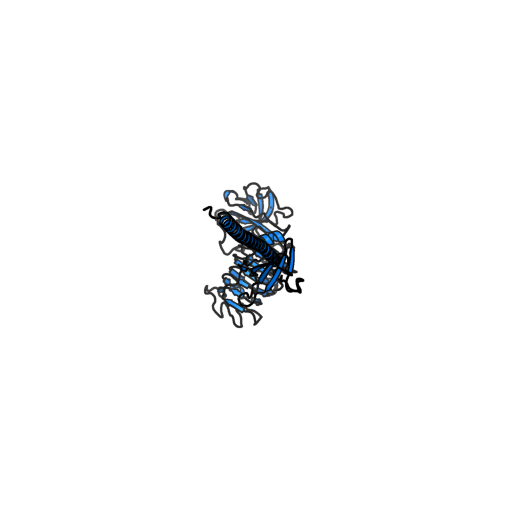 ? -4.906 11.774 -5.998 1.00 87.75 330 LEU A C 1
ATOM 2531 O O . LEU A 1 330 ? -5.800 12.486 -6.463 1.00 87.75 330 LEU A O 1
ATOM 2535 N N . TRP A 1 331 ? -4.565 10.601 -6.538 1.00 92.62 331 TRP A N 1
ATOM 2536 C CA . TRP A 1 331 ? -5.275 9.953 -7.644 1.00 92.62 331 TRP A CA 1
ATOM 2537 C C . TRP A 1 331 ? -5.869 8.608 -7.235 1.00 92.62 331 TRP A C 1
ATOM 2539 O O . TRP A 1 331 ? -5.202 7.795 -6.594 1.00 92.62 331 TRP A O 1
ATOM 2549 N N . TYR A 1 332 ? -7.089 8.344 -7.707 1.00 92.12 332 TYR A N 1
ATOM 2550 C CA . TYR A 1 332 ? -7.725 7.032 -7.622 1.00 92.12 332 TYR A CA 1
ATOM 2551 C C . TYR A 1 332 ? -7.877 6.426 -9.021 1.00 92.12 332 TYR A C 1
ATOM 2553 O O . TYR A 1 332 ? -8.484 7.024 -9.913 1.00 92.12 332 TYR A O 1
ATOM 2561 N N . VAL A 1 333 ? -7.326 5.233 -9.239 1.00 92.00 333 VAL A N 1
ATOM 2562 C CA . VAL A 1 333 ? -7.284 4.569 -10.548 1.00 92.00 333 VAL A CA 1
ATOM 2563 C C . VAL A 1 333 ? -8.018 3.234 -10.482 1.00 92.00 333 VAL A C 1
ATOM 2565 O O . VAL A 1 333 ? -7.579 2.300 -9.817 1.00 92.00 333 VAL A O 1
ATOM 2568 N N . LYS A 1 334 ? -9.108 3.099 -11.242 1.00 89.69 334 LYS A N 1
ATOM 2569 C CA . LYS A 1 334 ? -9.887 1.853 -11.359 1.00 89.69 334 LYS A CA 1
ATOM 2570 C C . LYS A 1 334 ? -9.218 0.815 -12.257 1.00 89.69 334 LYS A C 1
ATOM 2572 O O . LYS A 1 334 ? -9.852 0.327 -13.179 1.00 89.69 334 LYS A O 1
ATOM 2577 N N . GLY A 1 335 ? -7.926 0.558 -12.084 1.00 85.56 335 GLY A N 1
ATOM 2578 C CA . GLY A 1 335 ? -7.145 -0.374 -12.898 1.00 85.56 335 GLY A CA 1
ATOM 2579 C C . GLY A 1 335 ? -5.655 -0.295 -12.591 1.00 85.56 335 GLY A C 1
ATOM 2580 O O . GLY A 1 335 ? -5.265 0.237 -11.555 1.00 85.56 335 GLY A O 1
ATOM 2581 N N . ASP A 1 336 ? -4.837 -0.803 -13.509 1.00 86.62 336 ASP A N 1
ATOM 2582 C CA . ASP A 1 336 ? -3.383 -0.829 -13.350 1.00 86.62 336 ASP A CA 1
ATOM 2583 C C . ASP A 1 336 ? -2.749 0.555 -13.562 1.00 86.62 336 ASP A C 1
ATOM 2585 O O . ASP A 1 336 ? -3.236 1.384 -14.341 1.00 86.62 336 ASP A O 1
ATOM 2589 N N . VAL A 1 337 ? -1.609 0.782 -12.915 1.00 90.94 337 VAL A N 1
ATOM 2590 C CA . VAL A 1 337 ? -0.837 2.023 -12.968 1.00 90.94 337 VAL A CA 1
ATOM 2591 C C . VAL A 1 337 ? 0.604 1.749 -13.385 1.00 90.94 337 VAL A C 1
ATOM 2593 O O . VAL A 1 337 ? 1.254 0.843 -12.871 1.00 90.94 337 VAL A O 1
ATOM 2596 N N . VAL A 1 338 ? 1.142 2.599 -14.263 1.00 90.88 338 VAL A N 1
ATOM 2597 C CA . VAL A 1 338 ? 2.583 2.708 -14.511 1.00 90.88 338 VAL A CA 1
ATOM 2598 C C . VAL A 1 338 ? 3.072 4.116 -14.193 1.00 90.88 338 VAL A C 1
ATOM 2600 O O . VAL A 1 338 ? 2.644 5.086 -14.820 1.00 90.88 338 VAL A O 1
ATOM 2603 N N . LEU A 1 339 ? 4.026 4.205 -13.270 1.00 92.69 339 LEU A N 1
ATOM 2604 C CA . LEU A 1 339 ? 4.856 5.382 -13.039 1.00 92.69 339 LEU A CA 1
ATOM 2605 C C . LEU A 1 339 ? 6.082 5.289 -13.949 1.00 92.69 339 LEU A C 1
ATOM 2607 O O . LEU A 1 339 ? 6.965 4.455 -13.743 1.00 92.69 339 LEU A O 1
ATOM 2611 N N . ASP A 1 340 ? 6.111 6.114 -14.991 1.00 90.81 340 ASP A N 1
ATOM 2612 C CA . ASP A 1 340 ? 7.113 6.033 -16.049 1.00 90.81 340 ASP A CA 1
ATOM 2613 C C . ASP A 1 340 ? 8.243 7.050 -15.841 1.00 90.81 340 ASP A C 1
ATOM 2615 O O . ASP A 1 340 ? 8.207 8.185 -16.324 1.00 90.81 340 ASP A O 1
ATOM 2619 N N . ALA A 1 341 ? 9.292 6.581 -15.169 1.00 89.75 341 ALA A N 1
ATOM 2620 C CA . ALA A 1 341 ? 10.545 7.292 -14.967 1.00 89.75 341 ALA A CA 1
ATOM 2621 C C . ALA A 1 341 ? 11.511 7.192 -16.164 1.00 89.75 341 ALA A C 1
ATOM 2623 O O . ALA A 1 341 ? 12.635 7.690 -16.099 1.00 89.75 341 ALA A O 1
ATOM 2624 N N . ILE A 1 342 ? 11.141 6.547 -17.275 1.00 86.25 342 ILE A N 1
ATOM 2625 C CA . ILE A 1 342 ? 11.982 6.505 -18.484 1.00 86.25 342 ILE A CA 1
ATOM 2626 C C . ILE A 1 342 ? 11.972 7.874 -19.150 1.00 86.25 342 ILE A C 1
ATOM 2628 O O . ILE A 1 342 ? 13.013 8.378 -19.566 1.00 86.25 342 ILE A O 1
ATOM 2632 N N . THR A 1 343 ? 10.789 8.481 -19.222 1.00 83.31 343 THR A N 1
ATOM 2633 C CA . THR A 1 343 ? 10.589 9.746 -19.941 1.00 83.31 343 THR A CA 1
ATOM 2634 C C . THR A 1 343 ? 10.894 11.005 -19.135 1.00 83.31 343 THR A C 1
ATOM 2636 O O . THR A 1 343 ? 11.085 12.062 -19.731 1.00 83.31 343 THR A O 1
ATOM 2639 N N . GLY A 1 344 ? 10.990 10.909 -17.810 1.00 89.56 344 GLY A N 1
ATOM 2640 C CA . GLY A 1 344 ? 11.317 12.038 -16.942 1.00 89.56 344 GLY A CA 1
ATOM 2641 C C . GLY A 1 344 ? 11.147 11.694 -15.469 1.00 89.56 344 GLY A C 1
ATOM 2642 O O . GLY A 1 344 ? 10.897 10.539 -15.131 1.00 89.56 344 GLY A O 1
ATOM 2643 N N . ASP A 1 345 ? 11.294 12.693 -14.604 1.00 92.75 345 ASP A N 1
ATOM 2644 C CA . ASP A 1 345 ? 10.954 12.560 -13.187 1.00 92.75 345 ASP A CA 1
ATOM 2645 C C . ASP A 1 345 ? 9.438 12.380 -13.006 1.00 92.75 345 ASP A C 1
ATOM 2647 O O . ASP A 1 345 ? 8.641 12.806 -13.846 1.00 92.75 345 A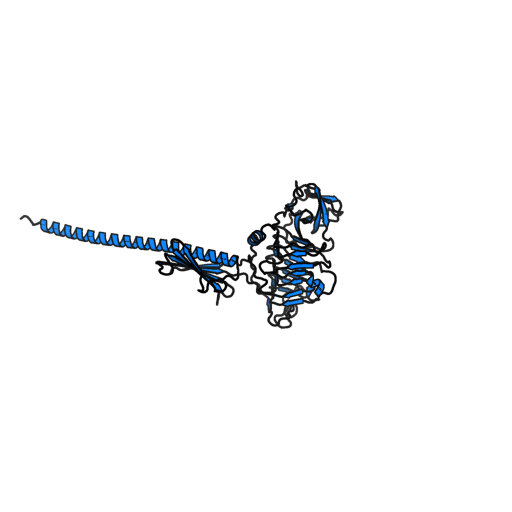SP A O 1
ATOM 2651 N N . VAL A 1 346 ? 9.046 11.726 -11.914 1.00 94.50 346 VAL A N 1
ATOM 2652 C CA . VAL A 1 346 ? 7.652 11.479 -11.541 1.00 94.50 346 VAL A CA 1
ATOM 2653 C C . VAL A 1 346 ? 7.447 11.922 -10.096 1.00 94.50 346 VAL A C 1
ATOM 2655 O O . VAL A 1 346 ? 7.982 11.293 -9.183 1.00 94.50 346 VAL A O 1
ATOM 2658 N N . ASP A 1 347 ? 6.668 12.980 -9.893 1.00 93.25 347 ASP A N 1
ATOM 2659 C CA . ASP A 1 347 ? 6.339 13.528 -8.572 1.00 93.25 347 ASP A CA 1
ATOM 2660 C C . ASP A 1 347 ? 4.821 13.449 -8.339 1.00 93.25 347 ASP A C 1
ATOM 2662 O O . ASP A 1 347 ? 4.044 13.829 -9.217 1.00 93.25 347 ASP A O 1
ATOM 2666 N N . PHE A 1 348 ? 4.388 12.969 -7.172 1.00 91.88 348 PHE A N 1
ATOM 2667 C CA . PHE A 1 348 ? 2.969 12.853 -6.791 1.00 91.88 348 PHE A CA 1
ATOM 2668 C C . PHE A 1 348 ? 2.773 12.971 -5.272 1.00 91.88 348 PHE A C 1
ATOM 2670 O O . PHE A 1 348 ? 3.737 12.888 -4.518 1.00 91.88 348 PHE A O 1
ATOM 2677 N N . GLU A 1 349 ? 1.536 13.138 -4.809 1.00 87.69 349 GLU A N 1
ATOM 2678 C CA . GLU A 1 349 ? 1.179 13.058 -3.384 1.00 87.69 349 GLU A CA 1
ATOM 2679 C C . GLU A 1 349 ? 0.798 11.620 -2.996 1.00 87.69 349 GLU A C 1
ATOM 2681 O O . GLU A 1 349 ? 1.454 11.009 -2.153 1.00 87.69 349 GLU A O 1
ATOM 2686 N N . GLY A 1 350 ? -0.190 11.029 -3.679 1.00 90.50 350 GLY A N 1
ATOM 2687 C CA . GLY A 1 350 ? -0.628 9.652 -3.434 1.00 90.50 350 GLY A CA 1
ATOM 2688 C C . GLY A 1 350 ? -1.313 9.014 -4.640 1.00 90.50 350 GLY A C 1
ATOM 2689 O O . GLY A 1 350 ? -1.987 9.689 -5.421 1.00 90.50 350 GLY A O 1
ATOM 2690 N N . ILE A 1 351 ? -1.144 7.703 -4.804 1.00 93.69 351 ILE A N 1
ATOM 2691 C CA . ILE A 1 351 ? -1.808 6.919 -5.852 1.00 93.69 351 ILE A CA 1
ATOM 2692 C C . ILE A 1 351 ? -2.450 5.688 -5.227 1.00 93.69 351 ILE A C 1
ATOM 2694 O O . ILE A 1 351 ? -1.764 4.827 -4.676 1.00 93.69 351 ILE A O 1
ATOM 2698 N N . VAL A 1 352 ? -3.767 5.579 -5.385 1.00 93.44 352 VAL A N 1
ATOM 2699 C CA . VAL A 1 352 ? -4.552 4.410 -4.989 1.00 93.44 352 VAL A CA 1
ATOM 2700 C C . VAL A 1 352 ? -5.087 3.733 -6.244 1.00 93.44 352 VAL A C 1
ATOM 2702 O O . VAL A 1 352 ? -5.721 4.379 -7.078 1.00 93.44 352 VAL A O 1
ATOM 2705 N N . ALA A 1 353 ? -4.818 2.441 -6.405 1.00 92.81 353 ALA A N 1
ATOM 2706 C CA . ALA A 1 353 ? -5.190 1.680 -7.591 1.00 92.81 353 ALA A CA 1
ATOM 2707 C C . ALA A 1 353 ? -5.996 0.429 -7.229 1.00 92.81 353 ALA A C 1
ATOM 2709 O O . ALA A 1 353 ? -5.685 -0.265 -6.266 1.00 92.81 353 ALA A O 1
ATOM 2710 N N . GLU A 1 354 ? -7.013 0.107 -8.026 1.00 89.12 354 GLU A N 1
ATOM 2711 C CA . GLU A 1 354 ? -7.711 -1.186 -7.939 1.00 89.12 354 GLU A CA 1
ATOM 2712 C C . GLU A 1 354 ? -6.868 -2.336 -8.519 1.00 89.12 354 GLU A C 1
ATOM 2714 O O . GLU A 1 354 ? -7.104 -3.496 -8.186 1.00 89.12 354 GLU A O 1
ATOM 2719 N N . GLY A 1 355 ? -5.894 -2.019 -9.380 1.00 86.19 355 GLY A N 1
ATOM 2720 C CA . GLY A 1 355 ? -4.983 -2.974 -10.011 1.00 86.19 355 GLY A CA 1
ATOM 2721 C C . GLY A 1 355 ? -3.548 -2.916 -9.482 1.00 86.19 355 GLY A C 1
ATOM 2722 O O . GLY A 1 355 ? -3.288 -2.424 -8.379 1.00 86.19 355 GLY A O 1
ATOM 2723 N N . ASP A 1 356 ? -2.619 -3.434 -10.288 1.00 86.38 356 ASP A N 1
ATOM 2724 C CA . ASP A 1 356 ? -1.177 -3.399 -10.021 1.00 86.38 356 ASP A CA 1
ATOM 2725 C C . ASP A 1 356 ? -0.623 -1.973 -10.178 1.00 86.38 356 ASP A C 1
ATOM 2727 O O . ASP A 1 356 ? -1.048 -1.212 -11.048 1.00 86.38 356 ASP A O 1
ATOM 2731 N N . ILE A 1 357 ? 0.403 -1.629 -9.401 1.00 92.00 357 ILE A N 1
ATOM 2732 C CA . ILE A 1 357 ? 1.184 -0.401 -9.567 1.00 92.00 357 ILE A CA 1
ATOM 2733 C C . ILE A 1 357 ? 2.619 -0.781 -9.916 1.00 92.00 357 ILE A C 1
ATOM 2735 O O . ILE A 1 357 ? 3.294 -1.470 -9.155 1.00 92.00 357 ILE A O 1
ATOM 2739 N N . VAL A 1 358 ? 3.120 -0.295 -11.049 1.00 90.50 358 VAL A N 1
ATOM 2740 C CA . VAL A 1 358 ? 4.484 -0.580 -11.504 1.00 90.50 358 VAL A CA 1
ATOM 2741 C C . VAL A 1 358 ? 5.269 0.703 -11.724 1.00 90.50 358 VAL A C 1
ATOM 2743 O O . VAL A 1 358 ? 4.791 1.657 -12.330 1.00 90.50 358 VAL A O 1
ATOM 2746 N N . ILE A 1 359 ? 6.517 0.713 -11.277 1.00 90.94 359 ILE A N 1
ATOM 2747 C CA . ILE A 1 359 ? 7.477 1.785 -11.502 1.00 90.94 359 ILE A CA 1
ATOM 2748 C C . ILE A 1 359 ? 8.486 1.318 -12.541 1.00 90.94 359 ILE A C 1
ATOM 2750 O O . ILE A 1 359 ? 9.168 0.310 -12.348 1.00 90.94 359 ILE A O 1
ATOM 2754 N N . LYS A 1 360 ? 8.601 2.063 -13.642 1.00 85.88 360 LYS A N 1
ATOM 2755 C CA . LYS A 1 360 ? 9.492 1.729 -14.757 1.00 85.88 360 LYS A CA 1
ATOM 2756 C C . LYS A 1 360 ? 10.522 2.811 -15.008 1.00 85.88 360 LYS A C 1
ATOM 2758 O O . LYS A 1 360 ? 10.222 3.995 -14.946 1.00 85.88 360 LYS A O 1
ATOM 2763 N N . GLY A 1 361 ? 11.733 2.376 -15.336 1.00 80.31 361 GLY A N 1
ATOM 2764 C CA . GLY A 1 361 ? 12.850 3.205 -15.754 1.00 80.31 361 GLY A CA 1
ATOM 2765 C C . GLY A 1 361 ? 14.089 3.003 -14.900 1.00 80.31 361 GLY A C 1
ATOM 2766 O O . GLY A 1 361 ? 14.209 3.567 -13.810 1.00 80.31 361 GLY A O 1
ATOM 2767 N N . ALA A 1 362 ? 15.063 2.279 -15.454 1.00 76.69 362 ALA A N 1
ATOM 2768 C CA . ALA A 1 362 ? 16.436 2.196 -14.958 1.00 76.69 362 ALA A CA 1
ATOM 2769 C C . ALA A 1 362 ? 17.250 3.446 -15.352 1.00 76.69 362 ALA A C 1
ATOM 2771 O O . ALA A 1 362 ? 18.365 3.346 -15.850 1.00 76.69 362 ALA A O 1
ATOM 2772 N N . THR A 1 363 ? 16.681 4.641 -15.208 1.00 78.06 363 THR A N 1
ATOM 2773 C CA . THR A 1 363 ? 17.302 5.908 -15.624 1.00 78.06 363 THR A CA 1
ATOM 2774 C C . THR A 1 363 ? 17.856 6.667 -14.416 1.00 78.06 363 THR A C 1
ATOM 2776 O O . THR A 1 363 ? 17.843 6.182 -13.280 1.00 78.06 363 THR A O 1
ATOM 2779 N N . SER A 1 364 ? 18.376 7.874 -14.651 1.00 83.69 364 SER A N 1
ATOM 2780 C CA . SER A 1 364 ? 18.748 8.815 -13.593 1.00 83.69 364 SER A CA 1
ATOM 2781 C C . SER A 1 364 ? 17.564 9.569 -12.989 1.00 83.69 364 SER A C 1
ATOM 2783 O O . SER A 1 364 ? 17.786 10.348 -12.064 1.00 83.69 364 SER A O 1
ATOM 2785 N N . ASN A 1 365 ? 16.354 9.349 -13.501 1.00 90.12 365 ASN A N 1
ATOM 2786 C CA . ASN A 1 365 ? 15.169 10.083 -13.089 1.00 90.12 365 ASN A CA 1
ATOM 2787 C C . ASN A 1 365 ? 14.632 9.564 -11.754 1.00 90.12 365 ASN A C 1
ATOM 2789 O O . ASN A 1 365 ? 14.812 8.397 -11.378 1.00 90.12 365 ASN A O 1
ATOM 2793 N N . THR A 1 366 ? 13.977 10.458 -11.030 1.00 91.75 366 THR A N 1
ATOM 2794 C CA . THR A 1 366 ? 13.419 10.223 -9.707 1.00 91.75 366 THR A CA 1
ATOM 2795 C C . THR A 1 366 ? 11.938 9.894 -9.782 1.00 91.75 366 THR A C 1
ATOM 2797 O O . THR A 1 366 ? 11.204 10.491 -10.559 1.00 91.75 366 THR A O 1
ATOM 2800 N N . VAL A 1 367 ? 11.498 8.991 -8.915 1.00 94.50 367 VAL A N 1
ATOM 2801 C CA . VAL A 1 367 ? 10.094 8.789 -8.567 1.00 94.50 367 VAL A CA 1
ATOM 2802 C C . VAL A 1 367 ? 9.952 9.158 -7.105 1.00 94.50 367 VAL A C 1
ATOM 2804 O O . VAL A 1 367 ? 10.653 8.586 -6.257 1.00 94.50 367 VAL A O 1
ATOM 2807 N N . ARG A 1 368 ? 9.120 10.160 -6.833 1.00 93.56 368 ARG A N 1
ATOM 2808 C CA . ARG A 1 368 ? 8.979 10.754 -5.513 1.00 93.56 368 ARG A CA 1
ATOM 2809 C C . ARG A 1 368 ? 7.516 10.940 -5.143 1.00 93.56 368 ARG A C 1
ATOM 2811 O O . ARG A 1 368 ? 6.772 11.549 -5.906 1.00 93.56 368 ARG A O 1
ATOM 2818 N N . SER A 1 369 ? 7.148 10.493 -3.946 1.00 91.06 369 SER A N 1
ATOM 2819 C CA . SER A 1 369 ? 5.973 11.039 -3.274 1.00 91.06 369 SER A CA 1
ATOM 2820 C C . SER A 1 369 ? 6.383 12.199 -2.362 1.00 91.06 369 SER A C 1
ATOM 2822 O O . SER A 1 369 ? 7.336 12.062 -1.592 1.00 91.06 369 SER A O 1
ATOM 2824 N N . ASN A 1 370 ? 5.715 13.346 -2.487 1.00 80.50 370 ASN A N 1
ATOM 2825 C CA . ASN A 1 370 ? 5.865 14.482 -1.577 1.00 80.50 370 ASN A CA 1
ATOM 2826 C C . ASN A 1 370 ? 4.569 14.600 -0.782 1.00 80.50 370 ASN A C 1
ATOM 2828 O O . ASN A 1 370 ? 3.556 15.020 -1.328 1.00 80.50 370 ASN A O 1
ATOM 2832 N N . ILE A 1 371 ? 4.598 14.198 0.483 1.00 66.25 371 ILE A N 1
ATOM 2833 C CA . ILE A 1 371 ? 3.444 14.296 1.374 1.00 66.25 371 ILE A CA 1
ATOM 2834 C C . ILE A 1 371 ? 3.814 15.340 2.424 1.00 66.25 371 ILE A C 1
ATOM 2836 O O . ILE A 1 371 ? 4.563 15.048 3.353 1.00 66.25 371 ILE A O 1
ATOM 2840 N N . ASP A 1 372 ? 3.352 16.577 2.230 1.00 57.38 372 ASP A N 1
ATOM 2841 C CA . ASP A 1 372 ? 3.615 17.683 3.165 1.00 57.38 372 ASP A CA 1
ATOM 2842 C C . ASP A 1 372 ? 2.756 17.581 4.449 1.00 57.38 372 ASP A C 1
ATOM 2844 O O . ASP A 1 372 ? 3.053 18.244 5.442 1.00 57.38 372 ASP A O 1
ATOM 2848 N N . ALA A 1 373 ? 1.736 16.713 4.469 1.00 45.72 373 ALA A N 1
ATOM 2849 C CA . ALA A 1 373 ? 0.968 16.313 5.651 1.00 45.72 373 ALA A CA 1
ATOM 2850 C C . ALA A 1 373 ? 0.309 14.939 5.405 1.00 45.72 373 ALA A C 1
ATOM 2852 O O . ALA A 1 373 ? -0.185 14.667 4.316 1.00 45.72 373 ALA A O 1
ATOM 2853 N N . ALA A 1 374 ? 0.375 14.065 6.403 1.00 49.84 374 ALA A N 1
ATOM 2854 C CA . ALA A 1 374 ? 0.329 12.603 6.367 1.00 49.84 374 ALA A CA 1
ATOM 2855 C C . ALA A 1 374 ? -0.989 11.892 5.988 1.00 49.84 374 ALA A C 1
ATOM 2857 O O . ALA A 1 374 ? -1.166 10.744 6.382 1.00 49.84 374 ALA A O 1
ATOM 2858 N N . ASP A 1 375 ? -1.887 12.502 5.218 1.00 59.00 375 ASP A N 1
ATOM 2859 C CA . ASP A 1 375 ? -3.268 11.994 5.111 1.00 59.00 375 ASP A CA 1
ATOM 2860 C C . ASP A 1 375 ? -3.417 10.768 4.183 1.00 59.00 375 ASP A C 1
ATOM 2862 O O . ASP A 1 375 ? -4.426 10.059 4.214 1.00 59.00 375 ASP A O 1
ATOM 2866 N N . PHE A 1 376 ? -2.421 10.491 3.329 1.00 68.25 376 PHE A N 1
ATOM 2867 C CA . PHE A 1 376 ? -2.550 9.512 2.244 1.00 68.25 376 PHE A CA 1
ATOM 2868 C C . PHE A 1 376 ? -1.384 8.518 2.168 1.00 68.25 376 PHE A C 1
ATOM 2870 O O . PHE A 1 376 ? -0.224 8.885 2.379 1.00 68.25 376 PHE A O 1
ATOM 2877 N N . PRO A 1 377 ? -1.639 7.254 1.776 1.00 85.88 377 PRO A N 1
ATOM 2878 C CA . PRO A 1 377 ? -0.564 6.364 1.373 1.00 85.88 377 PRO A CA 1
ATOM 2879 C C . PRO A 1 377 ? 0.098 6.915 0.106 1.00 85.88 377 PRO A C 1
ATOM 2881 O O . PRO A 1 377 ? -0.566 7.419 -0.800 1.00 85.88 377 PRO A O 1
ATOM 2884 N N . SER A 1 378 ? 1.420 6.769 0.006 1.00 91.00 378 SER A N 1
ATOM 2885 C CA . SER A 1 378 ? 2.135 7.101 -1.228 1.00 91.00 378 SER A CA 1
ATOM 2886 C C . SER A 1 378 ? 1.649 6.211 -2.364 1.00 91.00 378 SER A C 1
ATOM 2888 O O . SER A 1 378 ? 1.274 6.703 -3.421 1.00 91.00 378 SER A O 1
ATOM 2890 N N . LEU A 1 379 ? 1.605 4.901 -2.133 1.00 94.25 379 LEU A N 1
ATOM 2891 C CA . LEU A 1 379 ? 1.071 3.933 -3.084 1.00 94.25 379 LEU A CA 1
ATOM 2892 C C . LEU A 1 379 ? 0.172 2.970 -2.324 1.00 94.25 379 LEU A C 1
ATOM 2894 O O . LEU A 1 379 ? 0.610 2.404 -1.322 1.00 94.25 379 LEU A O 1
ATOM 2898 N N . ALA A 1 380 ? -1.049 2.751 -2.800 1.00 93.94 380 ALA A N 1
ATOM 2899 C CA . ALA A 1 380 ? -1.911 1.743 -2.213 1.00 93.94 380 ALA A CA 1
ATOM 2900 C C . ALA A 1 380 ? -2.748 0.974 -3.228 1.00 93.94 380 ALA A C 1
ATOM 2902 O O . ALA A 1 380 ? -3.183 1.498 -4.250 1.00 93.94 380 ALA A O 1
ATOM 2903 N N . THR A 1 381 ? -3.008 -0.282 -2.905 1.00 92.69 381 THR A N 1
ATOM 2904 C CA . THR A 1 381 ? -3.952 -1.141 -3.617 1.00 92.69 381 THR A CA 1
ATOM 2905 C C . THR A 1 381 ? -4.537 -2.152 -2.640 1.00 92.69 381 THR A C 1
ATOM 2907 O O . THR A 1 381 ? -3.995 -2.377 -1.558 1.00 92.69 381 THR A O 1
ATOM 2910 N N . LYS A 1 382 ? -5.678 -2.744 -2.981 1.00 88.19 382 LYS A N 1
ATOM 2911 C CA . LYS A 1 382 ? -6.256 -3.819 -2.173 1.00 88.19 382 LYS A CA 1
ATOM 2912 C C . LYS A 1 382 ? -5.667 -5.169 -2.566 1.00 88.19 382 LYS A C 1
ATOM 2914 O O . LYS A 1 382 ? -5.113 -5.876 -1.731 1.00 88.19 382 LYS A O 1
ATOM 2919 N N . ASP A 1 383 ? -5.746 -5.494 -3.849 1.00 86.81 383 ASP A N 1
ATOM 2920 C CA . ASP A 1 383 ? -5.409 -6.824 -4.361 1.00 86.81 383 ASP A CA 1
ATOM 2921 C C . ASP A 1 383 ? -4.243 -6.812 -5.361 1.00 86.81 383 ASP A C 1
ATOM 2923 O O . ASP A 1 383 ? -3.727 -7.871 -5.713 1.00 86.81 383 ASP A O 1
ATOM 2927 N N . GLY A 1 384 ? -3.804 -5.630 -5.803 1.00 85.94 384 GLY A N 1
ATOM 2928 C CA . GLY A 1 384 ? -2.696 -5.479 -6.738 1.00 85.94 384 GLY A CA 1
ATOM 2929 C C . GLY A 1 384 ? -1.321 -5.585 -6.083 1.00 85.94 384 GLY A C 1
ATOM 2930 O O . GLY A 1 384 ? -1.137 -5.391 -4.879 1.00 85.94 384 GLY A O 1
ATOM 2931 N N . ASN A 1 385 ? -0.324 -5.858 -6.908 1.00 88.50 385 ASN A N 1
ATOM 2932 C CA . ASN A 1 385 ? 1.085 -5.823 -6.555 1.00 88.50 385 ASN A CA 1
ATOM 2933 C C . ASN A 1 385 ? 1.651 -4.415 -6.743 1.00 88.50 385 ASN A C 1
ATOM 2935 O O . ASN A 1 385 ? 1.202 -3.661 -7.608 1.00 88.50 385 ASN A O 1
ATOM 2939 N N . ILE A 1 386 ? 2.691 -4.082 -5.982 1.00 94.19 386 ILE A N 1
ATOM 2940 C CA . ILE A 1 386 ? 3.446 -2.835 -6.138 1.00 94.19 386 ILE A CA 1
ATOM 2941 C C . ILE A 1 386 ? 4.892 -3.180 -6.479 1.00 94.19 386 ILE A C 1
ATOM 2943 O O . ILE A 1 386 ? 5.619 -3.732 -5.653 1.00 94.19 386 ILE A O 1
ATOM 2947 N N . LEU A 1 387 ? 5.316 -2.861 -7.701 1.00 91.88 387 LEU A N 1
ATOM 2948 C CA . LEU A 1 387 ? 6.570 -3.353 -8.272 1.00 91.88 387 LEU A CA 1
ATOM 2949 C C . LEU A 1 387 ? 7.478 -2.216 -8.745 1.00 91.88 387 LEU A C 1
ATOM 2951 O O . LEU A 1 387 ? 7.079 -1.361 -9.528 1.00 91.88 387 LEU A O 1
ATOM 2955 N N . SER A 1 388 ? 8.740 -2.250 -8.333 1.00 92.31 388 SER A N 1
ATOM 2956 C CA . SER A 1 388 ? 9.816 -1.370 -8.795 1.00 92.31 388 SER A CA 1
ATOM 2957 C C . SER A 1 388 ? 11.101 -2.180 -8.975 1.00 92.31 388 SER A C 1
ATOM 2959 O O . SER A 1 388 ? 12.069 -1.990 -8.242 1.00 92.31 388 SER A O 1
ATOM 2961 N N . ASP A 1 389 ? 11.113 -3.107 -9.933 1.00 87.06 389 ASP A N 1
ATOM 2962 C CA . ASP A 1 389 ? 12.251 -4.008 -10.179 1.00 87.06 389 ASP A CA 1
ATOM 2963 C C . ASP A 1 389 ? 13.476 -3.326 -10.805 1.00 87.06 389 ASP A C 1
ATOM 2965 O O . ASP A 1 389 ? 14.612 -3.776 -10.615 1.00 87.06 389 ASP A O 1
ATOM 2969 N N . ASP A 1 390 ? 13.264 -2.238 -11.544 1.00 86.25 390 ASP A N 1
ATOM 2970 C CA . ASP A 1 390 ? 14.326 -1.535 -12.261 1.00 86.25 390 ASP A CA 1
ATOM 2971 C C . ASP A 1 390 ? 15.269 -0.824 -11.282 1.00 86.25 390 ASP A C 1
ATOM 2973 O O . ASP A 1 390 ? 14.864 0.103 -10.577 1.00 86.25 390 ASP A O 1
ATOM 2977 N N . ALA A 1 391 ? 16.552 -1.201 -11.290 1.00 89.81 391 ALA A N 1
ATOM 2978 C CA . ALA A 1 391 ? 17.581 -0.491 -10.534 1.00 89.81 391 ALA A CA 1
ATOM 2979 C C . ALA A 1 391 ? 17.813 0.911 -11.133 1.00 89.81 391 ALA A C 1
ATOM 2981 O O . ALA A 1 391 ? 18.181 1.008 -12.310 1.00 89.81 391 ALA A O 1
ATOM 2982 N N . PRO A 1 392 ? 17.684 2.002 -10.355 1.00 91.06 392 PRO A N 1
ATOM 2983 C CA . PRO A 1 392 ? 18.031 3.334 -10.837 1.00 91.06 392 PRO A CA 1
ATOM 2984 C C . PRO A 1 392 ? 19.505 3.408 -11.263 1.00 91.06 392 PRO A C 1
ATOM 2986 O O . PRO A 1 392 ? 20.394 2.878 -10.590 1.00 91.06 392 PRO A O 1
ATOM 2989 N N . GLN A 1 393 ? 19.792 4.102 -12.364 1.00 89.94 393 GLN A N 1
ATOM 2990 C CA . GLN A 1 393 ? 21.156 4.252 -12.880 1.00 89.94 393 GLN A CA 1
ATOM 2991 C C . GLN A 1 393 ? 21.786 5.583 -12.477 1.00 89.94 393 GLN A C 1
ATOM 2993 O O . GLN A 1 393 ? 21.099 6.583 -12.292 1.00 89.94 393 GLN A O 1
ATOM 2998 N N . GLY A 1 394 ? 23.120 5.611 -12.401 1.00 85.56 394 GLY A N 1
ATOM 2999 C CA . GLY A 1 394 ? 23.922 6.815 -12.164 1.00 85.56 394 GLY A CA 1
ATOM 3000 C C . GLY A 1 394 ? 24.056 7.219 -10.689 1.00 85.56 394 GLY A C 1
ATOM 3001 O O . GLY A 1 394 ? 23.103 7.133 -9.912 1.00 85.56 394 GLY A O 1
ATOM 3002 N N . GLY A 1 395 ? 25.242 7.719 -10.329 1.00 89.44 395 GLY A N 1
ATOM 3003 C CA . GLY A 1 395 ? 25.586 8.149 -8.970 1.00 89.44 395 GLY A CA 1
ATOM 3004 C C . GLY A 1 395 ? 25.977 7.001 -8.029 1.00 89.44 395 GLY A C 1
ATOM 3005 O O . GLY A 1 395 ? 26.110 5.850 -8.441 1.00 89.44 395 GLY A O 1
ATOM 3006 N N . SER A 1 396 ? 26.181 7.335 -6.752 1.00 93.25 396 SER A N 1
ATOM 3007 C CA . SER A 1 396 ? 26.435 6.363 -5.679 1.00 93.25 396 SER A CA 1
ATOM 3008 C C . SER A 1 396 ? 25.176 5.569 -5.311 1.00 93.25 396 SER A C 1
ATOM 3010 O O . SER A 1 396 ? 24.062 5.975 -5.636 1.00 93.25 396 SER A O 1
ATOM 3012 N N . GLU A 1 397 ? 25.323 4.484 -4.548 1.00 92.50 397 GLU A N 1
ATOM 3013 C CA . GLU A 1 397 ? 24.190 3.692 -4.033 1.00 92.50 397 GLU A CA 1
ATOM 3014 C C . GLU A 1 397 ? 23.176 4.548 -3.251 1.00 92.50 397 GLU A C 1
ATOM 3016 O O . GLU A 1 397 ? 21.967 4.394 -3.403 1.00 92.50 397 GLU A O 1
ATOM 3021 N N . SER A 1 398 ? 23.665 5.535 -2.492 1.00 91.19 398 SER A N 1
ATOM 3022 C CA . SER A 1 398 ? 22.820 6.519 -1.803 1.00 91.19 398 SER A CA 1
ATOM 3023 C C . SER A 1 398 ? 22.059 7.425 -2.782 1.00 91.19 398 SER A C 1
ATOM 3025 O O . SER A 1 398 ? 20.892 7.741 -2.562 1.00 91.19 398 SER A O 1
ATOM 3027 N N . SER A 1 399 ? 22.693 7.826 -3.891 1.00 92.00 399 SER A N 1
ATOM 3028 C CA . SER A 1 399 ? 22.039 8.611 -4.946 1.00 92.00 399 SER A CA 1
ATOM 3029 C C . SER A 1 399 ? 20.956 7.804 -5.661 1.00 92.00 399 SER A C 1
ATOM 3031 O O . SER A 1 399 ? 19.852 8.314 -5.827 1.00 92.00 399 SER A O 1
ATOM 3033 N N . LYS A 1 400 ? 21.230 6.539 -6.012 1.00 93.62 400 LYS A N 1
ATOM 3034 C CA . LYS A 1 400 ? 20.237 5.628 -6.603 1.00 93.62 400 LYS A CA 1
ATOM 3035 C C . LYS A 1 400 ? 19.040 5.429 -5.681 1.00 93.62 400 LYS A C 1
ATOM 3037 O O . LYS A 1 400 ? 17.906 5.573 -6.120 1.00 93.62 400 LYS A O 1
ATOM 3042 N N . ARG A 1 401 ? 19.287 5.206 -4.388 1.00 93.75 401 ARG A N 1
ATOM 3043 C CA . ARG A 1 401 ? 18.232 5.087 -3.376 1.00 93.75 401 ARG A CA 1
ATOM 3044 C C . ARG A 1 401 ? 17.336 6.327 -3.305 1.00 93.75 401 ARG A C 1
ATOM 3046 O O . ARG A 1 401 ? 16.121 6.202 -3.257 1.00 93.75 401 ARG A O 1
ATOM 3053 N N . ASN A 1 402 ? 17.909 7.529 -3.380 1.00 91.94 402 ASN A N 1
ATOM 3054 C CA . ASN A 1 402 ? 17.136 8.778 -3.376 1.00 91.94 402 ASN A CA 1
ATOM 3055 C C . ASN A 1 402 ? 16.300 9.016 -4.653 1.00 91.94 402 ASN A C 1
ATOM 3057 O O . ASN A 1 402 ? 15.485 9.936 -4.664 1.00 91.94 402 ASN A O 1
ATOM 3061 N N . LYS A 1 403 ? 16.470 8.209 -5.712 1.00 93.69 403 LYS A N 1
ATOM 3062 C CA . LYS A 1 403 ? 15.620 8.242 -6.919 1.00 93.69 403 LYS A CA 1
ATOM 3063 C C . LYS A 1 403 ? 14.321 7.449 -6.766 1.00 93.69 403 LYS A C 1
ATOM 3065 O O . LYS A 1 403 ? 13.495 7.470 -7.674 1.00 93.69 403 LYS A O 1
ATOM 3070 N N . ARG A 1 404 ? 14.145 6.741 -5.652 1.00 94.50 404 ARG A N 1
ATOM 3071 C CA . ARG A 1 404 ? 12.927 6.016 -5.278 1.00 94.50 404 ARG A CA 1
ATOM 3072 C C . ARG A 1 404 ? 12.549 6.445 -3.867 1.00 94.50 404 ARG A C 1
ATOM 3074 O O . ARG A 1 404 ? 12.913 5.780 -2.900 1.00 94.50 404 ARG A O 1
ATOM 3081 N N . ARG A 1 405 ? 11.934 7.624 -3.757 1.00 93.69 405 ARG A N 1
ATOM 3082 C CA . ARG A 1 405 ? 11.631 8.269 -2.475 1.00 93.69 405 ARG A CA 1
ATOM 3083 C C . ARG A 1 405 ? 10.128 8.244 -2.215 1.00 93.69 405 ARG A C 1
ATOM 3085 O O . ARG A 1 405 ? 9.381 8.795 -3.009 1.00 93.69 405 ARG A O 1
ATOM 3092 N N . PHE A 1 406 ? 9.703 7.662 -1.103 1.00 92.88 406 PHE A N 1
ATOM 3093 C CA . PHE A 1 406 ? 8.291 7.605 -0.733 1.00 92.88 406 PHE A CA 1
ATOM 3094 C C . PHE A 1 406 ? 8.122 8.051 0.711 1.00 92.88 406 PHE A C 1
ATOM 3096 O O . PHE A 1 406 ? 8.501 7.328 1.628 1.00 92.88 406 PHE A O 1
ATOM 3103 N N . ASP A 1 407 ? 7.596 9.254 0.908 1.00 87.19 407 ASP A N 1
ATOM 3104 C CA . ASP A 1 407 ? 7.524 9.873 2.233 1.00 87.19 407 ASP A CA 1
ATOM 3105 C C . ASP A 1 407 ? 6.350 9.340 3.090 1.00 87.19 407 ASP A C 1
ATOM 3107 O O . ASP A 1 407 ? 6.316 9.591 4.292 1.00 87.19 407 ASP A O 1
ATOM 3111 N N . GLY A 1 408 ? 5.443 8.532 2.526 1.00 85.25 408 GLY A N 1
ATOM 3112 C CA . GLY A 1 408 ? 4.316 7.906 3.236 1.00 85.25 408 GLY A CA 1
ATOM 3113 C C . GLY A 1 408 ? 4.312 6.376 3.165 1.00 85.25 408 GLY A C 1
ATOM 3114 O O . GLY A 1 408 ? 5.330 5.737 2.882 1.00 85.25 408 GLY A O 1
ATOM 3115 N N . LEU A 1 409 ? 3.147 5.776 3.426 1.00 88.69 409 LEU A N 1
ATOM 3116 C CA . LEU A 1 409 ? 2.966 4.322 3.392 1.00 88.69 409 LEU A CA 1
ATOM 3117 C C . LEU A 1 409 ? 2.923 3.785 1.955 1.00 88.69 409 LEU A C 1
ATOM 3119 O O . LEU A 1 409 ? 2.234 4.334 1.095 1.00 88.69 409 LEU A O 1
ATOM 3123 N N . ILE A 1 410 ? 3.596 2.661 1.717 1.00 93.88 410 ILE A N 1
ATOM 3124 C CA . ILE A 1 410 ? 3.332 1.800 0.560 1.00 93.88 410 ILE A CA 1
ATOM 3125 C C . ILE A 1 410 ? 2.568 0.573 1.053 1.00 93.88 410 ILE A C 1
ATOM 3127 O O . ILE A 1 410 ? 3.081 -0.187 1.876 1.00 93.88 410 ILE A O 1
ATOM 3131 N N . TYR A 1 411 ? 1.349 0.386 0.556 1.00 93.06 411 TYR A N 1
ATOM 3132 C CA . TYR A 1 411 ? 0.402 -0.588 1.085 1.00 93.06 411 TYR A CA 1
ATOM 3133 C C . TYR A 1 411 ? -0.203 -1.477 -0.001 1.00 93.06 411 TYR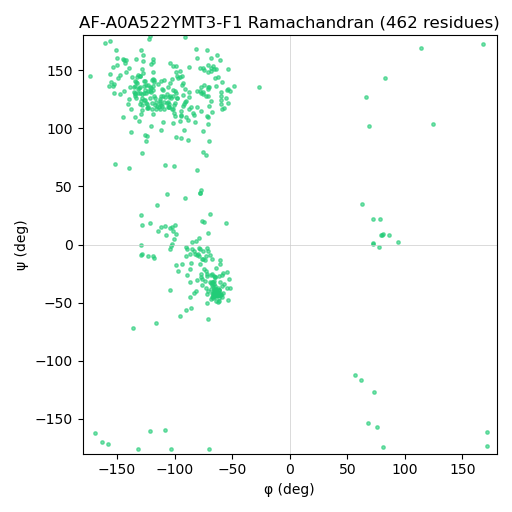 A C 1
ATOM 3135 O O . TYR A 1 411 ? -0.698 -1.007 -1.020 1.00 93.06 411 TYR A O 1
ATOM 3143 N N . THR A 1 412 ? -0.269 -2.772 0.266 1.00 92.69 412 THR A N 1
ATOM 3144 C CA . THR A 1 412 ? -1.201 -3.676 -0.402 1.00 92.69 412 THR A CA 1
ATOM 3145 C C . THR A 1 412 ? -1.787 -4.653 0.605 1.00 92.69 412 THR A C 1
ATOM 3147 O O . THR A 1 412 ? -1.071 -5.184 1.459 1.00 92.69 412 THR A O 1
ATOM 3150 N N . GLU A 1 413 ? -3.100 -4.883 0.547 1.00 87.94 413 GLU A N 1
ATOM 3151 C CA . GLU A 1 413 ? -3.742 -5.812 1.475 1.00 87.94 413 GLU A CA 1
ATOM 3152 C C . GLU A 1 413 ? -3.349 -7.250 1.128 1.00 87.94 413 GLU A C 1
ATOM 3154 O O . GLU A 1 413 ? -2.933 -8.008 2.003 1.00 87.94 413 GLU A O 1
ATOM 3159 N N . ASN A 1 414 ? -3.475 -7.638 -0.140 1.00 88.38 414 ASN A N 1
ATOM 3160 C CA . ASN A 1 414 ? -3.348 -9.032 -0.572 1.00 88.38 414 ASN A CA 1
ATOM 3161 C C . ASN A 1 414 ? -2.279 -9.270 -1.642 1.00 88.38 414 ASN A C 1
ATOM 3163 O O . ASN A 1 414 ? -1.967 -10.433 -1.916 1.00 88.38 414 ASN A O 1
ATOM 3167 N N . GLY A 1 415 ? -1.713 -8.213 -2.222 1.00 89.06 415 GLY A N 1
ATOM 3168 C CA . GLY A 1 415 ? -0.666 -8.320 -3.231 1.00 89.06 415 GLY A CA 1
ATOM 3169 C C . GLY A 1 415 ? 0.748 -8.316 -2.661 1.00 89.06 415 GLY A C 1
ATOM 3170 O O . GLY A 1 415 ? 0.981 -8.196 -1.454 1.00 89.06 415 GLY A O 1
ATOM 3171 N N . ASP A 1 416 ? 1.708 -8.446 -3.565 1.00 92.94 416 ASP A N 1
ATOM 3172 C CA . ASP A 1 416 ? 3.131 -8.480 -3.263 1.00 92.94 416 ASP A CA 1
ATOM 3173 C C . ASP A 1 416 ? 3.778 -7.111 -3.504 1.00 92.94 416 ASP A C 1
ATOM 3175 O O . ASP A 1 416 ? 3.391 -6.355 -4.397 1.00 92.94 416 ASP A O 1
ATOM 3179 N N . ILE A 1 417 ? 4.801 -6.794 -2.715 1.00 95.81 417 ILE A N 1
ATOM 3180 C CA . ILE A 1 417 ? 5.621 -5.594 -2.871 1.00 95.81 417 ILE A CA 1
ATOM 3181 C C . ILE A 1 417 ? 7.020 -6.018 -3.295 1.00 95.81 417 ILE A C 1
ATOM 3183 O O . ILE A 1 417 ? 7.658 -6.823 -2.623 1.00 95.81 417 ILE A O 1
ATOM 3187 N N . THR A 1 418 ? 7.539 -5.435 -4.373 1.00 95.06 418 THR A N 1
ATOM 3188 C CA . THR A 1 418 ? 8.943 -5.595 -4.764 1.00 95.06 418 THR A CA 1
ATOM 3189 C C . THR A 1 418 ? 9.584 -4.243 -5.016 1.00 95.06 418 THR A C 1
ATOM 3191 O O . THR A 1 418 ? 9.129 -3.496 -5.878 1.00 95.06 418 THR A O 1
ATOM 3194 N N . PHE A 1 419 ? 10.676 -3.941 -4.315 1.00 95.56 419 PHE A N 1
ATOM 3195 C CA . PHE A 1 419 ? 11.445 -2.715 -4.536 1.00 95.56 419 PHE A CA 1
ATOM 3196 C C . PHE A 1 419 ? 12.922 -3.003 -4.738 1.00 95.56 419 PHE A C 1
ATOM 3198 O O . PHE A 1 419 ? 13.578 -3.600 -3.887 1.00 95.56 419 PHE A O 1
ATOM 3205 N N . ASN A 1 420 ? 13.452 -2.498 -5.848 1.00 93.69 420 ASN A N 1
ATOM 3206 C CA . ASN A 1 420 ? 14.871 -2.379 -6.109 1.00 93.69 420 ASN A CA 1
ATOM 3207 C C . ASN A 1 420 ? 15.308 -0.937 -5.863 1.00 93.69 420 ASN A C 1
ATOM 3209 O O . ASN A 1 420 ? 15.059 -0.056 -6.685 1.00 93.69 420 ASN A O 1
ATOM 3213 N N . TYR A 1 421 ? 15.981 -0.726 -4.733 1.00 95.75 421 TYR A N 1
ATOM 3214 C CA . TYR A 1 421 ? 16.260 0.571 -4.122 1.00 95.75 421 TYR A CA 1
ATOM 3215 C C . TYR A 1 421 ? 15.015 1.306 -3.623 1.00 95.75 421 TYR A C 1
ATOM 3217 O O . TYR A 1 421 ? 14.079 1.577 -4.371 1.00 95.75 421 TYR A O 1
ATOM 3225 N N . ILE A 1 422 ? 15.041 1.708 -2.354 1.00 95.88 422 ILE A N 1
ATOM 3226 C CA . ILE A 1 422 ? 13.979 2.528 -1.767 1.00 95.88 422 ILE A CA 1
ATOM 3227 C C . ILE A 1 422 ? 14.504 3.368 -0.607 1.00 95.88 422 ILE A C 1
ATOM 3229 O O . ILE A 1 422 ? 15.253 2.893 0.252 1.00 95.88 422 ILE A O 1
ATOM 3233 N N . ARG A 1 423 ? 14.082 4.629 -0.579 1.00 95.19 423 ARG A N 1
ATOM 3234 C CA . ARG A 1 423 ? 14.046 5.457 0.620 1.00 95.19 423 ARG A CA 1
ATOM 3235 C C . ARG A 1 423 ? 12.587 5.712 0.966 1.00 95.19 423 ARG A C 1
ATOM 3237 O O . ARG A 1 423 ? 11.895 6.325 0.161 1.00 95.19 423 ARG A O 1
ATOM 3244 N N . GLY A 1 424 ? 12.133 5.301 2.140 1.00 92.19 424 GLY A N 1
ATOM 3245 C CA . GLY A 1 424 ? 10.758 5.600 2.522 1.00 92.19 424 GLY A CA 1
ATOM 3246 C C . GLY A 1 424 ? 10.447 5.457 3.998 1.00 92.19 424 GLY A C 1
ATOM 3247 O O . GLY A 1 424 ? 11.361 5.322 4.811 1.00 92.19 424 GLY A O 1
ATOM 3248 N N . THR A 1 425 ? 9.160 5.521 4.323 1.00 88.94 425 THR A N 1
ATOM 3249 C CA . THR A 1 425 ? 8.676 5.533 5.709 1.00 88.94 425 THR A CA 1
ATOM 3250 C C . THR A 1 425 ? 8.285 4.136 6.178 1.00 88.94 425 THR A C 1
ATOM 3252 O O . THR A 1 425 ? 8.911 3.608 7.099 1.00 88.94 425 THR A O 1
ATOM 3255 N N . ALA A 1 426 ? 7.302 3.508 5.521 1.00 90.12 426 ALA A N 1
ATOM 3256 C CA . ALA A 1 426 ? 6.817 2.181 5.894 1.00 90.12 426 ALA A CA 1
ATOM 3257 C C . ALA A 1 426 ? 6.284 1.370 4.701 1.00 90.12 426 ALA A C 1
ATOM 3259 O O . ALA A 1 426 ? 5.830 1.943 3.708 1.00 90.12 426 ALA A O 1
ATOM 3260 N N . LEU A 1 427 ? 6.320 0.037 4.821 1.00 93.50 427 LEU A N 1
ATOM 3261 C CA . LEU A 1 427 ? 5.786 -0.912 3.834 1.00 93.50 427 LEU A CA 1
ATOM 3262 C C . LEU A 1 427 ? 4.806 -1.896 4.484 1.00 93.50 427 LEU A C 1
ATOM 3264 O O . LEU A 1 427 ? 5.067 -2.425 5.564 1.00 93.50 427 LEU A O 1
ATOM 3268 N N . MET A 1 428 ? 3.721 -2.223 3.790 1.00 92.38 428 MET A N 1
ATOM 3269 C CA . MET A 1 428 ? 2.791 -3.264 4.217 1.00 92.38 428 MET A CA 1
ATOM 3270 C C . MET A 1 428 ? 2.310 -4.079 3.020 1.00 92.38 428 MET A C 1
ATOM 3272 O O . MET A 1 428 ? 1.733 -3.522 2.095 1.00 92.38 428 MET A O 1
ATOM 3276 N N . GLY A 1 429 ? 2.544 -5.390 3.029 1.00 92.81 429 GLY A N 1
ATOM 3277 C CA . GLY A 1 429 ? 2.196 -6.258 1.902 1.00 92.81 429 GLY A CA 1
ATOM 3278 C C . GLY A 1 429 ? 2.108 -7.732 2.274 1.00 92.81 429 GLY A C 1
ATOM 3279 O O . GLY A 1 429 ? 2.444 -8.129 3.396 1.00 92.81 429 GLY A O 1
ATOM 3280 N N . LYS A 1 430 ? 1.662 -8.570 1.332 1.00 92.00 430 LYS A N 1
ATOM 3281 C CA . LYS A 1 430 ? 1.598 -10.019 1.541 1.00 92.00 430 LYS A CA 1
ATOM 3282 C C . LYS A 1 430 ? 2.993 -10.629 1.572 1.00 92.00 430 LYS A C 1
ATOM 3284 O O . LYS A 1 430 ? 3.414 -11.145 2.607 1.00 92.00 430 LYS A O 1
ATOM 3289 N N . ASN A 1 431 ? 3.700 -10.546 0.451 1.00 94.56 431 ASN A N 1
ATOM 3290 C CA . ASN A 1 431 ? 5.133 -10.788 0.369 1.00 94.56 431 ASN A CA 1
ATOM 3291 C C . ASN A 1 431 ? 5.839 -9.456 0.118 1.00 94.56 431 ASN A C 1
ATOM 3293 O O . ASN A 1 431 ? 5.338 -8.624 -0.637 1.00 94.56 431 ASN A O 1
ATOM 3297 N N . VAL A 1 432 ? 6.997 -9.254 0.737 1.00 96.38 432 VAL A N 1
ATOM 3298 C CA . VAL A 1 432 ? 7.844 -8.085 0.495 1.00 96.38 432 VAL A CA 1
ATOM 3299 C C . VAL A 1 432 ? 9.219 -8.569 0.067 1.00 96.38 432 VAL A C 1
ATOM 3301 O O . VAL A 1 432 ? 9.912 -9.232 0.836 1.00 96.38 432 VAL A O 1
ATOM 3304 N N . THR A 1 433 ? 9.618 -8.208 -1.148 1.00 96.69 433 THR A N 1
ATOM 3305 C CA . THR A 1 433 ? 10.937 -8.501 -1.707 1.00 96.69 433 THR A CA 1
ATOM 3306 C C . THR A 1 433 ? 11.741 -7.214 -1.844 1.00 96.69 433 THR A C 1
ATOM 3308 O O . THR A 1 433 ? 11.375 -6.295 -2.582 1.00 96.69 433 THR A O 1
ATOM 3311 N N . LEU A 1 434 ? 12.873 -7.151 -1.151 1.00 96.81 434 LEU A N 1
ATOM 3312 C CA . LEU A 1 434 ? 13.787 -6.017 -1.176 1.00 96.81 434 LEU A CA 1
ATOM 3313 C C . LEU A 1 434 ? 15.046 -6.367 -1.973 1.00 96.81 434 LEU A C 1
ATOM 3315 O O . LEU A 1 434 ? 15.704 -7.382 -1.738 1.00 96.81 434 LEU A O 1
ATOM 3319 N N . LYS A 1 435 ? 15.401 -5.491 -2.912 1.00 93.94 435 LYS A N 1
ATOM 3320 C CA . LYS A 1 435 ? 16.583 -5.591 -3.774 1.00 93.94 435 LYS A CA 1
ATOM 3321 C C . LYS A 1 435 ? 17.378 -4.282 -3.693 1.00 93.94 435 LYS A C 1
ATOM 3323 O O . LYS A 1 435 ? 16.803 -3.204 -3.528 1.00 93.94 435 LYS A O 1
ATOM 3328 N N . GLY A 1 436 ? 18.702 -4.350 -3.819 1.00 94.19 436 GLY A N 1
ATOM 3329 C CA . GLY A 1 436 ? 19.547 -3.149 -3.789 1.00 94.19 436 GLY A CA 1
ATOM 3330 C C . GLY A 1 436 ? 19.596 -2.465 -2.413 1.00 94.19 436 GLY A C 1
ATOM 3331 O O . GLY A 1 436 ? 19.445 -3.113 -1.380 1.00 94.19 436 GLY A O 1
ATOM 3332 N N . SER A 1 437 ? 19.845 -1.147 -2.381 1.00 95.31 437 SER A N 1
ATOM 3333 C CA . SER A 1 437 ? 19.999 -0.388 -1.123 1.00 95.31 437 SER A CA 1
ATOM 3334 C C . SER A 1 437 ? 18.671 0.126 -0.558 1.00 95.31 437 SER A C 1
ATOM 3336 O O . SER A 1 437 ? 17.913 0.805 -1.251 1.00 95.31 437 SER A O 1
ATOM 3338 N N . ILE A 1 438 ? 18.447 -0.107 0.736 1.00 96.12 438 ILE A N 1
ATOM 3339 C CA . ILE A 1 438 ? 17.193 0.164 1.451 1.00 96.12 438 ILE A CA 1
ATOM 3340 C C . ILE A 1 438 ? 17.448 1.134 2.616 1.00 96.12 438 ILE A C 1
ATOM 3342 O O . ILE A 1 438 ? 18.376 0.932 3.398 1.00 96.12 438 ILE A O 1
ATOM 3346 N N . ASP A 1 439 ? 16.626 2.176 2.751 1.00 95.31 439 ASP A N 1
ATOM 3347 C CA . ASP A 1 439 ? 16.603 3.087 3.910 1.00 95.31 439 ASP A CA 1
ATOM 3348 C C . ASP A 1 439 ? 15.147 3.378 4.276 1.00 95.31 439 ASP A C 1
ATOM 3350 O O . ASP A 1 439 ? 14.506 4.227 3.653 1.00 95.31 439 ASP A O 1
ATOM 3354 N N . LEU A 1 440 ? 14.625 2.648 5.260 1.00 93.94 440 LEU A N 1
ATOM 3355 C CA . LEU A 1 440 ? 13.299 2.886 5.818 1.00 93.94 440 LEU A CA 1
ATOM 3356 C C . LEU A 1 440 ? 13.435 3.632 7.141 1.00 93.94 440 LEU A C 1
ATOM 3358 O O . LEU A 1 440 ? 14.198 3.226 8.024 1.00 93.94 440 LEU A O 1
ATOM 3362 N N . ARG A 1 441 ? 12.720 4.748 7.263 1.00 89.38 441 ARG A N 1
ATOM 3363 C CA . ARG A 1 441 ? 12.726 5.607 8.445 1.00 89.38 441 ARG A CA 1
ATOM 3364 C C . ARG A 1 441 ? 11.305 5.779 8.925 1.00 89.38 441 ARG A C 1
ATOM 3366 O O . ARG A 1 441 ? 10.623 6.706 8.506 1.00 89.38 441 ARG A O 1
ATOM 3373 N N . TYR A 1 442 ? 10.896 4.869 9.794 1.00 84.50 442 TYR A N 1
ATOM 3374 C CA . TYR A 1 442 ? 9.581 4.927 10.390 1.00 84.50 442 TYR A CA 1
ATOM 3375 C C . TYR A 1 442 ? 9.385 6.232 11.171 1.00 84.50 442 TYR A C 1
ATOM 3377 O O . TYR A 1 442 ? 10.199 6.576 12.031 1.00 84.50 442 TYR A O 1
ATOM 3385 N N . ASP A 1 443 ? 8.296 6.926 10.861 1.00 75.81 443 ASP A N 1
ATOM 3386 C CA . ASP A 1 443 ? 7.804 8.106 11.561 1.00 75.81 443 ASP A CA 1
ATOM 3387 C C . ASP A 1 443 ? 6.288 7.952 11.682 1.00 75.81 443 ASP A C 1
ATOM 3389 O O . ASP A 1 443 ? 5.584 7.869 10.675 1.00 75.81 443 ASP A O 1
ATOM 3393 N N . ASN A 1 444 ? 5.789 7.860 12.914 1.00 66.81 444 ASN A N 1
ATOM 3394 C CA . ASN A 1 444 ? 4.366 7.657 13.168 1.00 66.81 444 ASN A CA 1
ATOM 3395 C C . ASN A 1 444 ? 3.523 8.870 12.751 1.00 66.81 444 ASN A C 1
ATOM 3397 O O . ASN A 1 444 ? 2.357 8.698 12.417 1.00 66.81 444 ASN A O 1
ATOM 3401 N N . ASN A 1 445 ? 4.108 10.071 12.724 1.00 62.06 445 ASN A N 1
ATOM 3402 C CA . ASN A 1 445 ? 3.400 11.286 12.323 1.00 62.06 445 ASN A CA 1
ATOM 3403 C C . ASN A 1 445 ? 3.165 11.348 10.810 1.00 62.06 445 ASN A C 1
ATOM 3405 O O . ASN A 1 445 ? 2.395 12.183 10.360 1.00 62.06 445 ASN A O 1
ATOM 3409 N N . LEU A 1 446 ? 3.839 10.491 10.031 1.00 56.56 446 LEU A N 1
ATOM 3410 C CA . LEU A 1 446 ? 3.718 10.399 8.572 1.00 56.56 446 LEU A CA 1
ATOM 3411 C C . LEU A 1 446 ? 2.792 9.253 8.117 1.00 56.56 446 LEU A C 1
ATOM 3413 O O . LEU A 1 446 ? 2.747 8.936 6.929 1.00 56.56 446 LEU A O 1
ATOM 3417 N N . LEU A 1 447 ? 2.080 8.614 9.053 1.00 57.12 447 LEU A N 1
ATOM 3418 C CA . LEU A 1 447 ? 1.245 7.428 8.819 1.00 57.12 447 LEU A CA 1
ATOM 3419 C C . LEU A 1 447 ? -0.185 7.579 9.377 1.00 57.12 447 LEU A C 1
ATOM 3421 O O . LEU A 1 447 ? -0.826 6.568 9.675 1.00 57.12 447 LEU A O 1
ATOM 3425 N N . ASP A 1 448 ? -0.689 8.810 9.520 1.00 52.94 448 ASP A N 1
ATOM 3426 C CA . ASP A 1 448 ? -2.070 9.078 9.952 1.00 52.94 448 ASP A CA 1
ATOM 3427 C C . ASP A 1 448 ? -3.055 8.795 8.812 1.00 52.94 448 ASP A C 1
ATOM 3429 O O . ASP A 1 448 ? -3.458 9.660 8.039 1.00 52.94 448 ASP A O 1
ATOM 3433 N N . LEU A 1 449 ? -3.364 7.516 8.628 1.00 56.81 449 LEU A N 1
ATOM 3434 C CA . LEU A 1 449 ? -4.013 7.062 7.412 1.00 56.81 449 LEU A CA 1
ATOM 3435 C C . LEU A 1 449 ? -5.528 7.009 7.591 1.00 56.81 449 LEU A C 1
ATOM 3437 O O . LEU A 1 449 ? -6.116 5.988 7.968 1.00 56.81 449 LEU A O 1
ATOM 3441 N N . THR A 1 450 ? -6.164 8.124 7.246 1.00 51.59 450 THR A N 1
ATOM 3442 C CA . THR A 1 450 ? -7.603 8.201 6.986 1.00 51.59 450 THR A CA 1
ATOM 3443 C C . THR A 1 450 ? -7.998 7.120 5.972 1.00 51.59 450 THR A C 1
ATOM 3445 O O . THR A 1 450 ? -7.334 6.959 4.951 1.00 51.59 450 THR A O 1
ATOM 3448 N N . GLY A 1 451 ? -9.062 6.350 6.233 1.00 47.81 451 GLY A N 1
ATOM 3449 C CA . GLY A 1 451 ? -9.570 5.328 5.296 1.00 47.81 451 GLY A CA 1
ATOM 3450 C C . GLY A 1 451 ? -9.055 3.890 5.488 1.00 47.81 451 GLY A C 1
ATOM 3451 O O . GLY A 1 451 ? -9.460 2.996 4.738 1.00 47.81 451 GLY A O 1
ATOM 3452 N N . PHE A 1 452 ? -8.225 3.611 6.499 1.00 55.47 452 PHE A N 1
ATOM 3453 C CA . PHE A 1 452 ? -7.892 2.237 6.904 1.00 55.47 452 PHE A CA 1
ATOM 3454 C C . PHE A 1 452 ? -8.805 1.773 8.038 1.00 55.47 452 PHE A C 1
ATOM 3456 O O . PHE A 1 452 ? -8.723 2.244 9.170 1.00 55.47 452 PHE A O 1
ATOM 3463 N N . VAL A 1 453 ? -9.687 0.820 7.737 1.00 49.38 453 VAL A N 1
ATOM 3464 C CA . VAL A 1 453 ? -10.686 0.323 8.687 1.00 49.38 453 VAL A CA 1
ATOM 3465 C C . VAL A 1 453 ? -10.251 -1.049 9.186 1.00 49.38 453 VAL A C 1
ATOM 3467 O O . VAL A 1 453 ? -10.169 -2.007 8.417 1.00 49.38 453 VAL A O 1
ATOM 3470 N N . THR A 1 454 ? -10.015 -1.183 10.489 1.00 50.41 454 THR A N 1
ATOM 3471 C CA . THR A 1 454 ? -10.052 -2.486 11.159 1.00 50.41 454 THR A CA 1
ATOM 3472 C C . THR A 1 454 ? -11.423 -2.614 11.810 1.00 50.41 454 THR A C 1
ATOM 3474 O O . THR A 1 454 ? -11.910 -1.713 12.479 1.00 50.41 454 THR A O 1
ATOM 3477 N N . SER A 1 455 ? -12.118 -3.700 11.491 1.00 44.41 455 SER A N 1
ATOM 3478 C CA . SER A 1 455 ? -13.479 -4.036 11.928 1.00 44.41 455 SER A CA 1
ATOM 3479 C C . SER A 1 455 ? -13.932 -3.442 13.277 1.00 44.41 455 SER A C 1
ATOM 3481 O O . SER A 1 455 ? -13.246 -3.585 14.289 1.00 44.41 455 SER A O 1
ATOM 3483 N N . SER A 1 456 ? -15.158 -2.912 13.337 1.00 40.66 456 SER A N 1
ATOM 3484 C CA . SER A 1 456 ? -15.862 -2.667 14.604 1.00 40.66 456 SER A CA 1
ATOM 3485 C C . SER A 1 456 ? -16.276 -4.002 15.227 1.00 40.66 456 SER A C 1
ATOM 3487 O O . SER A 1 456 ? -16.933 -4.796 14.546 1.00 40.66 456 SER A O 1
ATOM 3489 N N . SER A 1 457 ? -15.956 -4.266 16.499 1.00 40.28 457 SER A N 1
ATOM 3490 C CA . SER A 1 457 ? -16.472 -5.464 17.172 1.00 40.28 457 SER A CA 1
ATOM 3491 C C . SER A 1 457 ? -17.025 -5.184 18.569 1.00 40.28 457 SER A C 1
ATOM 3493 O O . SER A 1 457 ? -16.464 -4.433 19.360 1.00 40.28 457 SER A O 1
ATOM 3495 N N . GLN A 1 458 ? -18.146 -5.863 18.820 1.00 38.66 458 GLN A N 1
ATOM 3496 C CA . GLN A 1 458 ? -18.945 -5.938 20.040 1.00 38.66 458 GLN A CA 1
ATOM 3497 C C . GLN A 1 458 ? -19.702 -4.658 20.433 1.00 38.66 458 GLN A C 1
ATOM 3499 O O . GLN A 1 458 ? -19.158 -3.728 21.018 1.00 38.66 458 GLN A O 1
ATOM 3504 N N . ILE A 1 459 ? -21.009 -4.668 20.144 1.00 42.94 459 ILE A N 1
ATOM 3505 C CA . ILE A 1 459 ? -21.998 -3.799 20.784 1.00 42.94 459 ILE A CA 1
ATOM 3506 C C . ILE A 1 459 ? -22.401 -4.496 22.082 1.00 42.94 459 ILE A C 1
ATOM 3508 O O . ILE A 1 459 ? -22.990 -5.578 22.046 1.00 42.94 459 ILE A O 1
ATOM 3512 N N . VAL A 1 460 ? -22.063 -3.904 23.224 1.00 48.03 460 VAL A N 1
ATOM 3513 C CA . VAL A 1 460 ? -22.604 -4.329 24.520 1.00 48.03 460 VAL A CA 1
ATOM 3514 C C . VAL A 1 460 ? -23.611 -3.278 24.960 1.00 48.03 460 VAL A C 1
ATOM 3516 O O . VAL A 1 460 ? -23.276 -2.100 25.078 1.00 48.03 460 VAL A O 1
ATOM 3519 N N . TRP A 1 461 ? -24.846 -3.720 25.175 1.00 47.97 461 TRP A N 1
ATOM 3520 C CA . TRP A 1 461 ? -25.934 -2.902 25.695 1.00 47.97 461 TRP A CA 1
ATOM 3521 C C . TRP A 1 461 ? -26.158 -3.212 27.174 1.00 47.97 461 TRP A C 1
ATOM 3523 O O . TRP A 1 461 ? -26.082 -4.373 27.589 1.00 47.97 461 TRP A O 1
ATOM 3533 N N . GLN A 1 462 ? -26.470 -2.180 27.957 1.00 45.66 462 GLN A N 1
ATOM 3534 C CA . GLN A 1 462 ? -26.981 -2.324 29.318 1.00 45.66 462 GLN A CA 1
ATOM 3535 C C . GLN A 1 462 ? -28.165 -1.379 29.568 1.00 45.66 462 GLN A C 1
ATOM 3537 O O . GLN A 1 462 ? -28.135 -0.195 29.227 1.00 45.66 462 GLN A O 1
ATOM 3542 N N . GLU A 1 463 ? -29.216 -1.916 30.196 1.00 39.75 463 GLU A N 1
ATOM 3543 C CA . GLU A 1 463 ? -30.224 -1.129 30.920 1.00 39.75 463 GLU A CA 1
ATOM 3544 C C . GLU A 1 463 ? -29.656 -0.690 32.262 1.00 39.75 463 GLU A C 1
ATOM 3546 O O . GLU A 1 463 ? -29.060 -1.515 32.959 1.00 39.75 463 GLU A O 1
ATOM 3551 N N . GLN A 1 464 ? -29.851 0.576 32.638 1.00 50.09 464 GLN A N 1
ATOM 3552 C CA . GLN A 1 464 ? -29.491 1.069 33.967 1.00 50.09 464 GLN A CA 1
ATOM 3553 C C . GLN A 1 464 ? -30.569 1.953 34.574 1.00 50.09 464 GLN A C 1
ATOM 3555 O O . GLN A 1 464 ? -31.063 2.856 33.861 1.00 50.09 464 GLN A O 1
#

Foldseek 3Di:
DDPDVVVVVVVVVVVVVVVVVVVVVVVVVVVVVVVVVVVQVVQQVVQVVQQVVQQVVVVVVCLQFVPDWCDVVNPNPPQWDKDADVQDIKIWGWDADDDVRHQKIKIKMKGAGRYPVDGPFIKIKIWIFRDPADQFQEAAQAEEECQQVLVAAEAAPGEYEHQWFHHNPPPDTDDDPHRAHQQPCTVVGHPDRPYGYHNDHDDFFAFQLVVLCVVCPVQEADLKDFDLDPVQWDAPDQFKIFGNPFQNPVDAPVVHDQQFKKKAFQDPDPVVVVHPRDHGWMWTFPADPHSGMTGTDTLDDPDPFDDDPPDDSRTGMIMWGEFDDEPEEEHETAEEYEDRPQVAAGEYAAYEYQEAYEYDDLELHAYEHDHPFQAYFNYEYAAYEYYYPRQHDDDDLVSSLRSAEGAAEHDYNEYEYEDAHYDYAHYYYHYYHYHGHHHYHHDSRNYRYNRGGDDIDDTDMDTD

Sequence (464 aa):
MLLNNKGVALIIVIFAMMLFAVLGWTLVNLQSTDFDSSLRNFDSERALGLAEAGAQWAIFQLKTDSGWRTDSAHGYGSGYARHSFSPGEYQLTCLDGSGADIGKVIVISTGYIPTAASPRVKREVKITVTLGTFTDSMQIKNLLDWTSAAAYSVNIRGNITAPNYEANGNGTYNEIGIDYSSTVPLKPPSTSSSDMRTVGSGSFPTINMADYETMAGSNVWNRATKITTPSNVNVQAANRIRITANGFFANPAPNDGWSNVIIRNRRDQAEVMNMKWANRNWGYVSNRINNNVAEITFLDSTVNMFGSDAWVTTDQIEMGRRFTGNIGSLWYVKGDVVLDAITGDVDFEGIVAEGDIVIKGATSNTVRSNIDAADFPSLATKDGNILSDDAPQGGSESSKRNKRRFDGLIYTENGDITFNYIRGTALMGKNVTLKGSIDLRYDNNLLDLTGFVTSSSQIVWQEQ

Secondary structure (DSSP, 8-state):
----HHHHHHHHHHHHHHHHHHHHHHHHHHHHHHHHHHHHHHHHHHHHHHHHHHHHHHHHHHHH-TT--SSTTTT-TTS-EEEE-SS-EEEEEEEE--GGGTTEEEEEEEEEEEETTEEEEEEEEEEEEEE----EEEEEEEEEE-TTTTTS-EEEESEEEESEEESSSSS----BTTTBBSSSSPBS--S-TT--EEES----PEE-HHHHHHHHTT-EE----EE--GGGEEEEETTEEEE-STTTTS-PBTTB-GGGEEEEE----TT-TTSS--TT-EEEEEEEEETTEEEEEES-SSS---S---S-TT-SEEEEEEE-EEEES-EEESS-EEEE-SSS-EEES-EEESS-EEEE--SS--EEE--SSSSS-SEEESS--EEE-SPPPSS-HHHHHTTEEEEEEEEESSS-EEEEEEEEEEEEEEEEEEEEEEEEE--GGG---TTEEEEEEEEEEEE-

Radius of gyration: 33.26 Å; Cα contacts (8 Å, |Δi|>4): 1137; chains: 1; bounding box: 122×43×99 Å